Protein AF-0000000067840997 (afdb_homodimer)

Foldseek 3Di:
DQAEEEEEAAAAAPCRVLLVQQSVLLVVLCVVVVGHYDYDYDHHVVVVLVDDCPVHQAYEQSYDFDCSQQLNSQVSCVVVVHHYFWAHSVLSNQQLFQVSVVVLCVVLVAAAFDKDWDQQLPPDDPVVCCVGANPFKWKAAGRHDLQQLIDTRHDCVVVVVVSSVRRNVVSRIMMIGHDADAWKKKWKAAQLDIFFIWTWDFPDPDRHSCRRPVPPPGDIDGDDADPQLVVSVSVSVNSSCVVRVARIWIWMWGAHPSGTHTRGIGGNFRDHPPTVHQVRCVVVPQHSSNVSCVSRVNNVVVVD/DQAEEEEEAAAAAPCRVLLVQQSVLLVVLCVVVVGHYDYDYDHHDVVLLVDDCPVHQAYEQSYDFDCSQQLVSQVSCVVVVHHYFWAHSVLSNQQLFQVSVVVVCVVLVAAAFDKDWDQQLPPDDPVVCCVGANPFKWKAAGRHDLQQLIDTRHDCVVVVVVSSVRRNVVSRIMMIGHDADAWKKKWKAAQLDIFFIWTWDFPDPDRHSCRRPVPPPGDIDGDDAPPQLVVSVSVSVNSSCVVSVARIWIWMWGAHPSGTHTRGIGGNFRDHPPTVHQVRCVVVPQHSSNVSCVSSVNNVVVVD

Solvent-accessible surface area (backbone atoms only — not comparable to full-atom values): 31461 Å² total; per-residue (Å²): 131,84,66,25,34,35,34,39,22,26,41,72,33,99,36,21,68,58,8,45,45,21,38,52,48,52,48,53,36,32,56,74,67,69,48,51,66,46,81,46,78,32,61,40,62,52,53,58,74,66,55,84,62,82,82,42,65,30,37,41,70,25,29,30,49,54,55,53,37,34,15,40,51,42,26,54,34,54,68,70,69,43,52,60,43,68,52,53,30,38,40,19,20,34,41,41,26,43,64,52,38,46,22,35,32,44,42,72,73,41,49,53,67,54,72,49,77,26,70,74,52,81,77,68,49,70,66,56,43,52,73,73,43,37,73,46,22,34,28,24,30,25,56,58,63,71,37,51,38,48,33,81,28,71,44,66,90,76,35,38,63,62,29,46,53,47,9,42,74,69,71,53,19,32,35,37,26,32,62,78,66,56,61,31,34,44,39,32,35,50,77,93,36,73,42,61,36,27,35,50,45,50,86,48,97,58,78,31,36,53,31,66,73,62,37,85,61,46,47,73,38,82,53,86,68,56,70,70,39,43,50,49,53,46,52,49,51,51,51,50,26,62,74,53,61,42,59,45,37,34,36,33,28,33,37,40,95,64,41,62,26,55,69,50,52,34,56,64,61,56,52,35,96,82,22,63,54,51,51,25,35,41,76,68,70,39,48,67,59,57,45,55,28,49,55,65,71,63,36,67,68,78,78,101,131,84,67,25,35,36,35,39,22,25,41,73,33,98,36,21,68,57,8,45,46,21,39,51,47,51,49,54,37,32,56,75,68,69,47,50,66,45,81,46,79,32,62,40,68,68,50,58,74,65,55,85,62,80,82,40,65,29,38,41,69,25,29,30,49,55,56,52,39,39,16,38,50,41,29,54,35,54,49,72,69,43,52,60,45,68,54,53,29,42,42,21,18,33,43,42,26,44,63,54,39,46,31,40,33,40,34,71,73,40,50,54,68,56,70,48,76,28,71,74,54,82,78,66,48,70,65,56,42,52,73,74,45,37,73,47,22,34,27,25,32,26,57,58,61,70,39,52,38,48,34,81,27,71,43,64,89,78,33,40,64,63,27,45,53,48,10,44,72,66,70,56,19,33,34,35,28,31,64,78,67,57,60,33,34,43,38,32,35,49,77,93,35,74,42,60,36,27,35,50,46,50,86,47,96,60,80,32,35,53,31,67,73,61,39,87,59,44,48,73,40,83,52,85,67,57,69,68,40,45,50,49,53,46,50,49,51,52,51,50,26,62,75,53,62,43,59,46,37,36,36,35,30,33,36,41,96,66,41,62,26,54,70,50,55,34,56,61,61,56,52,34,95,80,23,62,51,50,50,25,35,40,75,67,70,38,49,66,60,56,47,55,29,50,55,64,70,64,37,68,70,79,77,100

Nearest PDB structures (foldseek):
  5bpf-assembly1_B  TM=8.831E-01  e=3.546E-29  Yersinia pestis
  5c1p-assembly1_B  TM=8.818E-01  e=5.088E-29  Yersinia pestis
  5c1o-assembly1_A  TM=8.805E-01  e=7.178E-28  Yersinia pestis
  7u56-assembly1_A  TM=8.149E-01  e=1.301E-23  Klebsiella pneumoniae subsp. pneumoniae HS11286
  3tqt-assembly1_A  TM=8.106E-01  e=6.896E-22  Coxiella burnetii RSA 493

Sequence (608 aa):
MIENIAIITGGNSSEREVSLQTSEAVSQSLKTLQISHEILTISDYRELLSLDLAKFTRVFLALHGGFGENGMAQAYLEGLGIPYNGPSPQASAICMDKLLTKHIARGLGINVANYLYSKNGDDVCFEEISERLGTPCIVKPNREGCSFGVSLVRDLKADLQPAINAAAKFHTGILIEEFISGPELSVCYLNKSTLPIYTVEFESDFFSYDAKFISTKTNATLTILDRSTHQLVTNYCSAIAEALELDYFRADFIVHNTEPYLIELNTLPGLTSHSLFPKACQQHGIEFDKLVLILNNLDPSQYCMIENIAIITGGNSSEREVSLQTSEAVSQSLKTLQISHEILTISDYRELLSLDLAKFTRVFLALHGGFGENGMAQAYLEGLGIPYNGPSPQASAICMDKLLTKHIARGLGINVANYLYSKNGDDVCFEEISERLGTPCIVKPNREGCSFGVSLVRDLKADLQPAINAAAKFHTGILIEEFISGPELSVCYLNKSTLPIYTVEFESDFFSYDAKFISTKTNATLTILDRSTHQLVTNYCSAIAEALELDYFRADFIVHNTEPYLIELNTLPGLTSHSLFPKACQQHGIEFDKLVLILNNLDPSQYC

Radius of gyration: 24.43 Å; Cα contacts (8 Å, |Δi|>4): 1311; chains: 2; bounding box: 54×66×64 Å

Structure (mmCIF, N/CA/C/O backbone):
data_AF-0000000067840997-model_v1
#
loop_
_entity.id
_entity.type
_entity.pdbx_description
1 polymer 'D-alanine--D-alanine ligase'
#
loop_
_atom_site.group_PDB
_atom_site.id
_atom_site.type_symbol
_atom_site.label_atom_id
_atom_site.label_alt_id
_atom_site.label_comp_id
_atom_site.label_asym_id
_atom_site.label_entity_id
_atom_site.label_seq_id
_atom_site.pdbx_PDB_ins_code
_atom_site.Cartn_x
_atom_site.Cartn_y
_atom_site.Cartn_z
_atom_site.occupancy
_atom_site.B_iso_or_equiv
_atom_site.auth_seq_id
_atom_site.auth_comp_id
_atom_site.auth_asym_id
_atom_site.auth_atom_id
_atom_site.pdbx_PDB_model_num
ATOM 1 N N . MET A 1 1 ? -14.617 -25.25 17.172 1 57.28 1 MET A N 1
ATOM 2 C CA . MET A 1 1 ? -15.727 -24.656 16.438 1 57.28 1 MET A CA 1
ATOM 3 C C . MET A 1 1 ? -15.789 -25.188 15.008 1 57.28 1 MET A C 1
ATOM 5 O O . MET A 1 1 ? -14.758 -25.531 14.422 1 57.28 1 MET A O 1
ATOM 9 N N . ILE A 1 2 ? -17.016 -25.547 14.594 1 81.06 2 ILE A N 1
ATOM 10 C CA . ILE A 1 2 ? -17.219 -26.125 13.266 1 81.06 2 ILE A CA 1
ATOM 11 C C . ILE A 1 2 ? -16.953 -25.062 12.195 1 81.06 2 ILE A C 1
ATOM 13 O O . ILE A 1 2 ? -17.5 -23.953 12.258 1 81.06 2 ILE A O 1
ATOM 17 N N . GLU A 1 3 ? -16 -25.391 11.336 1 91.38 3 GLU A N 1
ATOM 18 C CA . GLU A 1 3 ? -15.625 -24.453 10.281 1 91.38 3 GLU A CA 1
ATOM 19 C C . GLU A 1 3 ? -16.781 -24.203 9.328 1 91.38 3 GLU A C 1
ATOM 21 O O . GLU A 1 3 ? -17.5 -25.141 8.961 1 91.38 3 GLU A O 1
ATOM 26 N N . ASN A 1 4 ? -17.078 -23.016 9.039 1 97.69 4 ASN A N 1
ATOM 27 C CA . ASN A 1 4 ? -18.031 -22.562 8.023 1 97.69 4 ASN A CA 1
ATOM 28 C C . ASN A 1 4 ? -17.422 -21.453 7.164 1 97.69 4 ASN A C 1
ATOM 30 O O . ASN A 1 4 ? -17.25 -20.328 7.641 1 97.69 4 ASN A O 1
ATOM 34 N N . ILE A 1 5 ? -17.156 -21.812 5.875 1 98.44 5 ILE A N 1
ATOM 35 C CA . ILE A 1 5 ? -16.344 -20.922 5.047 1 98.44 5 ILE A CA 1
ATOM 36 C C . ILE A 1 5 ? -17.234 -20.25 3.998 1 98.44 5 ILE A C 1
ATOM 38 O O . ILE A 1 5 ? -18.031 -20.906 3.326 1 98.44 5 ILE A O 1
ATOM 42 N N . ALA A 1 6 ? -17.156 -18.922 3.877 1 98.81 6 ALA A N 1
ATOM 43 C CA . ALA A 1 6 ? -17.75 -18.203 2.756 1 98.81 6 ALA A CA 1
ATOM 44 C C . ALA A 1 6 ? -16.766 -18.031 1.613 1 98.81 6 ALA A C 1
ATOM 46 O O . ALA A 1 6 ? -15.695 -17.438 1.791 1 98.81 6 ALA A O 1
ATOM 47 N N . ILE A 1 7 ? -17.109 -18.625 0.479 1 98.81 7 ILE A N 1
ATOM 48 C CA . ILE A 1 7 ? -16.312 -18.359 -0.716 1 98.81 7 ILE A CA 1
ATOM 49 C C . ILE A 1 7 ? -16.875 -17.141 -1.444 1 98.81 7 ILE A C 1
ATOM 51 O O . ILE A 1 7 ? -17.969 -17.203 -2.01 1 98.81 7 ILE A O 1
ATOM 55 N N . ILE A 1 8 ? -16.172 -16.031 -1.451 1 98.81 8 ILE A N 1
ATOM 56 C CA . ILE A 1 8 ? -16.625 -14.82 -2.135 1 98.81 8 ILE A CA 1
ATOM 57 C C . ILE A 1 8 ? -16 -14.742 -3.521 1 98.81 8 ILE A C 1
ATOM 59 O O . ILE A 1 8 ? -14.773 -14.758 -3.654 1 98.81 8 ILE A O 1
ATOM 63 N N . THR A 1 9 ? -16.875 -14.641 -4.59 1 98.56 9 THR A N 1
ATOM 64 C CA . THR A 1 9 ? -16.391 -14.711 -5.969 1 98.56 9 THR A CA 1
ATOM 65 C C . THR A 1 9 ? -17.141 -13.719 -6.852 1 98.56 9 THR A C 1
ATOM 67 O O . THR A 1 9 ? -17.938 -12.922 -6.359 1 98.56 9 THR A O 1
ATOM 70 N N . GLY A 1 10 ? -16.734 -13.68 -8.164 1 98.06 10 GLY A N 1
ATOM 71 C CA . GLY A 1 10 ? -17.328 -12.75 -9.117 1 98.06 10 GLY A CA 1
ATOM 72 C C . GLY A 1 10 ? -16.547 -11.453 -9.25 1 98.06 10 GLY A C 1
ATOM 73 O O . GLY A 1 10 ? -15.391 -11.453 -9.664 1 98.06 10 GLY A O 1
ATOM 74 N N . GLY A 1 11 ? -17.266 -10.336 -8.766 1 95.5 11 GLY A N 1
ATOM 75 C CA . GLY A 1 11 ? -16.672 -9.016 -8.898 1 95.5 11 GLY A CA 1
ATOM 76 C C . GLY A 1 11 ? -16.875 -8.406 -10.273 1 95.5 11 GLY A C 1
ATOM 77 O O . GLY A 1 11 ? -17.641 -8.93 -11.086 1 95.5 11 GLY A O 1
ATOM 78 N N . ASN A 1 12 ? -16.234 -7.258 -10.531 1 92.62 12 ASN A N 1
ATOM 79 C CA . ASN A 1 12 ? -16.469 -6.52 -11.766 1 92.62 12 ASN A CA 1
ATOM 80 C C . ASN A 1 12 ? -15.164 -6.297 -12.539 1 92.62 12 ASN A C 1
ATOM 82 O O . ASN A 1 12 ? -15.094 -5.422 -13.398 1 92.62 12 ASN A O 1
ATOM 86 N N . SER A 1 13 ? -14.148 -7.035 -12.195 1 89.56 13 SER A N 1
ATOM 87 C CA . SER A 1 13 ? -12.898 -6.914 -12.938 1 89.56 13 SER A CA 1
ATOM 88 C C . SER A 1 13 ? -12.945 -7.707 -14.242 1 89.56 13 SER A C 1
ATOM 90 O O . SER A 1 13 ? -13.875 -8.484 -14.461 1 89.56 13 SER A O 1
ATOM 92 N N . SER A 1 14 ? -11.953 -7.477 -15.102 1 84.12 14 SER A N 1
ATOM 93 C CA . SER A 1 14 ? -11.836 -8.219 -16.344 1 84.12 14 SER A CA 1
ATOM 94 C C . SER A 1 14 ? -11.57 -9.695 -16.094 1 84.12 14 SER A C 1
ATOM 96 O O . SER A 1 14 ? -11.695 -10.523 -17 1 84.12 14 SER A O 1
ATOM 98 N N . GLU A 1 15 ? -11.344 -10.117 -14.859 1 89.19 15 GLU A N 1
ATOM 99 C CA . GLU A 1 15 ? -10.992 -11.492 -14.508 1 89.19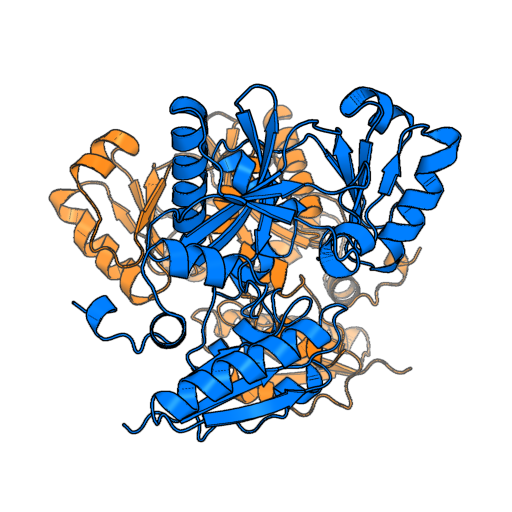 15 GLU A CA 1
ATOM 100 C C . GLU A 1 15 ? -12.141 -12.188 -13.789 1 89.19 15 GLU A C 1
ATOM 102 O O . GLU A 1 15 ? -11.922 -13.18 -13.086 1 89.19 15 GLU A O 1
ATOM 107 N N . ARG A 1 16 ? -13.312 -11.664 -13.922 1 93.94 16 ARG A N 1
ATOM 108 C CA . ARG A 1 16 ? -14.484 -12.211 -13.25 1 93.94 16 ARG A CA 1
ATOM 109 C C . ARG A 1 16 ? -14.641 -13.703 -13.547 1 93.94 16 ARG A C 1
ATOM 111 O O . ARG A 1 16 ? -14.938 -14.492 -12.648 1 93.94 16 ARG A O 1
ATOM 118 N N . GLU A 1 17 ? -14.414 -14.078 -14.812 1 92.69 17 GLU A N 1
ATOM 119 C CA . GLU A 1 17 ? -14.594 -15.477 -15.195 1 92.69 17 GLU A CA 1
ATOM 120 C C . GLU A 1 17 ? -13.602 -16.375 -14.469 1 92.69 17 GLU A C 1
ATOM 122 O O . GLU A 1 17 ? -13.953 -17.484 -14.047 1 92.69 17 GLU A O 1
ATOM 127 N N . VAL A 1 18 ? -12.406 -15.953 -14.305 1 92.06 18 VAL A N 1
ATOM 128 C CA . VAL A 1 18 ? -11.398 -16.719 -13.57 1 92.06 18 VAL A CA 1
ATOM 129 C C . VAL A 1 18 ? -11.812 -16.844 -12.109 1 92.06 18 VAL A C 1
ATOM 131 O O . VAL A 1 18 ? -11.625 -17.906 -11.5 1 92.06 18 VAL A O 1
ATOM 134 N N . SER A 1 19 ? -12.391 -15.82 -11.562 1 95.88 19 SER A N 1
ATOM 135 C CA . SER A 1 19 ? -12.891 -15.844 -10.188 1 95.88 19 SER A CA 1
ATOM 136 C C . SER A 1 19 ? -13.93 -16.938 -9.992 1 95.88 19 SER A C 1
ATOM 138 O O . SER A 1 19 ? -13.859 -17.703 -9.031 1 95.88 19 SER A O 1
ATOM 140 N N . LEU A 1 20 ? -14.82 -16.969 -10.945 1 97.44 20 LEU A N 1
ATOM 141 C CA . LEU A 1 20 ? -15.891 -17.969 -10.867 1 97.44 20 LEU A CA 1
ATOM 142 C C . LEU A 1 20 ? -15.32 -19.375 -10.945 1 97.44 20 LEU A C 1
ATOM 144 O O . LEU A 1 20 ? -15.742 -20.266 -10.203 1 97.44 20 LEU A O 1
ATOM 148 N N . GLN A 1 21 ? -14.375 -19.578 -11.797 1 96.25 21 GLN A N 1
ATOM 149 C CA . GLN A 1 21 ? -13.742 -20.891 -11.922 1 96.25 21 GLN A CA 1
ATOM 150 C C . GLN A 1 21 ? -12.984 -21.266 -10.656 1 96.25 21 GLN A C 1
ATOM 152 O O . GLN A 1 21 ? -13.023 -22.406 -10.219 1 96.25 21 GLN A O 1
ATOM 157 N N . THR A 1 22 ? -12.328 -20.312 -10.078 1 96.94 22 THR A N 1
ATOM 158 C CA . THR A 1 22 ? -11.609 -20.531 -8.82 1 96.94 22 THR A CA 1
ATOM 159 C C . THR A 1 22 ? -12.57 -20.969 -7.719 1 96.94 22 THR A C 1
ATOM 161 O O . THR A 1 22 ? -12.289 -21.922 -6.988 1 96.94 22 THR A O 1
ATOM 164 N N . SER A 1 23 ? -13.711 -20.281 -7.617 1 98.06 23 SER A N 1
ATOM 165 C CA . SER A 1 23 ? -14.688 -20.609 -6.582 1 98.06 23 SER A CA 1
ATOM 166 C C . SER A 1 23 ? -15.219 -22.031 -6.746 1 98.06 23 SER A C 1
ATOM 168 O O . SER A 1 23 ? -15.406 -22.734 -5.762 1 98.06 23 SER A O 1
ATOM 170 N N . GLU A 1 24 ? -15.406 -22.406 -7.984 1 97.62 24 GLU A N 1
ATOM 171 C CA . GLU A 1 24 ? -15.898 -23.766 -8.25 1 97.62 24 GLU A CA 1
ATOM 172 C C . GLU A 1 24 ? -14.867 -24.812 -7.836 1 97.62 24 GLU A C 1
ATOM 174 O O . GLU A 1 24 ? -15.219 -25.812 -7.203 1 97.62 24 GLU A O 1
ATOM 179 N N . ALA A 1 25 ? -13.648 -24.594 -8.195 1 97.38 25 ALA A N 1
ATOM 180 C CA . ALA A 1 25 ? -12.578 -25.516 -7.852 1 97.38 25 ALA A CA 1
ATOM 181 C C . ALA A 1 25 ? -12.43 -25.641 -6.336 1 97.38 25 ALA A C 1
ATOM 183 O O . ALA A 1 25 ? -12.328 -26.75 -5.809 1 97.38 25 ALA A O 1
ATOM 184 N N . VAL A 1 26 ? -12.453 -24.562 -5.625 1 98.06 26 VAL A N 1
ATOM 185 C CA . VAL A 1 26 ? -12.297 -24.547 -4.176 1 98.06 26 VAL A CA 1
ATOM 186 C C . VAL A 1 26 ? -13.5 -25.203 -3.514 1 98.06 26 VAL A C 1
ATOM 188 O O . VAL A 1 26 ? -13.352 -25.984 -2.57 1 98.06 26 VAL A O 1
ATOM 191 N N . SER A 1 27 ? -14.68 -24.891 -4.027 1 98.38 27 SER A N 1
ATOM 192 C CA . SER A 1 27 ? -15.898 -25.5 -3.502 1 98.38 27 SER A CA 1
ATOM 193 C C . SER A 1 27 ? -15.844 -27.016 -3.604 1 98.38 27 SER A C 1
ATOM 195 O O . SER A 1 27 ? -16.188 -27.719 -2.65 1 98.38 27 SER A O 1
ATOM 197 N N . GLN A 1 28 ? -15.461 -27.516 -4.738 1 97.88 28 GLN A N 1
ATOM 198 C CA . GLN A 1 28 ? -15.367 -28.953 -4.934 1 97.88 28 GLN A CA 1
ATOM 199 C C . GLN A 1 28 ? -14.398 -29.578 -3.932 1 97.88 28 GLN A C 1
ATOM 201 O O . GLN A 1 28 ? -14.664 -30.656 -3.387 1 97.88 28 GLN A O 1
ATOM 206 N N . SER A 1 29 ? -13.32 -28.922 -3.713 1 97.25 29 SER A N 1
ATOM 207 C CA . SER A 1 29 ? -12.336 -29.406 -2.748 1 97.25 29 SER A CA 1
ATOM 208 C C . SER A 1 29 ? -12.914 -29.438 -1.336 1 97.25 29 SER A C 1
ATOM 210 O O . SER A 1 29 ? -12.75 -30.422 -0.609 1 97.25 29 SER A O 1
ATOM 212 N N . LEU A 1 30 ? -13.609 -28.359 -0.953 1 97.69 30 LEU A N 1
ATOM 213 C CA . LEU A 1 30 ? -14.18 -28.281 0.387 1 97.69 30 LEU A CA 1
ATOM 214 C C . LEU A 1 30 ? -15.266 -29.344 0.584 1 97.69 30 LEU A C 1
ATOM 216 O O . LEU A 1 30 ? -15.43 -29.859 1.688 1 97.69 30 LEU A O 1
ATOM 220 N N . LYS A 1 31 ? -15.984 -29.641 -0.5 1 97.94 31 LYS A N 1
ATOM 221 C CA . LYS A 1 31 ? -16.938 -30.734 -0.442 1 97.94 31 LYS A CA 1
ATOM 222 C C . L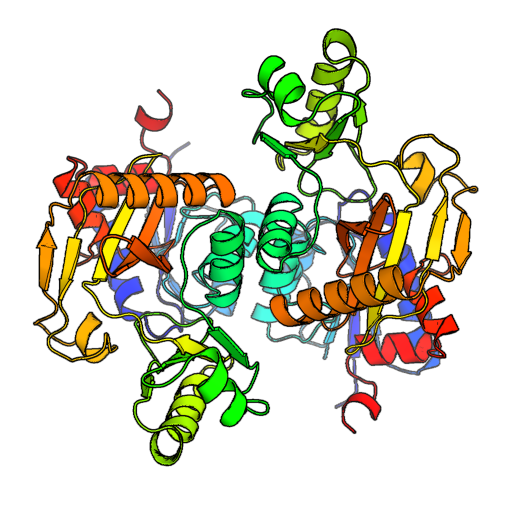YS A 1 31 ? -16.234 -32.062 -0.169 1 97.94 31 LYS A C 1
ATOM 224 O O . LYS A 1 31 ? -16.672 -32.844 0.69 1 97.94 31 LYS A O 1
ATOM 229 N N . THR A 1 32 ? -15.188 -32.281 -0.877 1 97.25 32 THR A N 1
ATOM 230 C CA . THR A 1 32 ? -14.406 -33.5 -0.694 1 97.25 32 THR A CA 1
ATOM 231 C C . THR A 1 32 ? -13.891 -33.594 0.741 1 97.25 32 THR A C 1
ATOM 233 O O . THR A 1 32 ? -13.875 -34.688 1.322 1 97.25 32 THR A O 1
ATOM 236 N N . LEU A 1 33 ? -13.547 -32.5 1.321 1 95.88 33 LEU A N 1
ATOM 237 C CA . LEU A 1 33 ? -12.961 -32.438 2.656 1 95.88 33 LEU A CA 1
ATOM 238 C C . LEU A 1 33 ? -14.055 -32.375 3.721 1 95.88 33 LEU A C 1
ATOM 240 O O . LEU A 1 33 ? -13.758 -32.344 4.918 1 95.88 33 LEU A O 1
ATOM 244 N N . GLN A 1 34 ? -15.289 -32.281 3.307 1 96.69 34 GLN A N 1
ATOM 245 C CA . GLN A 1 34 ? -16.453 -32.25 4.184 1 96.69 34 GLN A CA 1
ATOM 246 C C . GLN A 1 34 ? -16.406 -31.031 5.105 1 96.69 34 GLN A C 1
ATOM 248 O O . GLN A 1 34 ? -16.656 -31.141 6.305 1 96.69 34 GLN A O 1
ATOM 253 N N . ILE A 1 35 ? -16.016 -29.938 4.59 1 97.31 35 ILE A N 1
ATOM 254 C CA . ILE A 1 35 ? -16 -28.672 5.316 1 97.31 35 ILE A CA 1
ATOM 255 C C . ILE A 1 35 ? -17.188 -27.812 4.871 1 97.31 35 ILE A C 1
ATOM 257 O O . ILE A 1 35 ? -17.375 -27.578 3.674 1 97.31 35 ILE A O 1
ATOM 261 N N . SER A 1 36 ? -18 -27.406 5.789 1 98.06 36 SER A N 1
ATOM 262 C CA . SER A 1 36 ? -19.156 -26.562 5.492 1 98.06 36 SER A CA 1
ATOM 263 C C . SER A 1 36 ? -18.75 -25.25 4.836 1 98.06 36 SER A C 1
ATOM 265 O O . SER A 1 36 ? -17.781 -24.625 5.262 1 98.06 36 SER A O 1
ATOM 267 N N . HIS A 1 37 ? -19.469 -24.906 3.736 1 98.44 37 HIS A N 1
ATOM 268 C CA . HIS A 1 37 ? -19.125 -23.688 3.025 1 98.44 37 HIS A CA 1
ATOM 269 C C . HIS A 1 37 ? -20.297 -23.219 2.166 1 98.44 37 HIS A C 1
ATOM 271 O O . HIS A 1 37 ? -21.266 -23.953 1.971 1 98.44 37 HIS A O 1
ATOM 277 N N . GLU A 1 38 ? -20.25 -21.969 1.747 1 98.62 38 GLU A N 1
ATOM 278 C CA . GLU A 1 38 ? -21.203 -21.375 0.814 1 98.62 38 GLU A CA 1
ATOM 279 C C . GLU A 1 38 ? -20.5 -20.484 -0.198 1 98.62 38 GLU A C 1
ATOM 281 O O . GLU A 1 38 ? -19.547 -19.766 0.148 1 98.62 38 GLU A O 1
ATOM 286 N N . ILE A 1 39 ? -20.969 -20.578 -1.433 1 98.69 39 ILE A N 1
ATOM 287 C CA . ILE A 1 39 ? -20.469 -19.672 -2.461 1 98.69 39 ILE A CA 1
ATOM 288 C C . ILE A 1 39 ? -21.312 -18.406 -2.494 1 98.69 39 ILE A C 1
ATOM 290 O O . ILE A 1 39 ? -22.547 -18.484 -2.629 1 98.69 39 ILE A O 1
ATOM 294 N N . LEU A 1 40 ? -20.703 -17.266 -2.301 1 98.75 40 LEU A N 1
ATOM 295 C CA . LEU A 1 40 ? -21.359 -15.969 -2.398 1 98.75 40 LEU A CA 1
ATOM 296 C C . LEU A 1 40 ? -20.844 -15.188 -3.605 1 98.75 40 LEU A C 1
ATOM 298 O O . LEU A 1 40 ? -19.719 -14.672 -3.586 1 98.75 40 LEU A O 1
ATOM 302 N N . THR A 1 41 ? -21.672 -15.078 -4.676 1 98.62 41 THR A N 1
ATOM 303 C CA . THR A 1 41 ? -21.297 -14.383 -5.898 1 98.62 41 THR A CA 1
ATOM 304 C C . THR A 1 41 ? -21.719 -12.922 -5.852 1 98.62 41 THR A C 1
ATOM 306 O O . THR A 1 41 ? -22.906 -12.625 -5.688 1 98.62 41 THR A O 1
ATOM 309 N N . ILE A 1 42 ? -20.766 -12.055 -6.004 1 98.31 42 ILE A N 1
ATOM 310 C CA . ILE A 1 42 ? -21.062 -10.633 -5.945 1 98.31 42 ILE A CA 1
ATOM 311 C C . ILE A 1 42 ? -20.703 -9.969 -7.277 1 98.31 42 ILE A C 1
ATOM 313 O O . ILE A 1 42 ? -19.875 -10.484 -8.023 1 98.31 42 ILE A O 1
ATOM 317 N N . SER A 1 43 ? -21.328 -8.852 -7.551 1 96.56 43 SER A N 1
ATOM 318 C CA . SER A 1 43 ? -21.109 -8.164 -8.82 1 96.56 43 SER A CA 1
ATOM 319 C C . SER A 1 43 ? -20.109 -7.016 -8.656 1 96.56 43 SER A C 1
ATOM 321 O O . SER A 1 43 ? -19.453 -6.621 -9.617 1 96.56 43 SER A O 1
ATOM 323 N N . ASP A 1 44 ? -20.125 -6.453 -7.504 1 95.12 44 ASP A N 1
ATOM 324 C CA . ASP A 1 44 ? -19.266 -5.301 -7.254 1 95.12 44 ASP A CA 1
ATOM 325 C C . ASP A 1 44 ? -18.984 -5.137 -5.762 1 95.12 44 ASP A C 1
ATOM 327 O O . ASP A 1 44 ? -19.375 -5.98 -4.953 1 95.12 44 ASP A O 1
ATOM 331 N N . TYR A 1 45 ? -18.25 -4.141 -5.41 1 93.88 45 TYR A N 1
ATOM 332 C CA . TYR A 1 45 ? -17.797 -3.938 -4.039 1 93.88 45 TYR A CA 1
ATOM 333 C C . TYR A 1 45 ? -18.969 -3.635 -3.111 1 93.88 45 TYR A C 1
ATOM 335 O O . TYR A 1 45 ? -18.953 -4.039 -1.945 1 93.88 45 TYR A O 1
ATOM 343 N N . ARG A 1 46 ? -19.953 -2.908 -3.574 1 91.56 46 ARG A N 1
ATOM 344 C CA . ARG A 1 46 ? -21.125 -2.568 -2.756 1 91.56 46 ARG A CA 1
ATOM 345 C C . ARG A 1 46 ? -21.828 -3.824 -2.273 1 91.56 46 ARG A C 1
ATOM 347 O O . ARG A 1 46 ? -22.312 -3.873 -1.142 1 91.56 46 ARG A O 1
ATOM 354 N N . GLU A 1 47 ? -21.875 -4.75 -3.131 1 95.5 47 GLU A N 1
ATOM 355 C CA . GLU A 1 47 ? -22.516 -6.008 -2.742 1 95.5 47 GLU A CA 1
ATOM 356 C C . GLU A 1 47 ? -21.688 -6.73 -1.673 1 95.5 47 GLU A C 1
ATOM 358 O O . GLU A 1 47 ? -22.25 -7.414 -0.814 1 95.5 47 GLU A O 1
ATOM 363 N N . LEU A 1 48 ? -20.375 -6.598 -1.732 1 96.12 48 LEU A N 1
ATOM 364 C CA . LEU A 1 48 ? -19.547 -7.152 -0.67 1 96.12 48 LEU A CA 1
ATOM 365 C C . LEU A 1 48 ? -19.906 -6.543 0.679 1 96.12 48 LEU A C 1
ATOM 367 O O . LEU A 1 48 ? -20.047 -7.262 1.673 1 96.12 48 LEU A O 1
ATOM 371 N N . LEU A 1 49 ? -20.078 -5.273 0.692 1 91.12 49 LEU A N 1
ATOM 372 C CA . LEU A 1 49 ? -20.359 -4.539 1.918 1 91.12 49 LEU A CA 1
ATOM 373 C C . LEU A 1 49 ? -21.719 -4.949 2.494 1 91.12 49 LEU A C 1
ATOM 375 O O . LEU A 1 49 ? -21.953 -4.785 3.691 1 91.12 49 LEU A O 1
ATOM 379 N N . SER A 1 50 ? -22.562 -5.504 1.646 1 92.25 50 SER A N 1
ATOM 380 C CA . SER A 1 50 ? -23.938 -5.805 2.057 1 92.25 50 SER A CA 1
ATOM 381 C C . SER A 1 50 ? -24.078 -7.262 2.492 1 92.25 50 SER A C 1
ATOM 383 O O . SER A 1 50 ? -25.125 -7.672 2.969 1 92.25 50 SER A O 1
ATOM 385 N N . LEU A 1 51 ? -23.031 -8.023 2.354 1 95.88 51 LEU A N 1
ATOM 386 C CA . LEU A 1 51 ? -23.094 -9.43 2.713 1 95.88 51 LEU A CA 1
ATOM 387 C C . LEU A 1 51 ? -23.234 -9.602 4.223 1 95.88 51 LEU A C 1
ATOM 389 O O . LEU A 1 51 ? -22.625 -8.859 4.992 1 95.88 51 LEU A O 1
ATOM 393 N N . ASP A 1 52 ? -24.078 -10.531 4.617 1 95.31 52 ASP A N 1
ATOM 394 C CA . ASP A 1 52 ? -24.094 -10.984 6.004 1 95.31 52 ASP A CA 1
ATOM 395 C C . ASP A 1 52 ? -23.078 -12.102 6.227 1 95.31 52 ASP A C 1
ATOM 397 O O . ASP A 1 52 ? -23.328 -13.25 5.855 1 95.31 52 ASP A O 1
ATOM 401 N N . LEU A 1 53 ? -22 -11.742 6.922 1 96.56 53 LEU A N 1
ATOM 402 C CA . LEU A 1 53 ? -20.906 -12.688 7.074 1 96.56 53 LEU A CA 1
ATOM 403 C C . LEU A 1 53 ? -20.812 -13.18 8.516 1 96.56 53 LEU A C 1
ATOM 405 O O . LEU A 1 53 ? -19.844 -13.844 8.883 1 96.56 53 LEU A O 1
ATOM 409 N N . ALA A 1 54 ? -21.781 -13.023 9.297 1 93.81 54 ALA A N 1
ATOM 410 C CA . ALA A 1 54 ? -21.734 -13.266 10.734 1 93.81 54 ALA A CA 1
ATOM 411 C C . ALA A 1 54 ? -21.609 -14.758 11.031 1 93.81 54 ALA A C 1
ATOM 413 O O . ALA A 1 54 ? -21 -15.148 12.031 1 93.81 54 ALA A O 1
ATOM 414 N N . LYS A 1 55 ? -22.156 -15.555 10.219 1 95.62 55 LYS A N 1
ATOM 415 C CA . LYS A 1 55 ? -22.203 -16.984 10.523 1 95.62 55 LYS A CA 1
ATOM 416 C C . LYS A 1 55 ? -20.938 -17.688 10.047 1 95.62 55 LYS A C 1
ATOM 418 O O . LYS A 1 55 ? -20.734 -18.875 10.32 1 95.62 55 LYS A O 1
ATOM 423 N N . PHE A 1 56 ? -20.125 -17.016 9.359 1 97.75 56 PHE A N 1
ATOM 424 C CA . PHE A 1 56 ? -18.938 -17.656 8.797 1 97.75 56 PHE A CA 1
ATOM 425 C C . PHE A 1 56 ? -17.734 -17.484 9.719 1 97.75 56 PHE A C 1
ATOM 427 O O . PHE A 1 56 ? -17.578 -16.422 10.352 1 97.75 56 PHE A O 1
ATOM 434 N N . THR A 1 57 ? -16.953 -18.531 9.742 1 97 57 THR A N 1
ATOM 435 C CA . THR A 1 57 ? -15.75 -18.5 10.578 1 97 57 THR A CA 1
ATOM 436 C C . THR A 1 57 ? -14.57 -17.938 9.805 1 97 57 THR A C 1
ATOM 438 O O . THR A 1 57 ? -13.57 -17.516 10.398 1 97 57 THR A O 1
ATOM 441 N N . ARG A 1 58 ? -14.711 -17.984 8.438 1 97.31 58 ARG A N 1
ATOM 442 C CA . ARG A 1 58 ? -13.656 -17.484 7.566 1 97.31 58 ARG A CA 1
ATOM 443 C C . ARG A 1 58 ? -14.195 -17.188 6.168 1 97.31 58 ARG A C 1
ATOM 445 O O . ARG A 1 58 ? -15.266 -17.688 5.793 1 97.31 58 ARG A O 1
ATOM 452 N N . VAL A 1 59 ? -13.461 -16.359 5.512 1 98.38 59 VAL A N 1
ATOM 453 C CA . VAL A 1 59 ? -13.789 -16.062 4.121 1 98.38 59 VAL A CA 1
ATOM 454 C C . VAL A 1 59 ? -12.648 -16.516 3.215 1 98.38 59 VAL A C 1
ATOM 456 O O . VAL A 1 59 ? -11.469 -16.312 3.533 1 98.38 59 VAL A O 1
ATOM 459 N N . PHE A 1 60 ? -12.984 -17.219 2.16 1 98.62 60 PHE A N 1
ATOM 460 C CA . PHE A 1 60 ? -12.047 -17.484 1.076 1 98.62 60 PHE A CA 1
ATOM 461 C C . PHE A 1 60 ? -12.266 -16.516 -0.081 1 98.62 60 PHE A C 1
ATOM 463 O O . PHE A 1 60 ? -13.266 -16.609 -0.795 1 98.62 60 PHE A O 1
ATOM 470 N N . LEU A 1 61 ? -11.367 -15.656 -0.249 1 98.5 61 LEU A N 1
ATOM 471 C CA . LEU A 1 61 ? -11.445 -14.703 -1.351 1 98.5 61 LEU A CA 1
ATOM 472 C C . LEU A 1 61 ? -11.07 -15.367 -2.672 1 98.5 61 LEU A C 1
ATOM 474 O O . LEU A 1 61 ? -9.898 -15.633 -2.932 1 98.5 61 LEU A O 1
ATOM 478 N N . ALA A 1 62 ? -12.07 -15.625 -3.457 1 98.19 62 ALA A N 1
ATOM 479 C CA . ALA A 1 62 ? -11.898 -16.094 -4.832 1 98.19 62 ALA A CA 1
ATOM 480 C C . ALA A 1 62 ? -12.188 -14.969 -5.828 1 98.19 62 ALA A C 1
ATOM 482 O O . ALA A 1 62 ? -12.977 -15.141 -6.762 1 98.19 62 ALA A O 1
ATOM 483 N N . LEU A 1 63 ? -11.648 -13.844 -5.566 1 96.94 63 LEU A N 1
ATOM 484 C CA . LEU A 1 63 ? -11.734 -12.664 -6.426 1 96.94 63 LEU A CA 1
ATOM 485 C C . LEU A 1 63 ? -10.391 -12.398 -7.105 1 96.94 63 LEU A C 1
ATOM 487 O O . LEU A 1 63 ? -9.336 -12.57 -6.492 1 96.94 63 LEU A O 1
ATOM 491 N N . HIS A 1 64 ? -10.477 -11.984 -8.344 1 93.5 64 HIS A N 1
ATOM 492 C CA . HIS A 1 64 ? -9.266 -11.641 -9.094 1 93.5 64 HIS A CA 1
ATOM 493 C C . HIS A 1 64 ? -9.375 -10.25 -9.703 1 93.5 64 HIS A C 1
ATOM 495 O O . HIS A 1 64 ? -10.406 -9.891 -10.281 1 93.5 64 HIS A O 1
ATOM 501 N N . GLY A 1 65 ? -8.344 -9.477 -9.477 1 91.06 65 GLY A N 1
ATOM 502 C CA . GLY A 1 65 ? -8.312 -8.125 -10 1 91.06 65 GLY A CA 1
ATOM 503 C C . GLY A 1 65 ? -9.133 -7.148 -9.188 1 91.06 65 GLY A C 1
ATOM 504 O O . GLY A 1 65 ? -9.938 -7.559 -8.344 1 91.06 65 GLY A O 1
ATOM 505 N N . GLY A 1 66 ? -8.898 -5.891 -9.398 1 90.62 66 GLY A N 1
ATOM 506 C CA . GLY A 1 66 ? -9.711 -4.828 -8.82 1 90.62 66 GLY A CA 1
ATOM 507 C C . GLY A 1 66 ? -9.75 -4.867 -7.309 1 90.62 66 GLY A C 1
ATOM 508 O O . GLY A 1 66 ? -8.727 -5.074 -6.66 1 90.62 66 GLY A O 1
ATOM 509 N N . PHE A 1 67 ? -11 -4.691 -6.738 1 92.38 67 PHE A N 1
ATOM 510 C CA . PHE A 1 67 ? -11.148 -4.574 -5.293 1 92.38 67 PHE A CA 1
ATOM 511 C C . PHE A 1 67 ? -10.844 -5.902 -4.609 1 92.38 67 PHE A C 1
ATOM 513 O O . PHE A 1 67 ? -10.672 -5.957 -3.391 1 92.38 67 PHE A O 1
ATOM 520 N N . GLY A 1 68 ? -10.734 -6.949 -5.406 1 94.62 68 GLY A N 1
ATOM 521 C CA . GLY A 1 68 ? -10.414 -8.25 -4.84 1 94.62 68 GLY A CA 1
ATOM 522 C C . GLY A 1 68 ? -8.945 -8.406 -4.5 1 94.62 68 GLY A C 1
ATOM 523 O O . GLY A 1 68 ? -8.586 -9.211 -3.635 1 94.62 68 GLY A O 1
ATOM 524 N N . GLU A 1 69 ? -8.125 -7.617 -5.168 1 94.5 69 GLU A N 1
ATOM 525 C CA . GLU A 1 69 ? -6.691 -7.82 -5 1 94.5 69 GLU A CA 1
ATOM 526 C C . GLU A 1 69 ? -5.984 -6.512 -4.66 1 94.5 69 GLU A C 1
ATOM 528 O O . GLU A 1 69 ? -4.773 -6.496 -4.422 1 94.5 69 GLU A O 1
ATOM 533 N N . ASN A 1 70 ? -6.738 -5.453 -4.539 1 92.06 70 ASN A N 1
ATOM 534 C CA . ASN A 1 70 ? -6.074 -4.168 -4.348 1 92.06 70 ASN A CA 1
ATOM 535 C C . ASN A 1 70 ? -6.113 -3.73 -2.887 1 92.06 70 ASN A C 1
ATOM 537 O O . ASN A 1 70 ? -5.816 -2.578 -2.572 1 92.06 70 ASN A O 1
ATOM 541 N N . GLY A 1 71 ? -6.609 -4.594 -1.982 1 93.62 71 GLY A N 1
ATOM 542 C CA . GLY A 1 71 ? -6.59 -4.305 -0.557 1 93.62 71 GLY A CA 1
ATOM 543 C C . GLY A 1 71 ? -7.949 -3.91 -0.012 1 93.62 71 GLY A C 1
ATOM 544 O O . GLY A 1 71 ? -8.164 -3.93 1.201 1 93.62 71 GLY A O 1
ATOM 545 N N . MET A 1 72 ? -8.922 -3.514 -0.875 1 93.12 72 MET A N 1
ATOM 546 C CA . MET A 1 72 ? -10.219 -3.031 -0.405 1 93.12 72 MET A CA 1
ATOM 547 C C . MET A 1 72 ? -11.008 -4.156 0.252 1 93.12 72 MET A C 1
ATOM 549 O O . MET A 1 72 ? -11.5 -4.004 1.372 1 93.12 72 MET A O 1
ATOM 553 N N . ALA A 1 73 ? -11.141 -5.301 -0.394 1 96.12 73 ALA A N 1
ATOM 554 C CA . ALA A 1 73 ? -11.836 -6.43 0.213 1 96.12 73 ALA A CA 1
ATOM 555 C C . ALA A 1 73 ? -11.141 -6.879 1.495 1 96.12 73 ALA A C 1
ATOM 557 O O . ALA A 1 73 ? -11.805 -7.184 2.492 1 96.12 73 ALA A O 1
ATOM 558 N N . GLN A 1 74 ? -9.852 -6.879 1.48 1 95.25 74 GLN A N 1
ATOM 559 C CA . GLN A 1 74 ? -9.055 -7.281 2.635 1 95.25 74 GLN A CA 1
ATOM 560 C C . GLN A 1 74 ? -9.297 -6.359 3.822 1 95.25 74 GLN A C 1
ATOM 562 O O . GLN A 1 74 ? -9.492 -6.824 4.949 1 95.25 74 GLN A O 1
ATOM 567 N N . ALA A 1 75 ? -9.297 -5.094 3.496 1 91.12 75 ALA A N 1
ATOM 568 C CA . ALA A 1 75 ? -9.523 -4.105 4.551 1 91.12 75 ALA A CA 1
ATOM 569 C C . ALA A 1 75 ? -10.898 -4.285 5.188 1 91.12 75 ALA A C 1
ATOM 571 O O . ALA A 1 75 ? -11.031 -4.191 6.41 1 91.12 75 ALA A O 1
ATOM 572 N N . TYR A 1 76 ? -11.898 -4.523 4.352 1 92.69 76 TYR A N 1
ATOM 573 C CA . TYR A 1 76 ? -13.258 -4.73 4.84 1 92.69 76 TYR A CA 1
ATOM 574 C C . TYR A 1 76 ? -13.328 -5.934 5.773 1 92.69 76 TYR A C 1
ATOM 576 O O . TYR A 1 76 ? -13.875 -5.84 6.875 1 92.69 76 TYR A O 1
ATOM 584 N N . LEU A 1 77 ? -12.695 -6.988 5.395 1 94.75 77 LEU A N 1
ATOM 585 C CA . LEU A 1 77 ? -12.734 -8.211 6.188 1 94.75 77 LEU A CA 1
ATOM 586 C C . LEU A 1 77 ? -11.93 -8.055 7.477 1 94.75 77 LEU A C 1
ATOM 588 O O . LEU A 1 77 ? -12.344 -8.539 8.531 1 94.75 77 LEU A O 1
ATOM 592 N N . GLU A 1 78 ? -10.789 -7.414 7.387 1 88.94 78 GLU A N 1
ATOM 593 C CA . GLU A 1 78 ? -10.023 -7.109 8.594 1 88.94 78 GLU A CA 1
ATOM 594 C C . GLU A 1 78 ? -10.844 -6.281 9.578 1 88.94 78 GLU A C 1
ATOM 596 O O . GLU A 1 78 ? -10.82 -6.535 10.781 1 88.94 78 GLU A O 1
ATOM 601 N N . GLY A 1 79 ? -11.484 -5.355 9.047 1 86.75 79 GLY A N 1
ATOM 602 C CA . GLY A 1 79 ? -12.328 -4.508 9.883 1 86.75 79 GLY A CA 1
ATOM 603 C C . GLY A 1 79 ? -13.414 -5.281 10.609 1 86.75 79 GLY A C 1
ATOM 604 O O . GLY A 1 79 ? -13.797 -4.918 11.719 1 86.75 79 GLY A O 1
ATOM 605 N N . LEU A 1 80 ? -13.891 -6.352 9.977 1 90.75 80 LEU A N 1
ATOM 606 C CA . LEU A 1 80 ? -14.922 -7.188 10.57 1 90.75 80 LEU A CA 1
ATOM 607 C C . LEU A 1 80 ? -14.312 -8.227 11.508 1 90.75 80 LEU A C 1
ATOM 609 O O . LEU A 1 80 ? -15.031 -8.93 12.211 1 90.75 80 LEU A O 1
ATOM 613 N N . GLY A 1 81 ? -12.953 -8.305 11.461 1 89.94 81 GLY A N 1
ATOM 614 C CA . GLY A 1 81 ? -12.273 -9.305 12.266 1 89.94 81 GLY A CA 1
ATOM 615 C C . GLY A 1 81 ? -12.445 -10.711 11.727 1 89.94 81 GLY A C 1
ATOM 616 O O . GLY A 1 81 ? -12.391 -11.68 12.492 1 89.94 81 GLY A O 1
ATOM 617 N N . ILE A 1 82 ? -12.711 -10.867 10.469 1 94.81 82 ILE A N 1
ATOM 618 C CA . ILE A 1 82 ? -12.906 -12.18 9.859 1 94.81 82 ILE A CA 1
ATOM 619 C C . ILE A 1 82 ? -11.625 -12.617 9.156 1 94.81 82 ILE A C 1
ATOM 621 O O . ILE A 1 82 ? -11.109 -11.906 8.289 1 94.81 82 ILE A O 1
ATOM 625 N N . PRO A 1 83 ? -11.125 -13.789 9.477 1 95.69 83 PRO A N 1
ATOM 626 C CA . PRO A 1 83 ? -9.938 -14.297 8.773 1 95.69 83 PRO A CA 1
ATOM 627 C C . PRO A 1 83 ? -10.203 -14.562 7.293 1 95.69 83 PRO A C 1
ATOM 629 O O . PRO A 1 83 ? -11.305 -14.969 6.922 1 95.69 83 PRO A O 1
ATOM 632 N N . TYR A 1 84 ? -9.219 -14.367 6.52 1 97.31 84 TYR A N 1
ATOM 633 C CA . TYR A 1 84 ? -9.32 -14.617 5.086 1 97.31 84 TYR A CA 1
ATOM 634 C C . TYR A 1 84 ? -7.977 -15.062 4.512 1 97.31 84 TYR A C 1
ATOM 636 O O . TYR A 1 84 ? -6.941 -14.938 5.172 1 97.31 84 TYR A O 1
ATOM 644 N N . ASN A 1 85 ? -8 -15.617 3.328 1 96.88 85 ASN A N 1
ATOM 645 C CA . ASN A 1 85 ? -6.766 -16 2.654 1 96.88 85 ASN A CA 1
ATOM 646 C C . ASN A 1 85 ? -6.117 -14.805 1.959 1 96.88 85 ASN A C 1
ATOM 648 O O . ASN A 1 85 ? -6.797 -13.852 1.585 1 96.88 85 ASN A O 1
ATOM 652 N N . GLY A 1 86 ? -4.754 -14.922 1.774 1 94.25 86 GLY A N 1
ATOM 653 C CA . GLY A 1 86 ? -4.043 -13.906 1.015 1 94.25 86 GLY A CA 1
ATOM 654 C C . GLY A 1 86 ? -3.379 -12.867 1.891 1 94.25 86 GLY A C 1
ATOM 655 O O . GLY A 1 86 ? -3.277 -13.039 3.107 1 94.25 86 GLY A O 1
ATOM 656 N N . PRO A 1 87 ? -2.951 -11.852 1.24 1 93.75 87 PRO A N 1
ATOM 657 C CA . PRO A 1 87 ? -2.145 -10.859 1.956 1 93.75 87 PRO A CA 1
ATOM 658 C C . PRO A 1 87 ? -2.994 -9.844 2.715 1 93.75 87 PRO A C 1
ATOM 660 O O . PRO A 1 87 ? -4.219 -9.812 2.561 1 93.75 87 PRO A O 1
ATOM 663 N N . SER A 1 88 ? -2.295 -9.023 3.521 1 90.69 88 SER A N 1
ATOM 664 C CA . SER A 1 88 ? -2.906 -7.883 4.199 1 90.69 88 SER A CA 1
ATOM 665 C C . SER A 1 88 ? -3.385 -6.836 3.197 1 90.69 88 SER A C 1
ATOM 667 O O . SER A 1 88 ? -3.012 -6.875 2.023 1 90.69 88 SER A O 1
ATOM 669 N N . PRO A 1 89 ? -4.234 -5.922 3.66 1 90.88 89 PRO A N 1
ATOM 670 C CA . PRO A 1 89 ? -4.656 -4.828 2.785 1 90.88 89 PRO A CA 1
ATOM 671 C C . PRO A 1 89 ? -3.477 -4.047 2.209 1 90.88 89 PRO A C 1
ATOM 673 O O . PRO A 1 89 ? -3.48 -3.699 1.025 1 90.88 89 PRO A O 1
ATOM 676 N N . GLN A 1 90 ? -2.438 -3.848 3.016 1 87.69 90 GLN A N 1
ATOM 677 C CA . GLN A 1 90 ? -1.277 -3.066 2.598 1 87.69 90 GLN A CA 1
ATOM 678 C C . GLN A 1 90 ? -0.494 -3.789 1.505 1 87.69 90 GLN A C 1
ATOM 680 O O . GLN A 1 90 ? -0.188 -3.203 0.464 1 87.69 90 GLN A O 1
ATOM 685 N N . ALA A 1 91 ? -0.219 -4.996 1.806 1 91.56 91 ALA A N 1
ATOM 686 C CA . ALA A 1 91 ? 0.539 -5.781 0.833 1 91.56 91 ALA A CA 1
ATOM 687 C C . ALA A 1 91 ? -0.246 -5.953 -0.463 1 91.56 91 ALA A C 1
ATOM 689 O O . ALA A 1 91 ? 0.326 -5.906 -1.555 1 91.56 91 ALA A O 1
ATOM 690 N N . SER A 1 92 ? -1.585 -6.164 -0.323 1 93.5 92 SER A N 1
ATOM 691 C CA . SER A 1 92 ? -2.439 -6.25 -1.503 1 93.5 92 SER A CA 1
ATOM 692 C C . SER A 1 92 ? -2.367 -4.973 -2.334 1 93.5 92 SER A C 1
ATOM 694 O O . SER A 1 92 ? -2.215 -5.031 -3.557 1 93.5 92 SER A O 1
ATOM 696 N N . ALA A 1 93 ? -2.441 -3.895 -1.711 1 89.94 93 ALA A N 1
ATOM 697 C CA . ALA A 1 93 ? -2.4 -2.596 -2.377 1 89.94 93 ALA A CA 1
ATOM 698 C C . ALA A 1 93 ? -1.089 -2.41 -3.137 1 89.94 93 ALA A C 1
ATOM 700 O O . ALA A 1 93 ? -1.086 -1.94 -4.277 1 89.94 93 ALA A O 1
ATOM 701 N N . ILE A 1 94 ? -0.03 -2.791 -2.539 1 91.88 94 ILE A N 1
ATOM 702 C CA . ILE A 1 94 ? 1.288 -2.637 -3.145 1 91.88 94 ILE A CA 1
ATOM 703 C C . ILE A 1 94 ? 1.411 -3.559 -4.355 1 91.88 94 ILE A C 1
ATOM 705 O O . ILE A 1 94 ? 1.797 -3.119 -5.441 1 91.88 94 ILE A O 1
ATOM 709 N N . CYS A 1 95 ? 1.016 -4.77 -4.133 1 94.12 95 CYS A N 1
ATOM 710 C CA . CYS A 1 95 ? 1.286 -5.781 -5.148 1 94.12 95 CYS A CA 1
ATOM 711 C C . CYS A 1 95 ? 0.416 -5.566 -6.379 1 94.12 95 CYS A C 1
ATOM 713 O O . CYS A 1 95 ? 0.807 -5.922 -7.492 1 94.12 95 CYS A O 1
ATOM 715 N N . MET A 1 96 ? -0.738 -4.969 -6.223 1 92.81 96 MET A N 1
ATOM 716 C CA . MET A 1 96 ? -1.604 -4.676 -7.363 1 92.81 96 MET A CA 1
ATOM 717 C C . MET A 1 96 ? -1.086 -3.473 -8.141 1 92.81 96 MET A C 1
ATOM 719 O O . MET A 1 96 ? -1.448 -3.279 -9.305 1 92.81 96 MET A O 1
ATOM 723 N N . ASP A 1 97 ? -0.292 -2.658 -7.547 1 91.62 97 ASP A N 1
ATOM 724 C CA . ASP A 1 97 ? 0.256 -1.437 -8.125 1 91.62 97 ASP A CA 1
ATOM 725 C C . ASP A 1 97 ? 1.668 -1.668 -8.664 1 91.62 97 ASP A C 1
ATOM 727 O O . ASP A 1 97 ? 2.627 -1.729 -7.887 1 91.62 97 ASP A O 1
ATOM 731 N N . LYS A 1 98 ? 1.791 -1.694 -9.953 1 93.12 98 LYS A N 1
ATOM 732 C CA . LYS A 1 98 ? 3.062 -2.037 -10.586 1 93.12 98 LYS A CA 1
ATOM 733 C C . LYS A 1 98 ? 4.145 -1.025 -10.227 1 93.12 98 LYS A C 1
ATOM 735 O O . LYS A 1 98 ? 5.309 -1.392 -10.047 1 93.12 98 LYS A O 1
ATOM 740 N N . LEU A 1 99 ? 3.809 0.218 -10.141 1 91.31 99 LEU A N 1
ATOM 741 C CA . LEU A 1 99 ? 4.777 1.244 -9.766 1 91.31 99 LEU A CA 1
ATOM 742 C C . LEU A 1 99 ? 5.289 1.019 -8.352 1 91.31 99 LEU A C 1
ATOM 744 O O . LEU A 1 99 ? 6.5 1.033 -8.109 1 91.31 99 LEU A O 1
ATOM 748 N N . LEU A 1 100 ? 4.383 0.818 -7.418 1 91.62 100 LEU A N 1
ATOM 749 C CA . LEU A 1 100 ? 4.777 0.601 -6.027 1 91.62 100 LEU A CA 1
ATOM 750 C C . LEU A 1 100 ? 5.574 -0.691 -5.887 1 91.62 100 LEU A C 1
ATOM 752 O O . LEU A 1 100 ? 6.535 -0.751 -5.113 1 91.62 100 LEU A O 1
ATOM 756 N N . THR A 1 101 ? 5.145 -1.693 -6.586 1 94.31 101 THR A N 1
ATOM 757 C CA . THR A 1 101 ? 5.906 -2.938 -6.594 1 94.31 101 THR A CA 1
ATOM 758 C C . THR A 1 101 ? 7.336 -2.691 -7.062 1 94.31 101 THR A C 1
ATOM 760 O O . THR A 1 101 ? 8.281 -3.232 -6.492 1 94.31 101 THR A O 1
ATOM 763 N N . LYS A 1 102 ? 7.52 -1.882 -8.062 1 94.12 102 LYS A N 1
ATOM 764 C CA . LYS A 1 102 ? 8.844 -1.55 -8.57 1 94.12 102 LYS A CA 1
ATOM 765 C C . LYS A 1 102 ? 9.68 -0.83 -7.516 1 94.12 102 LYS A C 1
ATOM 767 O O . LYS A 1 102 ? 10.875 -1.102 -7.363 1 94.12 102 LYS A O 1
ATOM 772 N N . HIS A 1 103 ? 9.055 0.064 -6.867 1 90.44 103 HIS A N 1
ATOM 773 C CA . HIS A 1 103 ? 9.781 0.786 -5.828 1 90.44 103 HIS A CA 1
ATOM 774 C C . HIS A 1 103 ? 10.242 -0.155 -4.719 1 90.44 103 HIS A C 1
ATOM 776 O O . HIS A 1 103 ? 11.375 -0.057 -4.246 1 90.44 103 HIS A O 1
ATOM 782 N N . ILE A 1 104 ? 9.352 -1.055 -4.305 1 91.94 104 ILE A N 1
ATOM 783 C CA . ILE A 1 104 ? 9.711 -2.033 -3.285 1 91.94 104 ILE A CA 1
ATOM 784 C C . ILE A 1 104 ? 10.852 -2.914 -3.795 1 91.94 104 ILE A C 1
ATOM 786 O O . ILE A 1 104 ? 11.844 -3.131 -3.09 1 91.94 104 ILE A O 1
ATOM 790 N N . ALA A 1 105 ? 10.688 -3.359 -4.988 1 95.19 105 ALA A N 1
ATOM 791 C CA . ALA A 1 105 ? 11.703 -4.23 -5.586 1 95.19 105 ALA A CA 1
ATOM 792 C C . ALA A 1 105 ? 13.062 -3.537 -5.637 1 95.19 105 ALA A C 1
ATOM 794 O O . ALA A 1 105 ? 14.07 -4.105 -5.215 1 95.19 105 ALA A O 1
ATOM 795 N N . ARG A 1 106 ? 13.078 -2.336 -6.105 1 92.38 106 ARG A N 1
ATOM 796 C CA . ARG A 1 106 ? 14.32 -1.573 -6.168 1 92.38 106 ARG A CA 1
ATOM 797 C C . ARG A 1 106 ? 14.938 -1.414 -4.785 1 92.38 106 ARG A C 1
ATOM 799 O O . ARG A 1 106 ? 16.156 -1.548 -4.621 1 92.38 106 ARG A O 1
ATOM 806 N N . GLY A 1 107 ? 14.125 -1.157 -3.871 1 86.81 107 GLY A N 1
ATOM 807 C CA . GLY A 1 107 ? 14.609 -1.029 -2.502 1 86.81 107 GLY A CA 1
ATOM 808 C C . GLY A 1 107 ? 15.227 -2.307 -1.965 1 86.81 107 GLY A C 1
ATOM 809 O O . GLY A 1 107 ? 16.078 -2.264 -1.075 1 86.81 107 GLY A O 1
ATOM 810 N N . LEU A 1 108 ? 14.805 -3.416 -2.482 1 89.44 108 LEU A N 1
ATOM 811 C CA . LEU A 1 108 ? 15.297 -4.723 -2.062 1 89.44 108 LEU A CA 1
ATOM 812 C C . LEU A 1 108 ? 16.469 -5.168 -2.934 1 89.44 108 LEU A C 1
ATOM 814 O O . LEU A 1 108 ? 16.984 -6.273 -2.766 1 89.44 108 LEU A O 1
ATOM 818 N N . GLY A 1 109 ? 16.844 -4.332 -3.904 1 92.56 109 GLY A N 1
ATOM 819 C CA . GLY A 1 109 ? 17.922 -4.68 -4.809 1 92.56 109 GLY A CA 1
ATOM 820 C C . GLY A 1 109 ? 17.5 -5.633 -5.91 1 92.56 109 GLY A C 1
ATOM 821 O O . GLY A 1 109 ? 18.328 -6.336 -6.484 1 92.56 109 GLY A O 1
ATOM 822 N N . ILE A 1 110 ? 16.25 -5.73 -6.172 1 96.88 110 ILE A N 1
ATOM 823 C CA . ILE A 1 110 ? 15.695 -6.586 -7.219 1 96.88 110 ILE A CA 1
ATOM 824 C C . ILE A 1 110 ? 15.609 -5.809 -8.531 1 96.88 110 ILE A C 1
ATOM 826 O O . ILE A 1 110 ? 15.148 -4.664 -8.547 1 96.88 110 ILE A O 1
ATOM 830 N N . ASN A 1 111 ? 16.031 -6.418 -9.609 1 97.12 111 ASN A N 1
ATOM 831 C CA . ASN A 1 111 ? 16.016 -5.762 -10.914 1 97.12 111 ASN A CA 1
ATOM 832 C C . ASN A 1 111 ? 14.586 -5.559 -11.43 1 97.12 111 ASN A C 1
ATOM 834 O O . ASN A 1 111 ? 13.766 -6.473 -11.367 1 97.12 111 ASN A O 1
ATOM 838 N N . VAL A 1 112 ? 14.344 -4.375 -11.891 1 97.19 112 VAL A N 1
ATOM 839 C CA . VAL A 1 112 ? 13.117 -4.035 -12.602 1 97.19 112 VAL A CA 1
ATOM 840 C C . VAL A 1 112 ? 13.453 -3.195 -13.836 1 97.19 112 VAL A C 1
ATOM 842 O O . VAL A 1 112 ? 14.523 -2.584 -13.906 1 97.19 112 VAL A O 1
ATOM 845 N N . ALA A 1 113 ? 12.609 -3.186 -14.797 1 97 113 ALA A N 1
ATOM 846 C CA . ALA A 1 113 ? 12.82 -2.344 -15.977 1 97 113 ALA A CA 1
ATOM 847 C C . ALA A 1 113 ? 12.828 -0.866 -15.594 1 97 113 ALA A C 1
ATOM 849 O O . ALA A 1 113 ? 12.047 -0.434 -14.742 1 97 113 ALA A O 1
ATOM 850 N N . ASN A 1 114 ? 13.68 -0.131 -16.266 1 96.19 114 ASN A N 1
ATOM 851 C CA . ASN A 1 114 ? 13.539 1.317 -16.156 1 96.19 114 ASN A CA 1
ATOM 852 C C . ASN A 1 114 ? 12.164 1.779 -16.625 1 96.19 114 ASN A C 1
ATOM 854 O O . ASN A 1 114 ? 11.555 1.16 -17.5 1 96.19 114 ASN A O 1
ATOM 858 N N . TYR A 1 115 ? 11.727 2.877 -16.016 1 95.5 115 TYR A N 1
ATOM 859 C CA . TYR A 1 115 ? 10.352 3.225 -16.328 1 95.5 115 TYR A CA 1
ATOM 860 C C . TYR A 1 115 ? 10.117 4.727 -16.203 1 95.5 115 TYR A C 1
ATOM 862 O O . TYR A 1 115 ? 10.961 5.441 -15.641 1 95.5 115 TYR A O 1
ATOM 870 N N . LEU A 1 116 ? 9.07 5.141 -16.828 1 93.75 116 LEU A N 1
ATOM 871 C CA . LEU A 1 116 ? 8.398 6.418 -16.609 1 93.75 116 LEU A CA 1
ATOM 872 C C . LEU A 1 116 ? 6.941 6.215 -16.234 1 93.75 116 LEU A C 1
ATOM 874 O O . LEU A 1 116 ? 6.32 5.227 -16.625 1 93.75 116 LEU A O 1
ATOM 878 N N . TYR A 1 117 ? 6.449 7.117 -15.398 1 92.56 117 TYR A N 1
ATOM 879 C CA . TYR A 1 117 ? 5.07 7.027 -14.938 1 92.56 117 TYR A CA 1
ATOM 880 C C . TYR A 1 117 ? 4.305 8.305 -15.258 1 92.56 117 TYR A C 1
ATOM 882 O O . TYR A 1 117 ? 4.855 9.406 -15.164 1 92.56 117 TYR A O 1
ATOM 890 N N . SER A 1 118 ? 3.117 8.094 -15.734 1 92.38 118 SER A N 1
ATOM 891 C CA . SER A 1 118 ? 2.193 9.203 -15.938 1 92.38 118 SER A CA 1
ATOM 892 C C . SER A 1 118 ? 0.816 8.891 -15.367 1 92.38 118 SER A C 1
ATOM 894 O O . SER A 1 118 ? 0.263 7.816 -15.617 1 92.38 118 SER A O 1
ATOM 896 N N . LYS A 1 119 ? 0.309 9.82 -14.633 1 85.81 119 LYS A N 1
ATOM 897 C CA . LYS A 1 119 ? -0.993 9.602 -14.016 1 85.81 119 LYS A CA 1
ATOM 898 C C . LYS A 1 119 ? -2.09 9.461 -15.062 1 85.81 119 LYS A C 1
ATOM 900 O O . LYS A 1 119 ? -2.959 8.594 -14.945 1 85.81 119 LYS A O 1
ATOM 905 N N . ASN A 1 120 ? -2.049 10.328 -16.078 1 87.19 120 ASN A N 1
ATOM 906 C CA . ASN A 1 120 ? -3.135 10.344 -17.047 1 87.19 120 ASN A CA 1
ATOM 907 C C . ASN A 1 120 ? -2.604 10.352 -18.469 1 87.19 120 ASN A C 1
ATOM 909 O O . ASN A 1 120 ? -3.379 10.422 -19.438 1 87.19 120 ASN A O 1
ATOM 913 N N . GLY A 1 121 ? -1.34 10.359 -18.641 1 88.44 121 GLY A N 1
ATOM 914 C CA . GLY A 1 121 ? -0.75 10.344 -19.969 1 88.44 121 GLY A CA 1
ATOM 915 C C . GLY A 1 121 ? -0.5 11.727 -20.531 1 88.44 121 GLY A C 1
ATOM 916 O O . GLY A 1 121 ? 0.097 11.867 -21.594 1 88.44 121 GLY A O 1
ATOM 917 N N . ASP A 1 122 ? -0.854 12.781 -19.75 1 85.12 122 ASP A N 1
ATOM 918 C CA . ASP A 1 122 ? -0.796 14.141 -20.281 1 85.12 122 ASP A CA 1
ATOM 919 C C . ASP A 1 122 ? 0.63 14.688 -20.234 1 85.12 122 ASP A C 1
ATOM 921 O O . ASP A 1 122 ? 0.963 15.625 -20.953 1 85.12 122 ASP A O 1
ATOM 925 N N . ASP A 1 123 ? 1.445 14.102 -19.469 1 85.31 123 ASP A N 1
ATOM 926 C CA . ASP A 1 123 ? 2.779 14.664 -19.281 1 85.31 123 ASP A CA 1
ATOM 927 C C . ASP A 1 123 ? 3.852 13.758 -19.875 1 85.31 123 ASP A C 1
ATOM 929 O O . ASP A 1 123 ? 5.027 13.867 -19.516 1 85.31 123 ASP A O 1
ATOM 933 N N . VAL A 1 124 ? 3.402 12.914 -20.734 1 86.56 124 VAL A N 1
ATOM 934 C CA . VAL A 1 124 ? 4.352 12.016 -21.375 1 86.56 124 VAL A CA 1
ATOM 935 C C . VAL A 1 124 ? 5.129 12.758 -22.453 1 86.56 124 VAL A C 1
ATOM 937 O O . VAL A 1 124 ? 4.535 13.438 -23.297 1 86.56 124 VAL A O 1
ATOM 940 N N . CYS A 1 125 ? 6.418 12.648 -22.359 1 87.75 125 CYS A N 1
ATOM 941 C CA . CYS A 1 125 ? 7.297 13.367 -23.281 1 87.75 125 CYS A CA 1
ATOM 942 C C . CYS A 1 125 ? 8.094 12.398 -24.141 1 87.75 125 CYS A C 1
ATOM 944 O O . CYS A 1 125 ? 8.812 11.539 -23.625 1 87.75 125 CYS A O 1
ATOM 946 N N . PHE A 1 126 ? 8.047 12.688 -25.453 1 90.06 126 PHE A N 1
ATOM 947 C CA . PHE A 1 126 ? 8.742 11.852 -26.422 1 90.06 126 PHE A CA 1
ATOM 948 C C . PHE A 1 126 ? 10.242 11.836 -26.156 1 90.06 126 PHE A C 1
ATOM 950 O O . PHE A 1 126 ? 10.867 10.773 -26.172 1 90.06 126 PHE A O 1
ATOM 957 N N . GLU A 1 127 ? 10.719 12.898 -25.953 1 92.19 127 GLU A N 1
ATOM 958 C CA . GLU A 1 127 ? 12.156 13.047 -25.781 1 92.19 127 GLU A CA 1
ATOM 959 C C . GLU A 1 127 ? 12.633 12.328 -24.516 1 92.19 127 GLU A C 1
ATOM 961 O O . GLU A 1 127 ? 13.68 11.68 -24.531 1 92.19 127 GLU A O 1
ATOM 966 N N . GLU A 1 128 ? 11.828 12.43 -23.578 1 93.69 128 GLU A N 1
ATOM 967 C CA . GLU A 1 128 ? 12.203 11.789 -22.328 1 93.69 128 GLU A CA 1
ATOM 968 C C . GLU A 1 128 ? 12.195 10.266 -22.469 1 93.69 128 GLU A C 1
ATOM 970 O O . GLU A 1 128 ? 13.094 9.586 -21.969 1 93.69 128 GLU A O 1
ATOM 975 N N . ILE A 1 129 ? 11.234 9.773 -23.125 1 95.06 129 ILE A N 1
ATOM 976 C CA . ILE A 1 129 ? 11.125 8.336 -23.328 1 95.06 129 ILE A CA 1
ATOM 977 C C . ILE A 1 129 ? 12.305 7.844 -24.172 1 95.06 129 ILE A C 1
ATOM 979 O O . ILE A 1 129 ? 12.945 6.844 -23.828 1 95.06 129 ILE A O 1
ATOM 983 N N . SER A 1 130 ? 12.594 8.555 -25.203 1 94.31 130 SER A N 1
ATOM 984 C CA . SER A 1 130 ? 13.688 8.188 -26.094 1 94.31 130 SER A CA 1
ATOM 985 C C . SER A 1 130 ? 15.023 8.188 -25.344 1 94.31 130 SER A C 1
ATOM 987 O O . SER A 1 130 ? 15.844 7.285 -25.531 1 94.31 130 SER A O 1
ATOM 989 N N . GLU A 1 131 ? 15.234 9.125 -24.531 1 94.62 131 GLU A N 1
ATOM 990 C CA . GLU A 1 131 ? 16.516 9.297 -23.828 1 94.62 131 GLU A CA 1
ATOM 991 C C . GLU A 1 131 ? 16.656 8.297 -22.688 1 94.62 131 GLU A C 1
ATOM 993 O O . GLU A 1 131 ? 17.719 7.73 -22.484 1 94.62 131 GLU A O 1
ATOM 998 N N . ARG A 1 132 ? 15.57 8.008 -22.047 1 94.56 132 ARG A N 1
ATOM 999 C CA . ARG A 1 132 ? 15.68 7.258 -20.797 1 94.56 132 ARG A CA 1
ATOM 1000 C C . ARG A 1 132 ? 15.367 5.781 -21.016 1 94.56 132 ARG A C 1
ATOM 1002 O O . ARG A 1 132 ? 15.891 4.918 -20.312 1 94.56 132 ARG A O 1
ATOM 1009 N N . LEU A 1 133 ? 14.508 5.469 -21.906 1 96.19 133 LEU A N 1
ATOM 1010 C CA . LEU A 1 133 ? 14.031 4.094 -22.047 1 96.19 133 LEU A CA 1
ATOM 1011 C C . LEU A 1 133 ? 14.422 3.518 -23.406 1 96.19 133 LEU A C 1
ATOM 1013 O O . LEU A 1 133 ? 14.68 2.318 -23.531 1 96.19 133 LEU A O 1
ATOM 1017 N N . GLY A 1 134 ? 14.383 4.418 -24.422 1 94.5 134 GLY A N 1
ATOM 1018 C CA . GLY A 1 134 ? 14.602 3.945 -25.781 1 94.5 134 GLY A CA 1
ATOM 1019 C C . GLY A 1 134 ? 13.422 3.191 -26.359 1 94.5 134 GLY A C 1
ATOM 1020 O O . GLY A 1 134 ? 12.359 3.133 -25.734 1 94.5 134 GLY A O 1
ATOM 1021 N N . THR A 1 135 ? 13.531 2.764 -27.672 1 92.88 135 THR A N 1
ATOM 1022 C CA . THR A 1 135 ? 12.57 1.895 -28.328 1 92.88 135 THR A CA 1
ATOM 1023 C C . THR A 1 135 ? 13.211 0.569 -28.719 1 92.88 135 THR A C 1
ATOM 1025 O O . THR A 1 135 ? 14.406 0.52 -29.031 1 92.88 135 THR A O 1
ATOM 1028 N N . PRO A 1 136 ? 12.508 -0.568 -28.656 1 94.62 136 PRO A N 1
ATOM 1029 C CA . PRO A 1 136 ? 11.086 -0.609 -28.281 1 94.62 136 PRO A CA 1
ATOM 1030 C C . PRO A 1 136 ? 10.867 -0.39 -26.797 1 94.62 136 PRO A C 1
ATOM 1032 O O . PRO A 1 136 ? 11.789 -0.573 -25.984 1 94.62 136 PRO A O 1
ATOM 1035 N N . CYS A 1 137 ? 9.656 0.061 -26.422 1 95.81 137 CYS A N 1
ATOM 1036 C CA . CYS A 1 137 ? 9.25 0.178 -25.031 1 95.81 137 CYS A CA 1
ATOM 1037 C C . CYS A 1 137 ? 7.836 -0.348 -24.828 1 95.81 137 CYS A C 1
ATOM 1039 O O . CYS A 1 137 ? 7.137 -0.643 -25.797 1 95.81 137 CYS A O 1
ATOM 1041 N N . ILE A 1 138 ? 7.469 -0.608 -23.578 1 94.94 138 ILE A N 1
ATOM 1042 C CA . ILE A 1 138 ? 6.172 -1.167 -23.219 1 94.94 138 ILE A CA 1
ATOM 1043 C C . ILE A 1 138 ? 5.328 -0.105 -22.516 1 94.94 138 ILE A C 1
ATOM 1045 O O . ILE A 1 138 ? 5.824 0.62 -21.656 1 94.94 138 ILE A O 1
ATOM 1049 N N . VAL A 1 139 ? 4.09 0.031 -22.953 1 95 139 VAL A N 1
ATOM 1050 C CA . VAL A 1 139 ? 3.123 0.886 -22.266 1 95 139 VAL A CA 1
ATOM 1051 C C . VAL A 1 139 ? 2.031 0.027 -21.625 1 95 139 VAL A C 1
ATOM 1053 O O . VAL A 1 139 ? 1.449 -0.836 -22.297 1 95 139 VAL A O 1
ATOM 1056 N N . LYS A 1 140 ? 1.798 0.234 -20.359 1 93.56 140 LYS A N 1
ATOM 1057 C CA . LYS A 1 140 ? 0.805 -0.598 -19.672 1 93.56 140 LYS A CA 1
ATOM 1058 C C . LYS A 1 140 ? 0.123 0.167 -18.547 1 93.56 140 LYS A C 1
ATOM 1060 O O . LYS A 1 140 ? 0.694 1.109 -18 1 93.56 140 LYS A O 1
ATOM 1065 N N . PRO A 1 141 ? -1.179 -0.25 -18.266 1 92.38 141 PRO A N 1
ATOM 1066 C CA . PRO A 1 141 ? -1.817 0.319 -17.062 1 92.38 141 PRO A CA 1
ATOM 1067 C C . PRO A 1 141 ? -1.127 -0.098 -15.773 1 92.38 141 PRO A C 1
ATOM 1069 O O . PRO A 1 141 ? -0.605 -1.212 -15.68 1 92.38 141 PRO A O 1
ATOM 1072 N N . ASN A 1 142 ? -1.202 0.714 -14.797 1 91.75 142 ASN A N 1
ATOM 1073 C CA . ASN A 1 142 ? -0.461 0.517 -13.555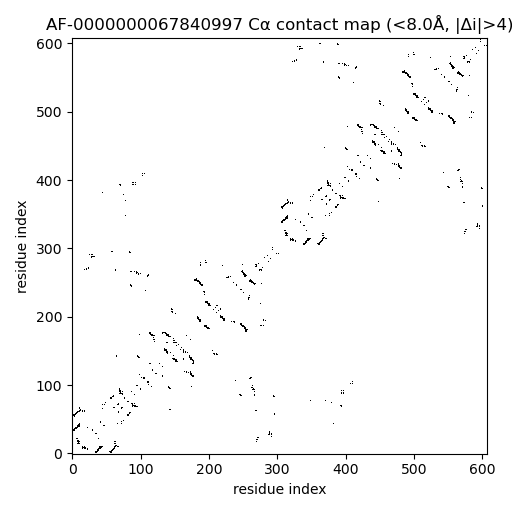 1 91.75 142 ASN A CA 1
ATOM 1074 C C . ASN A 1 142 ? -1.102 -0.561 -12.688 1 91.75 142 ASN A C 1
ATOM 1076 O O . ASN A 1 142 ? -0.413 -1.239 -11.922 1 91.75 142 ASN A O 1
ATOM 1080 N N . ARG A 1 143 ? -2.514 -0.726 -12.75 1 87.25 143 ARG A N 1
ATOM 1081 C CA . ARG A 1 143 ? -3.172 -1.627 -11.805 1 87.25 143 ARG A CA 1
ATOM 1082 C C . ARG A 1 143 ? -4.066 -2.621 -12.539 1 87.25 143 ARG A C 1
ATOM 1084 O O . ARG A 1 143 ? -5.125 -3.006 -12.031 1 87.25 143 ARG A O 1
ATOM 1091 N N . GLU A 1 144 ? -3.725 -3.029 -13.617 1 77.56 144 GLU A N 1
ATOM 1092 C CA . GLU A 1 144 ? -4.488 -4.039 -14.344 1 77.56 144 GLU A CA 1
ATOM 1093 C C . GLU A 1 144 ? -3.682 -5.324 -14.516 1 77.56 144 GLU A C 1
ATOM 1095 O O . GLU A 1 144 ? -2.449 -5.289 -14.523 1 77.56 144 GLU A O 1
ATOM 1100 N N . GLY A 1 145 ? -4.461 -6.344 -14.5 1 71.75 145 GLY A N 1
ATOM 1101 C CA . GLY A 1 145 ? -3.848 -7.641 -14.742 1 71.75 145 GLY A CA 1
ATOM 1102 C C . GLY A 1 145 ? -4.102 -8.172 -16.141 1 71.75 145 GLY A C 1
ATOM 1103 O O . GLY A 1 145 ? -4.609 -7.449 -17 1 71.75 145 GLY A O 1
ATOM 1104 N N . CYS A 1 146 ? -3.527 -9.281 -16.422 1 65.25 146 CYS A N 1
ATOM 1105 C CA . CYS A 1 146 ? -3.789 -10.078 -17.625 1 65.25 146 CYS A CA 1
ATOM 1106 C C . CYS A 1 146 ? -3.432 -9.305 -18.891 1 65.25 146 CYS A C 1
ATOM 1108 O O . CYS A 1 146 ? -4.117 -9.414 -19.906 1 65.25 146 CYS A O 1
ATOM 1110 N N . SER A 1 147 ? -2.586 -8.461 -18.844 1 70.19 147 SER A N 1
ATOM 1111 C CA . SER A 1 147 ? -2.014 -7.723 -19.969 1 70.19 147 SER A CA 1
ATOM 1112 C C . SER A 1 147 ? -3.059 -6.832 -20.641 1 70.19 147 SER A C 1
ATOM 1114 O O . SER A 1 147 ? -2.918 -6.469 -21.797 1 70.19 147 SER A O 1
ATOM 1116 N N . PHE A 1 148 ? -4.059 -6.609 -19.969 1 71.19 148 PHE A N 1
ATOM 1117 C CA . PHE A 1 148 ? -5.023 -5.664 -20.516 1 71.19 148 PHE A CA 1
ATOM 1118 C C . PHE A 1 148 ? -4.41 -4.273 -20.625 1 71.19 148 PHE A C 1
ATOM 1120 O O . PHE A 1 148 ? -3.779 -3.787 -19.688 1 71.19 148 PHE A O 1
ATOM 1127 N N . GLY A 1 149 ? -4.461 -3.754 -21.797 1 76.38 149 GLY A N 1
ATOM 1128 C CA . GLY A 1 149 ? -4.008 -2.391 -22.016 1 76.38 149 GLY A CA 1
ATOM 1129 C C . GLY A 1 149 ? -2.512 -2.289 -22.25 1 76.38 149 GLY A C 1
ATOM 1130 O O . GLY A 1 149 ? -1.955 -1.19 -22.266 1 76.38 149 GLY A O 1
ATOM 1131 N N . VAL A 1 150 ? -1.892 -3.406 -22.328 1 87.56 150 VAL A N 1
ATOM 1132 C CA . VAL A 1 150 ? -0.448 -3.438 -22.547 1 87.56 150 VAL A CA 1
ATOM 1133 C C . VAL A 1 150 ? -0.141 -3.311 -24.031 1 87.56 150 VAL A C 1
ATOM 1135 O O . VAL A 1 150 ? -0.787 -3.953 -24.859 1 87.56 150 VAL A O 1
ATOM 1138 N N . SER A 1 151 ? 0.788 -2.463 -24.375 1 91.31 151 SER A N 1
ATOM 1139 C CA . SER A 1 151 ? 1.179 -2.236 -25.75 1 91.31 151 SER A CA 1
ATOM 1140 C C . SER A 1 151 ? 2.695 -2.213 -25.906 1 91.31 151 SER A C 1
ATOM 1142 O O . SER A 1 151 ? 3.402 -1.688 -25.047 1 91.31 151 SER A O 1
ATOM 1144 N N . LEU A 1 152 ? 3.096 -2.785 -27.016 1 91.38 152 LEU A N 1
ATOM 1145 C CA . LEU A 1 152 ? 4.488 -2.652 -27.438 1 91.38 152 LEU A CA 1
ATOM 1146 C C . LEU A 1 152 ? 4.656 -1.483 -28.391 1 91.38 152 LEU A C 1
ATOM 1148 O O . LEU A 1 152 ? 3.975 -1.414 -29.422 1 91.38 152 LEU A O 1
ATOM 1152 N N . VAL A 1 153 ? 5.555 -0.605 -28.078 1 93.62 153 VAL A N 1
ATOM 1153 C CA . VAL A 1 153 ? 5.805 0.574 -28.906 1 93.62 153 VAL A CA 1
ATOM 1154 C C . VAL A 1 153 ? 7.152 0.437 -29.609 1 93.62 153 VAL A C 1
ATOM 1156 O O . VAL A 1 153 ? 8.203 0.431 -28.953 1 93.62 153 VAL A O 1
ATOM 1159 N N . ARG A 1 154 ? 7.133 0.387 -30.875 1 93.31 154 ARG A N 1
ATOM 1160 C CA . ARG A 1 154 ? 8.359 0.264 -31.641 1 93.31 154 ARG A CA 1
ATOM 1161 C C . ARG A 1 154 ? 8.734 1.595 -32.281 1 93.31 154 ARG A C 1
ATOM 1163 O O . ARG A 1 154 ? 9.922 1.889 -32.469 1 93.31 154 ARG A O 1
ATOM 1170 N N . ASP A 1 155 ? 7.707 2.35 -32.656 1 93.69 155 ASP A N 1
ATOM 1171 C CA . ASP A 1 155 ? 7.863 3.695 -33.219 1 93.69 155 ASP A CA 1
ATOM 1172 C C . ASP A 1 155 ? 7.109 4.719 -32.375 1 93.69 155 ASP A C 1
ATOM 1174 O O . ASP A 1 155 ? 5.879 4.762 -32.375 1 93.69 155 ASP A O 1
ATOM 1178 N N . LEU A 1 156 ? 7.816 5.594 -31.797 1 93.69 156 LEU A N 1
ATOM 1179 C CA . LEU A 1 156 ? 7.219 6.539 -30.859 1 93.69 156 LEU A CA 1
ATOM 1180 C C . LEU A 1 156 ? 6.195 7.426 -31.547 1 93.69 156 LEU A C 1
ATOM 1182 O O . LEU A 1 156 ? 5.113 7.68 -31.016 1 93.69 156 LEU A O 1
ATOM 1186 N N . LYS A 1 157 ? 6.516 7.914 -32.656 1 92.5 157 LYS A N 1
ATOM 1187 C CA . LYS A 1 157 ? 5.641 8.844 -33.375 1 92.5 157 LYS A CA 1
ATOM 1188 C C . LYS A 1 157 ? 4.32 8.172 -33.75 1 92.5 157 LYS A C 1
ATOM 1190 O O . LYS A 1 157 ? 3.252 8.773 -33.625 1 92.5 157 LYS A O 1
ATOM 1195 N N . ALA A 1 158 ? 4.426 6.949 -34.062 1 93.75 158 ALA A N 1
ATOM 1196 C CA . ALA A 1 158 ? 3.25 6.262 -34.594 1 93.75 158 ALA A CA 1
ATOM 1197 C C . ALA A 1 158 ? 2.484 5.547 -33.5 1 93.75 158 ALA A C 1
ATOM 1199 O O . ALA A 1 158 ? 1.253 5.512 -33.5 1 93.75 158 ALA A O 1
ATOM 1200 N N . ASP A 1 159 ? 3.26 5 -32.531 1 93.56 159 ASP A N 1
ATOM 1201 C CA . ASP A 1 159 ? 2.66 3.988 -31.656 1 93.56 159 ASP A CA 1
ATOM 1202 C C . ASP A 1 159 ? 2.375 4.551 -30.266 1 93.56 159 ASP A C 1
ATOM 1204 O O . ASP A 1 159 ? 1.572 3.994 -29.516 1 93.56 159 ASP A O 1
ATOM 1208 N N . LEU A 1 160 ? 2.969 5.57 -29.875 1 94.12 160 LEU A N 1
ATOM 1209 C CA . LEU A 1 160 ? 2.959 5.977 -28.469 1 94.12 160 LEU A CA 1
ATOM 1210 C C . LEU A 1 160 ? 1.572 6.461 -28.047 1 94.12 160 LEU A C 1
ATOM 1212 O O . LEU A 1 160 ? 1.035 6.016 -27.031 1 94.12 160 LEU A O 1
ATOM 1216 N N . GLN A 1 161 ? 1.032 7.355 -28.781 1 94.19 161 GLN A N 1
ATOM 1217 C CA . GLN A 1 161 ? -0.241 7.953 -28.391 1 94.19 161 GLN A CA 1
ATOM 1218 C C . GLN A 1 161 ? -1.343 6.898 -28.312 1 94.19 161 GLN A C 1
ATOM 1220 O O . GLN A 1 161 ? -2.092 6.844 -27.344 1 94.19 161 GLN A O 1
ATOM 1225 N N . PRO A 1 162 ? -1.454 6.035 -29.359 1 94.44 162 PRO A N 1
ATOM 1226 C CA . PRO A 1 162 ? -2.434 4.953 -29.234 1 94.44 162 PRO A CA 1
ATOM 1227 C C . PRO A 1 162 ? -2.199 4.082 -28 1 94.44 162 PRO A C 1
ATOM 1229 O O . PRO A 1 162 ? -3.158 3.641 -27.359 1 94.44 162 PRO A O 1
ATOM 1232 N N . ALA A 1 163 ? -0.985 3.785 -27.734 1 94 163 ALA A N 1
ATOM 1233 C CA . ALA A 1 163 ? -0.636 2.971 -26.562 1 94 163 ALA A CA 1
ATOM 1234 C C . ALA A 1 163 ? -1.05 3.66 -25.266 1 94 163 ALA A C 1
ATOM 1236 O O . ALA A 1 163 ? -1.602 3.021 -24.375 1 94 163 ALA A O 1
ATOM 1237 N N . ILE A 1 164 ? -0.828 4.91 -25.188 1 94.81 164 ILE A N 1
ATOM 1238 C CA . ILE A 1 164 ? -1.203 5.703 -24.031 1 94.81 164 ILE A CA 1
ATOM 1239 C C . ILE A 1 164 ? -2.723 5.699 -23.859 1 94.81 164 ILE A C 1
ATOM 1241 O O . ILE A 1 164 ? -3.234 5.496 -22.766 1 94.81 164 ILE A O 1
ATOM 1245 N N . ASN A 1 165 ? -3.404 5.895 -24.922 1 94.06 165 ASN A N 1
ATOM 1246 C CA . ASN A 1 165 ? -4.863 5.902 -24.875 1 94.06 165 ASN A CA 1
ATOM 1247 C C . ASN A 1 165 ? -5.418 4.57 -24.375 1 94.06 165 ASN A C 1
ATOM 1249 O O . ASN A 1 165 ? -6.371 4.547 -23.594 1 94.06 165 ASN A O 1
ATOM 1253 N N . ALA A 1 166 ? -4.801 3.547 -24.859 1 91.94 166 ALA A N 1
ATOM 1254 C CA . ALA A 1 166 ? -5.246 2.217 -24.453 1 91.94 166 ALA A CA 1
ATOM 1255 C C . ALA A 1 166 ? -5.055 2.01 -22.953 1 91.94 166 ALA A C 1
ATOM 1257 O O . ALA A 1 166 ? -5.941 1.483 -22.281 1 91.94 166 ALA A O 1
ATOM 1258 N N . ALA A 1 167 ? -3.953 2.389 -22.453 1 92.31 167 ALA A N 1
ATOM 1259 C CA . ALA A 1 167 ? -3.656 2.221 -21.031 1 92.31 167 ALA A CA 1
ATOM 1260 C C . ALA A 1 167 ? -4.5 3.164 -20.172 1 92.31 167 ALA A C 1
ATOM 1262 O O . ALA A 1 167 ? -4.922 2.803 -19.078 1 92.31 167 ALA A O 1
ATOM 1263 N N . ALA A 1 168 ? -4.785 4.309 -20.672 1 91.69 168 ALA A N 1
ATOM 1264 C CA . ALA A 1 168 ? -5.48 5.352 -19.922 1 91.69 168 ALA A CA 1
ATOM 1265 C C . ALA A 1 168 ? -6.941 4.98 -19.688 1 91.69 168 ALA A C 1
ATOM 1267 O O . ALA A 1 168 ? -7.598 5.531 -18.797 1 91.69 168 ALA A O 1
ATOM 1268 N N . LYS A 1 169 ? -7.461 4.086 -20.469 1 88.5 169 LYS A N 1
ATOM 1269 C CA . LYS A 1 169 ? -8.859 3.672 -20.375 1 88.5 169 LYS A CA 1
ATOM 1270 C C . LYS A 1 169 ? -9.156 3.074 -19 1 88.5 169 LYS A C 1
ATOM 1272 O O . LYS A 1 169 ? -10.312 3.047 -18.562 1 88.5 169 LYS A O 1
ATOM 1277 N N . PHE A 1 170 ? -8.156 2.697 -18.328 1 85.06 170 PHE A N 1
ATOM 1278 C CA . PHE A 1 170 ? -8.352 2 -17.062 1 85.06 170 PHE A CA 1
ATOM 1279 C C . PHE A 1 170 ? -8.25 2.969 -15.891 1 85.06 170 PHE A C 1
ATOM 1281 O O . PHE A 1 170 ? -8.578 2.617 -14.758 1 85.06 170 PHE A O 1
ATOM 1288 N N . HIS A 1 171 ? -7.742 4.129 -16.062 1 81.56 171 HIS A N 1
ATOM 1289 C CA . HIS A 1 171 ? -7.711 5.219 -15.102 1 81.56 171 HIS A CA 1
ATOM 1290 C C . HIS A 1 171 ? -6.965 4.812 -13.836 1 81.56 171 HIS A C 1
ATOM 1292 O O . HIS A 1 171 ? -7.434 5.07 -12.727 1 81.56 171 HIS A O 1
ATOM 1298 N N . THR A 1 172 ? -5.879 4.098 -14.016 1 84.62 172 THR A N 1
ATOM 1299 C CA . THR A 1 172 ? -5.094 3.66 -12.867 1 84.62 172 THR A CA 1
ATOM 1300 C C . THR A 1 172 ? -3.654 4.152 -12.984 1 84.62 172 THR A C 1
ATOM 1302 O O . THR A 1 172 ? -2.779 3.701 -12.234 1 84.62 172 THR A O 1
ATOM 1305 N N . GLY A 1 173 ? -3.416 5.055 -13.93 1 90.19 173 GLY A N 1
ATOM 1306 C CA . GLY A 1 173 ? -2.051 5.461 -14.227 1 90.19 173 GLY A CA 1
ATOM 1307 C C . GLY A 1 173 ? -1.417 4.648 -15.336 1 90.19 173 GLY A C 1
ATOM 1308 O O . GLY A 1 173 ? -1.929 3.592 -15.711 1 90.19 173 GLY A O 1
ATOM 1309 N N . ILE A 1 174 ? -0.351 5.238 -15.898 1 93.69 174 ILE A N 1
ATOM 1310 C CA . ILE A 1 174 ? 0.301 4.641 -17.062 1 93.69 174 ILE A CA 1
ATOM 1311 C C . ILE A 1 174 ? 1.788 4.441 -16.766 1 93.69 174 ILE A C 1
ATOM 1313 O O . ILE A 1 174 ? 2.473 5.375 -16.344 1 93.69 174 ILE A O 1
ATOM 1317 N N . LEU A 1 175 ? 2.229 3.248 -16.984 1 94.81 175 LEU A N 1
ATOM 1318 C CA . LEU A 1 175 ? 3.645 2.906 -16.891 1 94.81 175 LEU A CA 1
ATOM 1319 C C . LEU A 1 175 ? 4.254 2.684 -18.266 1 94.81 175 LEU A C 1
ATOM 1321 O O . LEU A 1 175 ? 3.709 1.93 -19.078 1 94.81 175 LEU A O 1
ATOM 1325 N N . ILE A 1 176 ? 5.348 3.398 -18.531 1 95.75 176 ILE A N 1
ATOM 1326 C CA . ILE A 1 176 ? 6.152 3.186 -19.719 1 95.75 176 ILE A CA 1
ATOM 1327 C C . ILE A 1 176 ? 7.508 2.602 -19.344 1 95.75 176 ILE A C 1
ATOM 1329 O O . ILE A 1 176 ? 8.242 3.193 -18.547 1 95.75 176 ILE A O 1
ATOM 1333 N N . GLU A 1 177 ? 7.805 1.437 -19.906 1 96.88 177 GLU A N 1
ATOM 1334 C CA . GLU A 1 177 ? 9 0.725 -19.469 1 96.88 177 GLU A CA 1
ATOM 1335 C C . GLU A 1 177 ? 9.898 0.372 -20.656 1 96.88 177 GLU A C 1
ATOM 1337 O O . GLU A 1 177 ? 9.406 0.148 -21.766 1 96.88 177 GLU A O 1
ATOM 1342 N N . GLU A 1 178 ? 11.203 0.35 -20.375 1 96.81 178 GLU A N 1
ATOM 1343 C CA . GLU A 1 178 ? 12.102 -0.216 -21.375 1 96.81 178 GLU A CA 1
ATOM 1344 C C . GLU A 1 178 ? 11.742 -1.67 -21.672 1 96.81 178 GLU A C 1
ATOM 1346 O O . GLU A 1 178 ? 11.266 -2.393 -20.797 1 96.81 178 GLU A O 1
ATOM 1351 N N . PHE A 1 179 ? 11.969 -2.047 -22.891 1 94.44 179 PHE A N 1
ATOM 1352 C CA . PHE A 1 179 ? 11.734 -3.432 -23.297 1 94.44 179 PHE A CA 1
ATOM 1353 C C . PHE A 1 179 ? 12.906 -4.312 -22.875 1 94.44 179 PHE A C 1
ATOM 1355 O O . PHE A 1 179 ? 14.062 -4.027 -23.219 1 94.44 179 PHE A O 1
ATOM 1362 N N . ILE A 1 180 ? 12.633 -5.324 -22.141 1 94.5 180 ILE A N 1
ATOM 1363 C CA . ILE A 1 180 ? 13.625 -6.328 -21.781 1 94.5 180 ILE A CA 1
ATOM 1364 C C . ILE A 1 180 ? 13.328 -7.637 -22.5 1 94.5 180 ILE A C 1
ATOM 1366 O O . ILE A 1 180 ? 12.25 -8.211 -22.344 1 94.5 180 ILE A O 1
ATOM 1370 N N . SER A 1 181 ? 14.258 -8.102 -23.219 1 91.25 181 SER A N 1
ATOM 1371 C CA . SER A 1 181 ? 14.062 -9.336 -23.969 1 91.25 181 SER A CA 1
ATOM 1372 C C . SER A 1 181 ? 14.492 -10.555 -23.156 1 91.25 181 SER A C 1
ATOM 1374 O O . SER A 1 181 ? 15.438 -10.484 -22.375 1 91.25 181 SER A O 1
ATOM 1376 N N . GLY A 1 182 ? 13.781 -11.688 -23.359 1 90.44 182 GLY A N 1
ATOM 1377 C CA . GLY A 1 182 ? 14.117 -12.945 -22.719 1 90.44 182 GLY A CA 1
ATOM 1378 C C . GLY A 1 182 ? 12.898 -13.773 -22.359 1 90.44 182 GLY A C 1
ATOM 1379 O O . GLY A 1 182 ? 11.766 -13.328 -22.531 1 90.44 182 GLY A O 1
ATOM 1380 N N . PRO A 1 183 ? 13.172 -14.938 -22 1 90.5 183 PRO A N 1
ATOM 1381 C CA . PRO A 1 183 ? 12.047 -15.789 -21.594 1 90.5 183 PRO A CA 1
ATOM 1382 C C . PRO A 1 183 ? 11.352 -15.273 -20.344 1 90.5 183 PRO A C 1
ATOM 1384 O O . PRO A 1 183 ? 12.008 -14.75 -19.438 1 90.5 183 PRO A O 1
ATOM 1387 N N . GLU A 1 184 ? 10.055 -15.438 -20.312 1 93 184 GLU A N 1
ATOM 1388 C CA . GLU A 1 184 ? 9.266 -15.086 -19.141 1 93 184 GLU A CA 1
ATOM 1389 C C . GLU A 1 184 ? 9.109 -16.281 -18.203 1 93 184 GLU A C 1
ATOM 1391 O O . GLU A 1 184 ? 8.828 -17.391 -18.641 1 93 184 GLU A O 1
ATOM 1396 N N . LEU A 1 185 ? 9.344 -16.031 -16.984 1 95.38 185 LEU A N 1
ATOM 1397 C CA . LEU A 1 185 ? 9.188 -17.047 -15.945 1 95.38 185 LEU A CA 1
ATOM 1398 C C . LEU A 1 185 ? 7.977 -16.766 -15.07 1 95.38 185 LEU A C 1
ATOM 1400 O O . LEU A 1 185 ? 7.695 -15.602 -14.758 1 95.38 185 LEU A O 1
ATOM 1404 N N . SER A 1 186 ? 7.297 -17.797 -14.727 1 95.62 18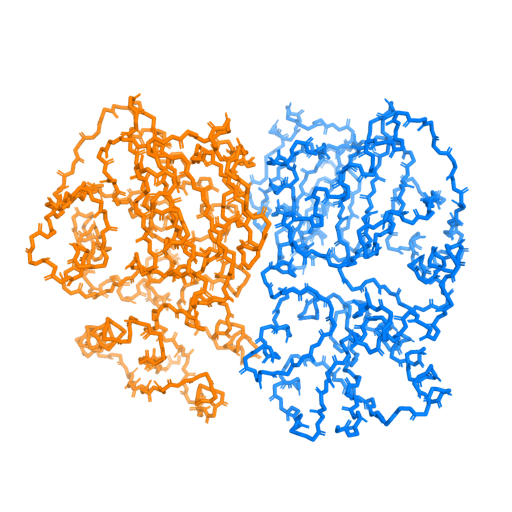6 SER A N 1
ATOM 1405 C CA . SER A 1 186 ? 6.324 -17.766 -13.641 1 95.62 186 SER A CA 1
ATOM 1406 C C . SER A 1 186 ? 6.836 -18.516 -12.414 1 95.62 186 SER A C 1
ATOM 1408 O O . SER A 1 186 ? 7.086 -19.734 -12.484 1 95.62 186 SER A O 1
ATOM 1410 N N . VAL A 1 187 ? 7.035 -17.828 -11.406 1 97.69 187 VAL A N 1
ATOM 1411 C CA . VAL A 1 187 ? 7.652 -18.391 -10.203 1 97.69 187 VAL A CA 1
ATOM 1412 C C . VAL A 1 187 ? 6.656 -18.344 -9.047 1 97.69 187 VAL A C 1
ATOM 1414 O O . VAL A 1 187 ? 6.246 -17.266 -8.609 1 97.69 187 VAL A O 1
ATOM 1417 N N . CYS A 1 188 ? 6.316 -19.484 -8.555 1 97.94 188 CYS A N 1
ATOM 1418 C CA . CYS A 1 188 ? 5.387 -19.609 -7.434 1 97.94 188 CYS A CA 1
ATOM 1419 C C . CYS A 1 188 ? 6.133 -19.766 -6.117 1 97.94 188 CYS A C 1
ATOM 1421 O O . CYS A 1 188 ? 7.172 -20.438 -6.066 1 97.94 188 CYS A O 1
ATOM 1423 N N . TYR A 1 189 ? 5.66 -19.125 -5.125 1 98.06 189 TYR A N 1
ATOM 1424 C CA . TYR A 1 189 ? 6.199 -19.141 -3.77 1 98.06 189 TYR A CA 1
ATOM 1425 C C . TYR A 1 189 ? 5.129 -19.547 -2.764 1 98.06 189 TYR A C 1
ATOM 1427 O O . TYR A 1 189 ? 3.982 -19.109 -2.854 1 98.06 189 TYR A O 1
ATOM 1435 N N . LEU A 1 190 ? 5.441 -20.484 -1.859 1 97.31 190 LEU A N 1
ATOM 1436 C CA . LEU A 1 190 ? 4.504 -20.953 -0.843 1 97.31 190 LEU A CA 1
ATOM 1437 C C . LEU A 1 190 ? 5.246 -21.391 0.42 1 97.31 190 LEU A C 1
ATOM 1439 O O . LEU A 1 190 ? 6.16 -22.219 0.359 1 97.31 190 LEU A O 1
ATOM 1443 N N . ASN A 1 191 ? 4.84 -20.797 1.551 1 92.38 191 ASN A N 1
ATOM 1444 C CA . ASN A 1 191 ? 5.352 -21.172 2.861 1 92.38 191 ASN A CA 1
ATOM 1445 C C . ASN A 1 191 ? 6.879 -21.172 2.891 1 92.38 191 ASN A C 1
ATOM 1447 O O . ASN A 1 191 ? 7.5 -22.172 3.254 1 92.38 191 ASN A O 1
ATOM 1451 N N . LYS A 1 192 ? 7.496 -20.141 2.43 1 92.44 192 LYS A N 1
ATOM 1452 C CA . LYS A 1 192 ? 8.922 -19.828 2.521 1 92.44 192 LYS A CA 1
ATOM 1453 C C . LYS A 1 192 ? 9.727 -20.672 1.54 1 92.44 192 LYS A C 1
ATOM 1455 O O . LYS A 1 192 ? 10.922 -20.906 1.74 1 92.44 192 LYS A O 1
ATOM 1460 N N . SER A 1 193 ? 9.039 -21.094 0.484 1 95.56 193 SER A N 1
ATOM 1461 C CA . SER A 1 193 ? 9.734 -21.891 -0.521 1 95.56 193 SER A CA 1
ATOM 1462 C C . SER A 1 193 ? 9.312 -21.5 -1.932 1 95.56 193 SER A C 1
ATOM 1464 O O . SER A 1 193 ? 8.133 -21.266 -2.189 1 95.56 193 SER A O 1
ATOM 1466 N N . THR A 1 194 ? 10.383 -21.469 -2.746 1 97.31 194 THR A N 1
ATOM 1467 C CA . THR A 1 194 ? 10.102 -21.344 -4.172 1 97.31 194 THR A CA 1
ATOM 1468 C C . THR A 1 194 ? 9.703 -22.688 -4.77 1 97.31 194 THR A C 1
ATOM 1470 O O . THR A 1 194 ? 10.359 -23.703 -4.527 1 97.31 194 THR A O 1
ATOM 1473 N N . LEU A 1 195 ? 8.672 -22.719 -5.531 1 97.69 195 LEU A N 1
ATOM 1474 C CA . LEU A 1 195 ? 8.172 -23.938 -6.16 1 97.69 195 LEU A CA 1
ATOM 1475 C C . LEU A 1 195 ? 8.773 -24.125 -7.547 1 97.69 195 LEU A C 1
ATOM 1477 O O . LEU A 1 195 ? 9.555 -23.281 -8.008 1 97.69 195 LEU A O 1
ATOM 1481 N N . PRO A 1 196 ? 8.531 -25.266 -8.164 1 95.94 196 PRO A N 1
ATOM 1482 C CA . PRO A 1 196 ? 9.039 -25.469 -9.516 1 95.94 196 PRO A CA 1
ATOM 1483 C C . PRO A 1 196 ? 8.664 -24.344 -10.469 1 95.94 196 PRO A C 1
ATOM 1485 O O . PRO A 1 196 ? 7.539 -23.844 -10.422 1 95.94 196 PRO A O 1
ATOM 1488 N N . ILE A 1 197 ? 9.617 -23.984 -11.305 1 97.12 197 ILE A N 1
ATOM 1489 C CA . ILE A 1 197 ? 9.523 -22.766 -12.094 1 97.12 197 ILE A CA 1
ATOM 1490 C C . ILE A 1 197 ? 9.062 -23.109 -13.516 1 97.12 197 ILE A C 1
ATOM 1492 O O . ILE A 1 197 ? 9.516 -24.094 -14.094 1 97.12 197 ILE A O 1
ATOM 1496 N N . TYR A 1 198 ? 8.172 -22.234 -14.039 1 95.38 198 TYR A N 1
ATOM 1497 C CA . TYR A 1 198 ? 7.672 -22.438 -15.398 1 95.38 198 TYR A CA 1
ATOM 1498 C C . TYR A 1 198 ? 8.117 -21.312 -16.312 1 95.38 198 TYR A C 1
ATOM 1500 O O . TYR A 1 198 ? 8.141 -20.141 -15.914 1 95.38 198 TYR A O 1
ATOM 1508 N N . THR A 1 199 ? 8.461 -21.672 -17.531 1 93.5 199 THR A N 1
ATOM 1509 C CA . THR A 1 199 ? 8.633 -20.703 -18.609 1 93.5 199 THR A CA 1
ATOM 1510 C C . THR A 1 199 ? 7.336 -20.547 -19.391 1 93.5 199 THR A C 1
ATOM 1512 O O . THR A 1 199 ? 6.672 -21.531 -19.734 1 93.5 199 THR A O 1
ATOM 1515 N N . VAL A 1 200 ? 7.023 -19.266 -19.609 1 86.62 200 VAL A N 1
ATOM 1516 C CA . VAL A 1 200 ? 5.797 -18.984 -20.328 1 86.62 200 VAL A CA 1
ATOM 1517 C C . VAL A 1 200 ? 6.133 -18.516 -21.75 1 86.62 200 VAL A C 1
ATOM 1519 O O . VAL A 1 200 ? 6.938 -17.594 -21.922 1 86.62 200 VAL A O 1
ATOM 1522 N N . GLU A 1 201 ? 5.77 -19.25 -22.703 1 76.31 201 GLU A N 1
ATOM 1523 C CA . GLU A 1 201 ? 6.012 -18.906 -24.109 1 76.31 201 GLU A CA 1
ATOM 1524 C C . GLU A 1 201 ? 4.734 -18.422 -24.797 1 76.31 201 GLU A C 1
ATOM 1526 O O . GLU A 1 201 ? 3.66 -19 -24.594 1 76.31 201 GLU A O 1
ATOM 1531 N N . PHE A 1 202 ? 4.926 -17.203 -25.234 1 63.81 202 PHE A N 1
ATOM 1532 C CA . PHE A 1 202 ? 3.77 -16.641 -25.922 1 63.81 202 PHE A CA 1
ATOM 1533 C C . PHE A 1 202 ? 3.98 -16.672 -27.422 1 63.81 202 PHE A C 1
ATOM 1535 O O . PHE A 1 202 ? 5.117 -16.625 -27.906 1 63.81 202 PHE A O 1
ATOM 1542 N N . GLU A 1 203 ? 3.166 -17.297 -28.266 1 54.19 203 GLU A N 1
ATOM 1543 C CA . GLU A 1 203 ? 3.312 -17.234 -29.719 1 54.19 203 GLU A CA 1
ATOM 1544 C C . GLU A 1 203 ? 3.482 -15.797 -30.188 1 54.19 203 GLU A C 1
ATOM 1546 O O . GLU A 1 203 ? 4.055 -15.555 -31.25 1 54.19 203 GLU A O 1
ATOM 1551 N N . SER A 1 204 ? 2.795 -14.953 -29.547 1 53 204 SER A N 1
ATOM 1552 C CA . SER A 1 204 ? 2.902 -13.594 -30.078 1 53 204 SER A CA 1
ATOM 1553 C C . SER A 1 204 ? 4.035 -12.828 -29.406 1 53 204 SER A C 1
ATOM 1555 O O . SER A 1 204 ? 4.504 -13.211 -28.328 1 53 204 SER A O 1
ATOM 1557 N N . ASP A 1 205 ? 4.707 -12.023 -30.141 1 50.66 205 ASP A N 1
ATOM 1558 C CA . ASP A 1 205 ? 5.883 -11.234 -29.766 1 50.66 205 ASP A CA 1
ATOM 1559 C C . ASP A 1 205 ? 5.762 -10.695 -28.344 1 50.66 205 ASP A C 1
ATOM 1561 O O . ASP A 1 205 ? 6.77 -10.375 -27.703 1 50.66 205 ASP A O 1
ATOM 1565 N N . PHE A 1 206 ? 4.523 -10.164 -28.062 1 52.5 206 PHE A N 1
ATOM 1566 C CA . PHE A 1 206 ? 4.426 -9.625 -26.719 1 52.5 206 PHE A CA 1
ATOM 1567 C C . PHE A 1 206 ? 3.248 -10.25 -25.969 1 52.5 206 PHE A C 1
ATOM 1569 O O . PHE A 1 206 ? 2.289 -10.711 -26.594 1 52.5 206 PHE A O 1
ATOM 1576 N N . PHE A 1 207 ? 3.367 -10.555 -24.641 1 51.47 207 PHE A N 1
ATOM 1577 C CA . PHE A 1 207 ? 2.402 -11.117 -23.703 1 51.47 207 PHE A CA 1
ATOM 1578 C C . PHE A 1 207 ? 1.105 -10.312 -23.719 1 51.47 207 PHE A C 1
ATOM 1580 O O . PHE A 1 207 ? 1.045 -9.211 -23.172 1 51.47 207 PHE A O 1
ATOM 1587 N N . SER A 1 208 ? 0.289 -10.484 -24.766 1 54.88 208 SER A N 1
ATOM 1588 C CA . SER A 1 208 ? -1.029 -9.859 -24.812 1 54.88 208 SER A CA 1
ATOM 1589 C C . SER A 1 208 ? -2.074 -10.719 -24.109 1 54.88 208 SER A C 1
ATOM 1591 O O . SER A 1 208 ? -1.825 -11.891 -23.812 1 54.88 208 SER A O 1
ATOM 1593 N N . TYR A 1 209 ? -3.154 -10.07 -23.625 1 51.91 209 TYR A N 1
ATOM 1594 C CA . TYR A 1 209 ? -4.293 -10.789 -23.062 1 51.91 209 TYR A CA 1
ATOM 1595 C C . TYR A 1 209 ? -4.672 -11.984 -23.922 1 51.91 209 TYR A C 1
ATOM 1597 O O . TYR A 1 209 ? -4.898 -13.078 -23.406 1 51.91 209 TYR A O 1
ATOM 1605 N N . ASP A 1 210 ? -4.695 -11.789 -25.172 1 49.25 210 ASP A N 1
ATOM 1606 C CA . ASP A 1 210 ? -5.051 -12.859 -26.094 1 49.25 210 ASP A CA 1
ATOM 1607 C C . ASP A 1 210 ? -4.055 -14.016 -26.016 1 49.25 210 ASP A C 1
ATOM 1609 O O . ASP A 1 210 ? -4.449 -15.188 -26.031 1 49.25 210 ASP A O 1
ATOM 1613 N N . ALA A 1 211 ? -2.832 -13.641 -25.875 1 53.34 211 ALA A N 1
ATOM 1614 C CA . ALA A 1 211 ? -1.799 -14.672 -25.812 1 53.34 211 ALA A CA 1
ATOM 1615 C C . ALA A 1 211 ? -1.855 -15.414 -24.484 1 53.34 211 ALA A C 1
ATOM 1617 O O . ALA A 1 211 ? -1.585 -16.625 -24.422 1 53.34 211 ALA A O 1
ATOM 1618 N N . LYS A 1 212 ? -2.211 -14.68 -23.422 1 50.88 212 LYS A N 1
ATOM 1619 C CA . LYS A 1 212 ? -2.197 -15.234 -22.078 1 50.88 212 LYS A CA 1
ATOM 1620 C C . LYS A 1 212 ? -3.434 -16.094 -21.828 1 50.88 212 LYS A C 1
ATOM 1622 O O . LYS A 1 212 ? -3.338 -17.172 -21.234 1 50.88 212 LYS A O 1
ATOM 1627 N N . PHE A 1 213 ? -4.582 -15.586 -22.266 1 48.75 213 PHE A N 1
ATOM 1628 C CA . PHE A 1 213 ? -5.801 -16.203 -21.766 1 48.75 213 PHE A CA 1
ATOM 1629 C C . PHE A 1 213 ? -6.617 -16.812 -22.891 1 48.75 213 PHE A C 1
ATOM 1631 O O . PHE A 1 213 ? -7.516 -17.609 -22.656 1 48.75 213 PHE A O 1
ATOM 1638 N N . ILE A 1 214 ? -6.473 -16.359 -24.062 1 46.75 214 ILE A N 1
ATOM 1639 C CA . ILE A 1 214 ? -7.309 -16.844 -25.156 1 46.75 214 ILE A CA 1
ATOM 1640 C C . ILE A 1 214 ? -6.527 -17.859 -25.984 1 46.75 214 ILE A C 1
ATOM 1642 O O . ILE A 1 214 ? -7.078 -18.891 -26.406 1 46.75 214 ILE A O 1
ATOM 1646 N N . SER A 1 215 ? -5.277 -17.422 -26.109 1 46.84 215 SER A N 1
ATOM 1647 C CA . SER A 1 215 ? -4.598 -18.312 -27.031 1 46.84 215 SER A CA 1
ATOM 1648 C C . SER A 1 215 ? -4.375 -19.688 -26.406 1 46.84 215 SER A C 1
ATOM 1650 O O . SER A 1 215 ? -3.949 -19.781 -25.25 1 46.84 215 SER A O 1
ATOM 1652 N N . THR A 1 216 ? -5.012 -20.656 -26.844 1 46.81 216 THR A N 1
ATOM 1653 C CA . THR A 1 216 ? -4.816 -22.078 -26.531 1 46.81 216 THR A CA 1
ATOM 1654 C C . THR A 1 216 ? -3.33 -22.422 -26.531 1 46.81 216 THR A C 1
ATOM 1656 O O . THR A 1 216 ? -2.949 -23.531 -26.141 1 46.81 216 THR A O 1
ATOM 1659 N N . LYS A 1 217 ? -2.531 -21.484 -27 1 53.66 217 LYS A N 1
ATOM 1660 C CA . LYS A 1 217 ? -1.146 -21.859 -27.25 1 53.66 217 LYS A CA 1
ATOM 1661 C C . LYS A 1 217 ? -0.211 -21.297 -26.188 1 53.66 217 LYS A C 1
ATOM 1663 O O . LYS A 1 217 ? 0.995 -21.172 -26.422 1 53.66 217 LYS A O 1
ATOM 1668 N N . THR A 1 218 ? -0.8 -20.625 -25.172 1 56.97 218 THR A N 1
ATOM 1669 C CA . THR A 1 218 ? 0.14 -20.344 -24.094 1 56.97 218 THR A CA 1
ATOM 1670 C C . THR A 1 218 ? 0.559 -21.625 -23.391 1 56.97 218 THR A C 1
ATOM 1672 O O . THR A 1 218 ? -0.287 -22.359 -22.875 1 56.97 218 THR A O 1
ATOM 1675 N N . ASN A 1 219 ? 1.84 -22 -23.75 1 72.75 219 ASN A N 1
ATOM 1676 C CA . ASN A 1 219 ? 2.398 -23.219 -23.172 1 72.75 219 ASN A CA 1
ATOM 1677 C C . ASN A 1 219 ? 3.383 -22.922 -22.047 1 72.75 219 ASN A C 1
ATOM 1679 O O . ASN A 1 219 ? 4.312 -22.125 -22.234 1 72.75 219 ASN A O 1
ATOM 1683 N N . ALA A 1 220 ? 2.904 -23.188 -20.828 1 83.12 220 ALA A N 1
ATOM 1684 C CA . ALA A 1 220 ? 3.846 -23.141 -19.719 1 83.12 220 ALA A CA 1
ATOM 1685 C C . ALA A 1 220 ? 4.562 -24.484 -19.547 1 83.12 220 ALA A C 1
ATOM 1687 O O . ALA A 1 220 ? 3.922 -25.531 -19.516 1 83.12 220 ALA A O 1
ATOM 1688 N N . THR A 1 221 ? 5.879 -24.391 -19.609 1 90.06 221 THR A N 1
ATOM 1689 C CA . THR A 1 221 ? 6.688 -25.594 -19.469 1 90.06 221 THR A CA 1
ATOM 1690 C C . THR A 1 221 ? 7.609 -25.5 -18.266 1 90.06 221 THR A C 1
ATOM 1692 O O . THR A 1 221 ? 8.172 -24.438 -17.984 1 90.06 221 THR A O 1
ATOM 1695 N N . LEU A 1 222 ? 7.684 -26.625 -17.609 1 92.81 222 LEU A N 1
ATOM 1696 C CA . LEU A 1 222 ? 8.641 -26.688 -16.516 1 92.81 222 LEU A CA 1
ATOM 1697 C C . LEU A 1 222 ? 10.055 -26.375 -17 1 92.81 222 LEU A C 1
ATOM 1699 O O . LEU A 1 222 ? 10.477 -26.859 -18.047 1 92.81 222 LEU A O 1
ATOM 1703 N N . THR A 1 223 ? 10.75 -25.547 -16.203 1 91.75 223 THR A N 1
ATOM 1704 C CA . THR A 1 223 ? 12.047 -25.078 -16.656 1 91.75 223 THR A CA 1
ATOM 1705 C C . THR A 1 223 ? 13.117 -25.312 -15.594 1 91.75 223 THR A C 1
ATOM 1707 O O . THR A 1 223 ? 12.844 -25.172 -14.398 1 91.75 223 THR A O 1
ATOM 1710 N N . ILE A 1 224 ? 14.297 -25.688 -16.109 1 91.44 224 ILE A N 1
ATOM 1711 C CA . ILE A 1 224 ? 15.477 -25.766 -15.25 1 91.44 224 ILE A CA 1
ATOM 1712 C C . ILE A 1 224 ? 16.422 -24.609 -15.555 1 91.44 224 ILE A C 1
ATOM 1714 O O . ILE A 1 224 ? 16.922 -24.484 -16.672 1 91.44 224 ILE A O 1
ATOM 1718 N N . LEU A 1 225 ? 16.641 -23.797 -14.57 1 94.56 225 LEU A N 1
ATOM 1719 C CA . LEU A 1 225 ? 17.516 -22.625 -14.703 1 94.56 225 LEU A CA 1
ATOM 1720 C C . LEU A 1 225 ? 18.938 -22.984 -14.305 1 94.56 225 LEU A C 1
ATOM 1722 O O . LEU A 1 225 ? 19.172 -23.953 -13.578 1 94.56 225 LEU A O 1
ATOM 1726 N N . ASP A 1 226 ? 19.828 -22.203 -14.875 1 94.56 226 ASP A N 1
ATOM 1727 C CA . ASP A 1 226 ? 21.188 -22.328 -14.352 1 94.56 226 ASP A CA 1
ATOM 1728 C C . ASP A 1 226 ? 21.25 -21.953 -12.875 1 94.56 226 ASP A C 1
ATOM 1730 O O . ASP A 1 226 ? 20.359 -21.25 -12.375 1 94.56 226 ASP A O 1
ATOM 1734 N N . ARG A 1 227 ? 22.281 -22.391 -12.242 1 95.25 227 ARG A N 1
ATOM 1735 C CA . ARG A 1 227 ? 22.391 -22.281 -10.789 1 95.25 227 ARG A CA 1
ATOM 1736 C C . ARG A 1 227 ? 22.344 -20.828 -10.344 1 95.25 227 ARG A C 1
ATOM 1738 O O . ARG A 1 227 ? 21.641 -20.5 -9.391 1 95.25 227 ARG A O 1
ATOM 1745 N N . SER A 1 228 ? 23.031 -20.016 -11.039 1 96.25 228 SER A N 1
ATOM 1746 C CA . SER A 1 228 ? 23.109 -18.625 -10.648 1 96.25 228 SER A CA 1
ATOM 1747 C C . SER A 1 228 ? 21.75 -17.922 -10.789 1 96.25 228 SER A C 1
ATOM 1749 O O . SER A 1 228 ? 21.312 -17.219 -9.875 1 96.25 228 SER A O 1
ATOM 1751 N N . THR A 1 229 ? 21.078 -18.156 -11.938 1 96.81 229 THR A N 1
ATOM 1752 C CA . THR A 1 229 ? 19.766 -17.562 -12.172 1 96.81 229 THR A CA 1
ATOM 1753 C C . THR A 1 229 ? 18.75 -18.078 -11.164 1 96.81 229 THR A C 1
ATOM 1755 O O . THR A 1 229 ? 17.953 -17.312 -10.625 1 96.81 229 THR A O 1
ATOM 1758 N N . HIS A 1 230 ? 18.828 -19.344 -10.906 1 96.94 230 HIS A N 1
ATOM 1759 C CA . HIS A 1 230 ? 17.906 -19.969 -9.961 1 96.94 230 HIS A CA 1
ATOM 1760 C C . HIS A 1 230 ? 18.078 -19.375 -8.562 1 96.94 230 HIS A C 1
ATOM 1762 O O . HIS A 1 230 ? 17.094 -19.078 -7.883 1 96.94 230 HIS A O 1
ATOM 1768 N N . GLN A 1 231 ? 19.281 -19.234 -8.195 1 97.19 231 GLN A N 1
ATOM 1769 C CA . GLN A 1 231 ? 19.578 -18.688 -6.875 1 97.19 231 GLN A CA 1
ATOM 1770 C C . GLN A 1 231 ? 19.078 -17.25 -6.758 1 97.19 231 GLN A C 1
ATOM 1772 O O . GLN A 1 231 ? 18.516 -16.859 -5.73 1 97.19 231 GLN A O 1
ATOM 1777 N N . LEU A 1 232 ? 19.25 -16.5 -7.809 1 97.44 232 LEU A N 1
ATOM 1778 C CA . LEU A 1 232 ? 18.797 -15.109 -7.793 1 97.44 232 LEU A CA 1
ATOM 1779 C C . LEU A 1 232 ? 17.281 -15.039 -7.676 1 97.44 232 LEU A C 1
ATOM 1781 O O . LEU A 1 232 ? 16.75 -14.289 -6.844 1 97.44 232 LEU A O 1
ATOM 1785 N N . VAL A 1 233 ? 16.594 -15.836 -8.422 1 97.75 233 VAL A N 1
ATOM 1786 C CA . VAL A 1 233 ? 15.133 -15.836 -8.414 1 97.75 233 VAL A CA 1
ATOM 1787 C C . VAL A 1 233 ? 14.617 -16.25 -7.043 1 97.75 233 VAL A C 1
ATOM 1789 O O . VAL A 1 233 ? 13.688 -15.656 -6.512 1 97.75 233 VAL A O 1
ATOM 1792 N N . THR A 1 234 ? 15.242 -17.234 -6.477 1 97.81 234 THR A N 1
ATOM 1793 C CA . THR A 1 234 ? 14.859 -17.719 -5.156 1 97.81 234 THR A CA 1
ATOM 1794 C C . THR A 1 234 ? 15.086 -16.656 -4.094 1 97.81 234 THR A C 1
ATOM 1796 O O . THR A 1 234 ? 14.219 -16.406 -3.252 1 97.81 234 THR A O 1
ATOM 1799 N N . ASN A 1 235 ? 16.234 -16.031 -4.191 1 97.62 235 ASN A N 1
ATOM 1800 C CA . ASN A 1 235 ? 16.547 -14.961 -3.25 1 97.62 235 ASN A CA 1
ATOM 1801 C C . ASN A 1 235 ? 15.57 -13.797 -3.381 1 97.62 235 ASN A C 1
ATOM 1803 O O . ASN A 1 235 ? 15.133 -13.227 -2.377 1 97.62 235 ASN A O 1
ATOM 1807 N N . TYR A 1 236 ? 15.266 -13.438 -4.637 1 98 236 TYR A N 1
ATOM 1808 C CA . TYR A 1 236 ? 14.32 -12.359 -4.883 1 98 236 TYR A CA 1
ATOM 1809 C C . TYR A 1 236 ? 12.961 -12.672 -4.273 1 98 236 TYR A C 1
ATOM 1811 O O . TYR A 1 236 ? 12.383 -11.836 -3.572 1 98 236 TYR A O 1
ATOM 1819 N N . CYS A 1 237 ? 12.469 -13.883 -4.473 1 98.06 237 CYS A N 1
ATOM 1820 C CA . CYS A 1 237 ? 11.148 -14.258 -3.973 1 98.06 237 CYS A CA 1
ATOM 1821 C C . CYS A 1 237 ? 11.133 -14.289 -2.449 1 98.06 237 CYS A C 1
ATOM 1823 O O . CYS A 1 237 ? 10.164 -13.852 -1.828 1 98.06 237 CYS A O 1
ATOM 1825 N N . SER A 1 238 ? 12.195 -14.734 -1.866 1 96.88 238 SER A N 1
ATOM 1826 C CA . SER A 1 238 ? 12.297 -14.742 -0.41 1 96.88 238 SER A CA 1
ATOM 1827 C C . SER A 1 238 ? 12.289 -13.328 0.155 1 96.88 238 SER A C 1
ATOM 1829 O O . SER A 1 238 ? 11.609 -13.055 1.147 1 96.88 238 SER A O 1
ATOM 1831 N N . ALA A 1 239 ? 13.023 -12.484 -0.504 1 94.06 239 ALA A N 1
ATOM 1832 C CA . ALA A 1 239 ? 13.094 -11.102 -0.057 1 94.06 239 ALA A CA 1
ATOM 1833 C C . ALA A 1 239 ? 11.727 -10.422 -0.161 1 94.06 239 ALA A C 1
ATOM 1835 O O . ALA A 1 239 ? 11.312 -9.703 0.751 1 94.06 239 ALA A O 1
ATOM 1836 N N . ILE A 1 240 ? 11.062 -10.703 -1.226 1 95.81 240 ILE A N 1
ATOM 1837 C CA . ILE A 1 240 ? 9.734 -10.141 -1.447 1 95.81 240 ILE A CA 1
ATOM 1838 C C . ILE A 1 240 ? 8.766 -10.648 -0.382 1 95.81 240 ILE A C 1
ATOM 1840 O O . ILE A 1 240 ? 8.039 -9.867 0.234 1 95.81 240 ILE A O 1
ATOM 1844 N N . ALA A 1 241 ? 8.789 -11.922 -0.145 1 95.44 241 ALA A N 1
ATOM 1845 C CA . ALA A 1 241 ? 7.902 -12.555 0.828 1 95.44 241 ALA A CA 1
ATOM 1846 C C . ALA A 1 241 ? 8.109 -11.961 2.221 1 95.44 241 ALA A C 1
ATOM 1848 O O . ALA A 1 241 ? 7.137 -11.664 2.924 1 95.44 241 ALA A O 1
ATOM 1849 N N . GLU A 1 242 ? 9.289 -11.742 2.525 1 89.38 242 GLU A N 1
ATOM 1850 C CA . GLU A 1 242 ? 9.617 -11.203 3.846 1 89.38 242 GLU A CA 1
ATOM 1851 C C . GLU A 1 242 ? 9.203 -9.742 3.961 1 89.38 242 GLU A C 1
ATOM 1853 O O . GLU A 1 242 ? 8.57 -9.344 4.938 1 89.38 242 GLU A O 1
ATOM 1858 N N . ALA A 1 243 ? 9.516 -8.992 2.947 1 87.12 243 ALA A N 1
ATOM 1859 C CA . ALA A 1 243 ? 9.273 -7.555 2.988 1 87.12 243 ALA A CA 1
ATOM 1860 C C . ALA A 1 243 ? 7.777 -7.25 3.021 1 87.12 243 ALA A C 1
ATOM 1862 O O . ALA A 1 243 ? 7.348 -6.293 3.67 1 87.12 243 ALA A O 1
ATOM 1863 N N . LEU A 1 244 ? 7.004 -8.086 2.367 1 91.5 244 LEU A N 1
ATOM 1864 C CA . LEU A 1 244 ? 5.578 -7.82 2.225 1 91.5 244 LEU A CA 1
ATOM 1865 C C . LEU A 1 244 ? 4.758 -8.805 3.053 1 91.5 244 LEU A C 1
ATOM 1867 O O . LEU A 1 244 ? 3.523 -8.781 3.012 1 91.5 244 LEU A O 1
ATOM 1871 N N . GLU A 1 245 ? 5.477 -9.695 3.764 1 88.62 245 GLU A N 1
ATOM 1872 C CA . GLU A 1 245 ? 4.84 -10.703 4.609 1 88.62 245 GLU A CA 1
ATOM 1873 C C . GLU A 1 245 ? 3.844 -11.539 3.812 1 88.62 245 GLU A C 1
ATOM 1875 O O . GLU A 1 245 ? 2.688 -11.68 4.215 1 88.62 245 GLU A O 1
ATOM 1880 N N . LEU A 1 246 ? 4.32 -12.031 2.762 1 94.38 246 LEU A N 1
ATOM 1881 C CA . LEU A 1 246 ? 3.492 -12.875 1.903 1 94.38 246 LEU A CA 1
ATOM 1882 C C . LEU A 1 246 ? 3.75 -14.352 2.176 1 94.38 246 LEU A C 1
ATOM 1884 O O . LEU A 1 246 ? 4.891 -14.812 2.113 1 94.38 246 LEU A O 1
ATOM 1888 N N . ASP A 1 247 ? 2.672 -15.023 2.424 1 94.56 247 ASP A N 1
ATOM 1889 C CA . ASP A 1 247 ? 2.791 -16.469 2.629 1 94.56 247 ASP A CA 1
ATOM 1890 C C . ASP A 1 247 ? 2.814 -17.203 1.296 1 94.56 247 ASP A C 1
ATOM 1892 O O . ASP A 1 247 ? 3.316 -18.328 1.215 1 94.56 247 ASP A O 1
ATOM 1896 N N . TYR A 1 248 ? 2.189 -16.641 0.308 1 97.25 248 TYR A N 1
ATOM 1897 C CA . TYR A 1 248 ? 2.203 -17.219 -1.031 1 97.25 248 TYR A CA 1
ATOM 1898 C C . TYR A 1 248 ? 1.965 -16.141 -2.09 1 97.25 248 TYR A C 1
ATOM 1900 O O . TYR A 1 248 ? 1.363 -15.109 -1.806 1 97.25 248 TYR A O 1
ATOM 1908 N N . PHE A 1 249 ? 2.477 -16.375 -3.24 1 97.69 249 PHE A N 1
ATOM 1909 C CA . PHE A 1 249 ? 2.254 -15.516 -4.395 1 97.69 249 PHE A CA 1
ATOM 1910 C C . PHE A 1 249 ? 2.832 -16.141 -5.656 1 97.69 249 PHE A C 1
ATOM 1912 O O . PHE A 1 249 ? 3.461 -17.203 -5.602 1 97.69 249 PHE A O 1
ATOM 1919 N N . ARG A 1 250 ? 2.508 -15.609 -6.789 1 97.06 250 ARG A N 1
ATOM 1920 C CA . ARG A 1 250 ? 3.166 -15.875 -8.062 1 97.06 250 ARG A CA 1
ATOM 1921 C C . ARG A 1 250 ? 3.852 -14.617 -8.602 1 97.06 250 ARG A C 1
ATOM 1923 O O . ARG A 1 250 ? 3.246 -13.547 -8.648 1 97.06 250 ARG A O 1
ATOM 1930 N N . ALA A 1 251 ? 5.078 -14.781 -8.922 1 97.25 251 ALA A N 1
ATOM 1931 C CA . ALA A 1 251 ? 5.848 -13.68 -9.492 1 97.25 251 ALA A CA 1
ATOM 1932 C C . ALA A 1 251 ? 6.215 -13.961 -10.945 1 97.25 251 ALA A C 1
ATOM 1934 O O . ALA A 1 251 ? 6.621 -15.078 -11.289 1 97.25 251 ALA A O 1
ATOM 1935 N N . ASP A 1 252 ? 6.07 -12.969 -11.75 1 95.19 252 ASP A N 1
ATOM 1936 C CA . ASP A 1 252 ? 6.512 -13.062 -13.133 1 95.19 252 ASP A CA 1
ATOM 1937 C C . ASP A 1 252 ? 7.816 -12.297 -13.352 1 95.19 252 ASP A C 1
ATOM 1939 O O . ASP A 1 252 ? 7.941 -11.141 -12.945 1 95.19 252 ASP A O 1
ATOM 1943 N N . PHE A 1 253 ? 8.773 -13.023 -13.977 1 96.81 253 PHE A N 1
ATOM 1944 C CA . PHE A 1 253 ? 10.078 -12.445 -14.281 1 96.81 253 PHE A CA 1
ATOM 1945 C C . PHE A 1 253 ? 10.391 -12.57 -15.766 1 96.81 253 PHE A C 1
ATOM 1947 O O . PHE A 1 253 ? 9.867 -13.461 -16.453 1 96.81 253 PHE A O 1
ATOM 1954 N N . ILE A 1 254 ? 11.219 -11.688 -16.234 1 95.69 254 ILE A N 1
ATOM 1955 C CA . ILE A 1 254 ? 11.922 -11.883 -17.5 1 95.69 254 ILE A CA 1
ATOM 1956 C C . ILE A 1 254 ? 13.406 -12.102 -17.234 1 95.69 254 ILE A C 1
ATOM 1958 O O . ILE A 1 254 ? 14.008 -11.398 -16.422 1 95.69 254 ILE A O 1
ATOM 1962 N N . VAL A 1 255 ? 13.93 -13.094 -17.844 1 95.81 255 VAL A N 1
ATOM 1963 C CA . VAL A 1 255 ? 15.352 -13.359 -17.672 1 95.81 255 VAL A CA 1
ATOM 1964 C C . VAL A 1 255 ? 16.125 -12.828 -18.875 1 95.81 255 VAL A C 1
ATOM 1966 O O . VAL A 1 255 ? 15.961 -13.312 -20 1 95.81 255 VAL A O 1
ATOM 1969 N N . HIS A 1 256 ? 16.922 -11.773 -18.578 1 95.38 256 HIS A N 1
ATOM 1970 C CA . HIS A 1 256 ? 17.797 -11.195 -19.594 1 95.38 256 HIS A CA 1
ATOM 1971 C C . HIS A 1 256 ? 19.266 -11.453 -19.266 1 95.38 256 HIS A C 1
ATOM 1973 O O . HIS A 1 256 ? 19.781 -10.984 -18.25 1 95.38 256 HIS A O 1
ATOM 1979 N N . ASN A 1 257 ? 20 -12.18 -20.094 1 92.38 257 ASN A N 1
ATOM 1980 C CA . ASN A 1 257 ? 21.406 -12.539 -19.859 1 92.38 257 ASN A CA 1
ATOM 1981 C C . ASN A 1 257 ? 21.609 -13.117 -18.453 1 92.38 257 ASN A C 1
ATOM 1983 O O . ASN A 1 257 ? 22.469 -12.656 -17.703 1 92.38 257 ASN A O 1
ATOM 1987 N N . THR A 1 258 ? 20.797 -13.945 -18 1 92.25 258 THR A N 1
ATOM 1988 C CA . THR A 1 258 ? 20.844 -14.711 -16.766 1 92.25 258 THR A CA 1
ATOM 1989 C C . THR A 1 258 ? 20.359 -13.875 -15.594 1 92.25 258 THR A C 1
ATOM 1991 O O . THR A 1 258 ? 20.375 -14.336 -14.445 1 92.25 258 THR A O 1
ATOM 1994 N N . GLU A 1 259 ? 19.969 -12.641 -15.836 1 96.38 259 GLU A N 1
ATOM 1995 C CA . GLU A 1 259 ? 19.469 -11.75 -14.781 1 96.38 259 GLU A CA 1
ATOM 1996 C C . GLU A 1 259 ? 17.953 -11.68 -14.789 1 96.38 259 GLU A C 1
ATOM 1998 O O . GLU A 1 259 ? 17.344 -11.281 -15.789 1 96.38 259 GLU A O 1
ATOM 2003 N N . PRO A 1 260 ? 17.375 -12.039 -13.75 1 98 260 PRO A N 1
ATOM 2004 C CA . PRO A 1 260 ? 15.914 -11.93 -13.688 1 98 260 PRO A CA 1
ATOM 2005 C C . PRO A 1 260 ? 15.438 -10.508 -13.398 1 98 260 PRO A C 1
ATOM 2007 O O . PRO A 1 260 ? 15.992 -9.828 -12.531 1 98 260 PRO A O 1
ATOM 2010 N N . TYR A 1 261 ? 14.414 -10.047 -14.133 1 98.06 261 TYR A N 1
ATOM 2011 C CA . TYR A 1 261 ? 13.734 -8.773 -13.945 1 98.06 261 TYR A CA 1
ATOM 2012 C C . TYR A 1 261 ? 12.281 -8.992 -13.539 1 98.06 261 TYR A C 1
ATOM 2014 O O . TYR A 1 261 ? 11.516 -9.641 -14.258 1 98.06 261 TYR A O 1
ATOM 2022 N N . LEU A 1 262 ? 11.891 -8.469 -12.383 1 97.88 262 LEU A N 1
ATOM 2023 C CA . LEU A 1 262 ? 10.531 -8.633 -11.883 1 97.88 262 LEU A CA 1
ATOM 2024 C C . LEU A 1 262 ? 9.547 -7.832 -12.727 1 97.88 262 LEU A C 1
ATOM 2026 O O . LEU A 1 262 ? 9.789 -6.664 -13.039 1 97.88 262 LEU A O 1
ATOM 2030 N N . ILE A 1 263 ? 8.438 -8.438 -13.086 1 94 263 ILE A N 1
ATOM 2031 C CA . ILE A 1 263 ? 7.406 -7.793 -13.883 1 94 263 ILE A CA 1
ATOM 2032 C C . ILE A 1 263 ? 6.211 -7.445 -12.992 1 94 263 ILE A C 1
ATOM 2034 O O . ILE A 1 263 ? 5.793 -6.289 -12.93 1 94 263 ILE A O 1
ATOM 2038 N N . GLU A 1 264 ? 5.723 -8.43 -12.281 1 93.06 264 GLU A N 1
ATOM 2039 C CA . GLU A 1 264 ? 4.543 -8.219 -11.445 1 93.06 264 GLU A CA 1
ATOM 2040 C C . GLU A 1 264 ? 4.418 -9.312 -10.383 1 93.06 264 GLU A C 1
ATOM 2042 O O . GLU A 1 264 ? 5.082 -10.344 -10.469 1 93.06 264 GLU A O 1
ATOM 2047 N N . LEU A 1 265 ? 3.639 -9.039 -9.391 1 95.62 265 LEU A N 1
ATOM 2048 C CA . LEU A 1 265 ? 3.291 -9.969 -8.32 1 95.62 265 LEU A CA 1
ATOM 2049 C C . LEU A 1 265 ? 1.792 -10.25 -8.32 1 95.62 265 LEU A C 1
ATOM 2051 O O . LEU A 1 265 ? 0.98 -9.336 -8.461 1 95.62 265 LEU A O 1
ATOM 2055 N N . ASN A 1 266 ? 1.455 -11.492 -8.203 1 94 266 ASN A N 1
ATOM 2056 C CA . ASN A 1 266 ? 0.07 -11.93 -8.07 1 94 266 ASN A CA 1
ATOM 2057 C C . ASN A 1 266 ? -0.176 -12.602 -6.719 1 94 266 ASN A C 1
ATOM 2059 O O . ASN A 1 266 ? 0.336 -13.688 -6.461 1 94 266 ASN A O 1
ATOM 2063 N N . THR A 1 267 ? -1.019 -11.992 -5.934 1 94.88 267 THR A N 1
ATOM 2064 C CA . THR A 1 267 ? -1.101 -12.414 -4.539 1 94.88 267 THR A CA 1
ATOM 2065 C C . THR A 1 267 ? -2.338 -13.281 -4.309 1 94.88 267 THR A C 1
ATOM 2067 O O . THR A 1 267 ? -2.498 -13.867 -3.236 1 94.88 267 THR A O 1
ATOM 2070 N N . LEU A 1 268 ? -3.244 -13.344 -5.23 1 95.31 268 LEU A N 1
ATOM 2071 C CA . LEU A 1 268 ? -4.332 -14.312 -5.289 1 95.31 268 LEU A CA 1
ATOM 2072 C C . LEU A 1 268 ? -4.336 -15.047 -6.625 1 95.31 268 LEU A C 1
ATOM 2074 O O . LEU A 1 268 ? -5.285 -14.922 -7.402 1 95.31 268 LEU A O 1
ATOM 2078 N N . PRO A 1 269 ? -3.291 -15.766 -6.816 1 94.31 269 PRO A N 1
ATOM 2079 C CA . PRO A 1 269 ? -3.211 -16.438 -8.117 1 94.31 269 PRO A CA 1
ATOM 2080 C C . PRO A 1 269 ? -4.402 -17.344 -8.383 1 94.31 269 PRO A C 1
ATOM 2082 O O . PRO A 1 269 ? -4.98 -17.906 -7.445 1 94.31 269 PRO A O 1
ATOM 2085 N N . GLY A 1 270 ? -4.68 -17.469 -9.625 1 91.75 270 GLY A N 1
ATOM 2086 C CA . GLY A 1 270 ? -5.773 -18.344 -10.016 1 91.75 270 GLY A CA 1
ATOM 2087 C C . GLY A 1 270 ? -5.59 -19.766 -9.539 1 91.75 270 GLY A C 1
ATOM 2088 O O . GLY A 1 270 ? -4.465 -20.266 -9.484 1 91.75 270 GLY A O 1
ATOM 2089 N N . LEU A 1 271 ? -6.723 -20.391 -9.258 1 93.94 271 LEU A N 1
ATOM 2090 C CA . LEU A 1 271 ? -6.699 -21.75 -8.75 1 93.94 271 LEU A CA 1
ATOM 2091 C C . LEU A 1 271 ? -7.52 -22.672 -9.641 1 93.94 271 LEU A C 1
ATOM 2093 O O . LEU A 1 271 ? -8.125 -23.641 -9.164 1 93.94 271 LEU A O 1
ATOM 2097 N N . THR A 1 272 ? -7.48 -22.344 -10.852 1 86.81 272 THR A N 1
ATOM 2098 C CA . THR A 1 272 ? -8.164 -23.203 -11.82 1 86.81 272 THR A CA 1
ATOM 2099 C C . THR A 1 272 ? -7.281 -24.375 -12.227 1 86.81 272 THR A C 1
ATOM 2101 O O . THR A 1 272 ? -6.109 -24.438 -11.859 1 86.81 272 THR A O 1
ATOM 2104 N N . SER A 1 273 ? -7.863 -25.266 -13.023 1 77.12 273 SER A N 1
ATOM 2105 C CA . SER A 1 273 ? -7.133 -26.438 -13.492 1 77.12 273 SER A CA 1
ATOM 2106 C C . SER A 1 273 ? -5.977 -26.031 -14.398 1 77.12 273 SER A C 1
ATOM 2108 O O . SER A 1 273 ? -4.996 -26.766 -14.531 1 77.12 273 SER A O 1
ATOM 2110 N N . HIS A 1 274 ? -6 -24.875 -14.914 1 81.75 274 HIS A N 1
ATOM 2111 C CA . HIS A 1 274 ? -4.973 -24.453 -15.859 1 81.75 274 HIS A CA 1
ATOM 2112 C C . HIS A 1 274 ? -4.051 -23.406 -15.227 1 81.75 274 HIS A C 1
ATOM 2114 O O . HIS A 1 274 ? -3.082 -22.969 -15.852 1 81.75 274 HIS A O 1
ATOM 2120 N N . SER A 1 275 ? -4.352 -23.172 -14 1 90.19 275 SER A N 1
ATOM 2121 C CA . SER A 1 275 ? -3.547 -22.156 -13.344 1 90.19 275 SER A CA 1
ATOM 2122 C C . SER A 1 275 ? -2.17 -22.688 -12.969 1 90.19 275 SER A C 1
ATOM 2124 O O . SER A 1 275 ? -2.039 -23.859 -12.586 1 90.19 275 SER A O 1
ATOM 2126 N N . LEU A 1 276 ? -1.243 -21.859 -13.062 1 92.19 276 LEU A N 1
ATOM 2127 C CA . LEU A 1 276 ? 0.145 -22.25 -12.859 1 92.19 276 LEU A CA 1
ATOM 2128 C C . LEU A 1 276 ? 0.425 -22.5 -11.375 1 92.19 276 LEU A C 1
ATOM 2130 O O . LEU A 1 276 ? 1.253 -23.344 -11.023 1 92.19 276 LEU A O 1
ATOM 2134 N N . PHE A 1 277 ? -0.29 -21.844 -10.5 1 95.94 277 PHE A N 1
ATOM 2135 C CA . PHE A 1 277 ? -0.009 -21.984 -9.078 1 95.94 277 PHE A CA 1
ATOM 2136 C C . PHE A 1 277 ? -0.363 -23.375 -8.586 1 95.94 277 PHE A C 1
ATOM 2138 O O . PHE A 1 277 ? 0.482 -24.078 -8.023 1 95.94 277 PHE A O 1
ATOM 2145 N N . PRO A 1 278 ? -1.58 -23.859 -8.875 1 96.12 278 PRO A N 1
ATOM 2146 C CA . PRO A 1 278 ? -1.874 -25.25 -8.492 1 96.12 278 PRO A CA 1
ATOM 2147 C C . PRO A 1 278 ? -0.949 -26.25 -9.18 1 96.12 278 PRO A C 1
ATOM 2149 O O . PRO A 1 278 ? -0.571 -27.266 -8.57 1 96.12 278 PRO A O 1
ATOM 2152 N N . LYS A 1 279 ? -0.549 -25.984 -10.406 1 94.06 279 LYS A N 1
ATOM 2153 C CA . LYS A 1 279 ? 0.348 -26.891 -11.133 1 94.06 279 LYS A CA 1
ATOM 2154 C C . LYS A 1 279 ? 1.712 -26.969 -10.453 1 94.06 279 LYS A C 1
ATOM 2156 O O . LYS A 1 279 ? 2.266 -28.047 -10.281 1 94.06 279 LYS A O 1
ATOM 2161 N N . ALA A 1 280 ? 2.219 -25.875 -10.086 1 96.25 280 ALA A N 1
ATOM 2162 C CA . ALA A 1 280 ? 3.508 -25.812 -9.398 1 96.25 280 ALA A CA 1
ATOM 2163 C C . ALA A 1 280 ? 3.438 -26.516 -8.047 1 96.25 280 ALA A C 1
ATOM 2165 O O . ALA A 1 280 ? 4.367 -27.234 -7.664 1 96.25 280 ALA A O 1
ATOM 2166 N N . CYS A 1 281 ? 2.352 -26.312 -7.348 1 96.38 281 CYS A N 1
ATOM 2167 C CA . CYS A 1 281 ? 2.156 -26.969 -6.066 1 96.38 281 CYS A CA 1
ATOM 2168 C C . CYS A 1 281 ? 2.113 -28.484 -6.238 1 96.38 281 CYS A C 1
ATOM 2170 O O . CYS A 1 281 ? 2.764 -29.219 -5.488 1 96.38 281 CYS A O 1
ATOM 2172 N N . GLN A 1 282 ? 1.387 -28.891 -7.242 1 95.12 282 GLN A N 1
ATOM 2173 C CA . GLN A 1 282 ? 1.288 -30.328 -7.512 1 95.12 282 GLN A CA 1
ATOM 2174 C C . GLN A 1 282 ? 2.658 -30.922 -7.82 1 95.12 282 GLN A C 1
ATOM 2176 O O . GLN A 1 282 ? 3.004 -31.984 -7.316 1 95.12 282 GLN A O 1
ATOM 2181 N N . GLN A 1 283 ? 3.41 -30.219 -8.609 1 94.38 283 GLN A N 1
ATOM 2182 C CA . GLN A 1 283 ? 4.754 -30.672 -8.961 1 94.38 283 GLN A CA 1
ATOM 2183 C C . GLN A 1 283 ? 5.648 -30.734 -7.723 1 94.38 283 GLN A C 1
ATOM 2185 O O . GLN A 1 283 ? 6.59 -31.531 -7.676 1 94.38 283 GLN A O 1
ATOM 2190 N N . HIS A 1 284 ? 5.328 -29.969 -6.734 1 95.38 284 HIS A N 1
ATOM 2191 C CA . HIS A 1 284 ? 6.078 -29.922 -5.48 1 95.38 284 HIS A CA 1
ATOM 2192 C C . HIS A 1 284 ? 5.527 -30.922 -4.473 1 95.38 284 HIS A C 1
ATOM 2194 O O . HIS A 1 284 ? 6.016 -31 -3.344 1 95.38 284 HIS A O 1
ATOM 2200 N N . GLY A 1 285 ? 4.422 -31.609 -4.82 1 95 285 GLY A N 1
ATOM 2201 C CA . GLY A 1 285 ? 3.879 -32.656 -3.967 1 95 285 GLY A CA 1
ATOM 2202 C C . GLY A 1 285 ? 2.701 -32.188 -3.133 1 95 285 GLY A C 1
ATOM 2203 O O . GLY A 1 285 ? 2.299 -32.875 -2.186 1 95 285 GLY A O 1
ATOM 2204 N N . ILE A 1 286 ? 2.186 -31.078 -3.438 1 95.69 286 ILE A N 1
ATOM 2205 C CA . ILE A 1 286 ? 1.022 -30.578 -2.723 1 95.69 286 ILE A CA 1
ATOM 2206 C C . ILE A 1 286 ? -0.222 -30.703 -3.598 1 95.69 286 ILE A C 1
ATOM 2208 O O . ILE A 1 286 ? -0.415 -29.938 -4.535 1 95.69 286 ILE A O 1
ATOM 2212 N N . GLU A 1 287 ? -1.037 -31.609 -3.229 1 95.94 287 GLU A N 1
ATOM 2213 C CA . GLU A 1 287 ? -2.279 -31.828 -3.969 1 95.94 287 GLU A CA 1
ATOM 2214 C C . GLU A 1 287 ? -3.264 -30.688 -3.723 1 95.94 287 GLU A C 1
ATOM 2216 O O . GLU A 1 287 ? -3.168 -29.984 -2.713 1 95.94 287 GLU A O 1
ATOM 2221 N N . PHE A 1 288 ? -4.246 -30.562 -4.551 1 96.56 288 PHE A N 1
ATOM 2222 C CA . PHE A 1 288 ? -5.133 -29.391 -4.566 1 96.56 288 PHE A CA 1
ATOM 2223 C C . PHE A 1 288 ? -5.902 -29.281 -3.256 1 96.56 288 PHE A C 1
ATOM 2225 O O . PHE A 1 288 ? -6.023 -28.203 -2.691 1 96.56 288 PHE A O 1
ATOM 2232 N N . ASP A 1 289 ? -6.438 -30.406 -2.773 1 96.69 289 ASP A N 1
ATOM 2233 C CA . ASP A 1 289 ? -7.195 -30.375 -1.525 1 96.69 289 ASP A CA 1
ATOM 2234 C C . ASP A 1 289 ? -6.32 -29.891 -0.369 1 96.69 289 ASP A C 1
ATOM 2236 O O . ASP A 1 289 ? -6.773 -29.109 0.475 1 96.69 289 ASP A O 1
ATOM 2240 N N . LYS A 1 290 ? -5.145 -30.344 -0.361 1 96.12 290 LYS A N 1
ATOM 2241 C CA . LYS A 1 290 ? -4.207 -29.891 0.657 1 96.12 290 LYS A CA 1
ATOM 2242 C C . LYS A 1 290 ? -3.906 -28.406 0.492 1 96.12 290 LYS A C 1
ATOM 2244 O O . LYS A 1 290 ? -3.805 -27.672 1.479 1 96.12 290 LYS A O 1
ATOM 2249 N N . LEU A 1 291 ? -3.725 -27.984 -0.736 1 96.69 291 LEU A N 1
ATOM 2250 C CA . LEU A 1 291 ? -3.502 -26.562 -1.019 1 96.69 291 LEU A CA 1
ATOM 2251 C C . LEU A 1 291 ? -4.645 -25.719 -0.469 1 96.69 291 LEU A C 1
ATOM 2253 O O . LEU A 1 291 ? -4.406 -24.688 0.177 1 96.69 291 LEU A O 1
ATOM 2257 N N . VAL A 1 292 ? -5.855 -26.141 -0.664 1 96.94 292 VAL A N 1
ATOM 2258 C CA . VAL A 1 292 ? -7.031 -25.406 -0.201 1 96.94 292 VAL A CA 1
ATOM 2259 C C . VAL A 1 292 ? -7.02 -25.312 1.324 1 96.94 292 VAL A C 1
ATOM 2261 O O . VAL A 1 292 ? -7.336 -24.281 1.896 1 96.94 292 VAL A O 1
ATOM 2264 N N . LEU A 1 293 ? -6.633 -26.359 1.968 1 96.31 293 LEU A N 1
ATOM 2265 C CA . LEU A 1 293 ? -6.5 -26.344 3.42 1 96.31 293 LEU A CA 1
ATOM 2266 C C . LEU A 1 293 ? -5.438 -25.344 3.857 1 96.31 293 LEU A C 1
ATOM 2268 O O . LEU A 1 293 ? -5.66 -24.562 4.785 1 96.31 293 LEU A O 1
ATOM 2272 N N . ILE A 1 294 ? -4.316 -25.344 3.176 1 95.88 294 ILE A N 1
ATOM 2273 C CA . ILE A 1 294 ? -3.207 -24.453 3.504 1 95.88 294 ILE A CA 1
ATOM 2274 C C . ILE A 1 294 ? -3.654 -23 3.357 1 95.88 294 ILE A C 1
ATOM 2276 O O . ILE A 1 294 ? -3.434 -22.188 4.254 1 95.88 294 ILE A O 1
ATOM 2280 N N . LEU A 1 295 ? -4.309 -22.703 2.254 1 96 295 LEU A N 1
ATOM 2281 C CA . LEU A 1 295 ? -4.727 -21.328 1.969 1 96 295 LEU A CA 1
ATOM 2282 C C . LEU A 1 295 ? -5.785 -20.859 2.963 1 96 295 LEU A C 1
ATOM 2284 O O . LEU A 1 295 ? -6 -19.656 3.129 1 96 295 LEU A O 1
ATOM 2288 N N . ASN A 1 296 ? -6.449 -21.781 3.658 1 93.06 296 ASN A N 1
ATOM 2289 C CA . ASN A 1 296 ? -7.445 -21.469 4.672 1 93.06 296 ASN A CA 1
ATOM 2290 C C . ASN A 1 296 ? -6.855 -21.531 6.078 1 93.06 296 ASN A C 1
ATOM 2292 O O . ASN A 1 296 ? -7.578 -21.375 7.066 1 93.06 296 ASN A O 1
ATOM 2296 N N . ASN A 1 297 ? -5.598 -21.797 6.141 1 91.31 297 ASN A N 1
ATOM 2297 C CA . ASN A 1 297 ? -4.922 -21.984 7.418 1 91.31 297 ASN A CA 1
ATOM 2298 C C . ASN A 1 297 ? -5.574 -23.094 8.234 1 91.31 297 ASN A C 1
ATOM 2300 O O . ASN A 1 297 ? -5.789 -22.938 9.438 1 91.31 297 ASN A O 1
ATOM 2304 N N . LEU A 1 298 ? -6.012 -24.094 7.598 1 88.25 298 LEU A N 1
ATOM 2305 C CA . LEU A 1 298 ? -6.664 -25.219 8.258 1 88.25 298 LEU A CA 1
ATOM 2306 C C . LEU A 1 298 ? -5.789 -26.469 8.188 1 88.25 298 LEU A C 1
ATOM 2308 O O . LEU A 1 298 ? -6.176 -27.531 8.695 1 88.25 298 LEU A O 1
ATOM 2312 N N . ASP A 1 299 ? -4.648 -26.219 7.496 1 84.94 299 ASP A N 1
ATOM 2313 C CA . ASP A 1 299 ? -3.729 -27.344 7.434 1 84.94 299 ASP A CA 1
ATOM 2314 C C . ASP A 1 299 ? -3.008 -27.547 8.766 1 84.94 299 ASP A C 1
ATOM 2316 O O . ASP A 1 299 ? -2.248 -26.672 9.203 1 84.94 299 ASP A O 1
ATOM 2320 N N . PRO A 1 300 ? -3.256 -28.531 9.422 1 71.88 300 PRO A N 1
ATOM 2321 C CA . PRO A 1 300 ? -2.664 -28.781 10.742 1 71.88 300 PRO A CA 1
ATOM 2322 C C . PRO A 1 300 ? -1.137 -28.75 10.719 1 71.88 300 PRO A C 1
ATOM 2324 O O . PRO A 1 300 ? -0.504 -28.484 11.742 1 71.88 300 PRO A O 1
ATOM 2327 N N . SER A 1 301 ? -0.532 -29.078 9.586 1 62 301 SER A N 1
ATOM 2328 C CA . SER A 1 301 ? 0.924 -29.141 9.523 1 62 301 SER A CA 1
ATOM 2329 C C . SER A 1 301 ? 1.553 -27.766 9.641 1 62 301 SER A C 1
ATOM 2331 O O . SER A 1 301 ? 2.746 -27.641 9.922 1 62 301 SER A O 1
ATOM 2333 N N . GLN A 1 302 ? 0.79 -26.797 9.336 1 54.91 302 GLN A N 1
ATOM 2334 C CA . GLN A 1 302 ? 1.312 -25.438 9.422 1 54.91 302 GLN A CA 1
ATOM 2335 C C . GLN A 1 302 ? 1.517 -25.016 10.875 1 54.91 302 GLN A C 1
ATOM 2337 O O . GLN A 1 302 ? 2.25 -24.062 11.156 1 54.91 302 GLN A O 1
ATOM 2342 N N . TYR A 1 303 ? 0.819 -25.688 11.766 1 41.31 303 TYR A N 1
ATOM 2343 C CA . TYR A 1 303 ? 0.949 -25.453 13.195 1 41.31 303 TYR A CA 1
ATOM 2344 C C . TYR A 1 303 ? 1.922 -26.438 13.828 1 41.31 303 TYR A C 1
ATOM 2346 O O . TYR A 1 303 ? 2.072 -26.469 15.055 1 41.31 303 TYR A O 1
ATOM 2354 N N . CYS A 1 304 ? 2.52 -27.25 13.07 1 34.06 304 CYS A N 1
ATOM 2355 C CA . CYS A 1 304 ? 3.514 -28.125 13.672 1 34.06 304 CYS A CA 1
ATOM 2356 C C . CYS A 1 304 ? 4.914 -27.547 13.531 1 34.06 304 CYS A C 1
ATOM 2358 O O . CYS A 1 304 ? 5.211 -26.859 12.555 1 34.06 304 CYS A O 1
ATOM 2360 N N . MET B 1 1 ? -25.625 21.156 -7.102 1 56.97 1 MET B N 1
ATOM 2361 C CA . MET B 1 1 ? -26.156 20.438 -5.941 1 56.97 1 MET B CA 1
ATOM 2362 C C . MET B 1 1 ? -25.625 21.047 -4.645 1 56.97 1 MET B C 1
ATOM 2364 O O . MET B 1 1 ? -24.5 21.562 -4.609 1 56.97 1 MET B O 1
ATOM 2368 N N . ILE B 1 2 ? -26.531 21.25 -3.686 1 81.06 2 ILE B N 1
ATOM 2369 C CA . ILE B 1 2 ? -26.172 21.859 -2.41 1 81.06 2 ILE B CA 1
ATOM 2370 C C . ILE B 1 2 ? -25.281 20.906 -1.613 1 81.06 2 ILE B C 1
ATOM 2372 O O . ILE B 1 2 ? -25.625 19.734 -1.431 1 81.06 2 ILE B O 1
ATOM 2376 N N . GLU B 1 3 ? -24.109 21.391 -1.309 1 91.31 3 GLU B N 1
ATOM 2377 C CA . GLU B 1 3 ? -23.141 20.578 -0.58 1 91.31 3 GLU B CA 1
ATOM 2378 C C . GLU B 1 3 ? -23.656 20.219 0.809 1 91.31 3 GLU B C 1
ATOM 2380 O O . GLU B 1 3 ? -24.25 21.047 1.492 1 91.31 3 GLU B O 1
ATOM 2385 N N . ASN B 1 4 ? -23.609 19.016 1.187 1 97.62 4 ASN B N 1
ATOM 2386 C CA . ASN B 1 4 ? -23.875 18.484 2.521 1 97.62 4 ASN B CA 1
ATOM 2387 C C . ASN B 1 4 ? -22.766 17.516 2.971 1 97.62 4 ASN B C 1
ATOM 2389 O O . ASN B 1 4 ? -22.656 16.406 2.438 1 97.62 4 ASN B O 1
ATOM 2393 N N . ILE B 1 5 ? -22 18 3.99 1 98.44 5 ILE B N 1
ATOM 2394 C CA . ILE B 1 5 ? -20.766 17.297 4.32 1 98.44 5 ILE B CA 1
ATOM 2395 C C . ILE B 1 5 ? -20.938 16.547 5.645 1 98.44 5 ILE B C 1
ATOM 2397 O O . ILE B 1 5 ? -21.438 17.125 6.625 1 98.44 5 ILE B O 1
ATOM 2401 N N . ALA B 1 6 ? -20.609 15.266 5.691 1 98.81 6 ALA B N 1
ATOM 2402 C CA . ALA B 1 6 ? -20.5 14.523 6.949 1 98.81 6 ALA B CA 1
ATOM 2403 C C . ALA B 1 6 ? -19.062 14.57 7.48 1 98.81 6 ALA B C 1
ATOM 2405 O O . ALA B 1 6 ? -18.141 14.125 6.809 1 98.81 6 ALA B O 1
ATOM 2406 N N . ILE B 1 7 ? -18.922 15.164 8.656 1 98.81 7 ILE B N 1
ATOM 2407 C CA . ILE B 1 7 ? -17.641 15.07 9.328 1 98.81 7 ILE B CA 1
ATOM 2408 C C . ILE B 1 7 ? -17.594 13.82 10.211 1 98.81 7 ILE B C 1
ATOM 2410 O O . ILE B 1 7 ? -18.297 13.75 11.219 1 98.81 7 ILE B O 1
ATOM 2414 N N . ILE B 1 8 ? -16.797 12.836 9.859 1 98.81 8 ILE B N 1
ATOM 2415 C CA . ILE B 1 8 ? -16.688 11.617 10.656 1 98.81 8 ILE B CA 1
ATOM 2416 C C . ILE B 1 8 ? -15.484 11.703 11.578 1 98.81 8 ILE B C 1
ATOM 2418 O O . ILE B 1 8 ? -14.359 11.906 11.117 1 98.81 8 ILE B O 1
ATOM 2422 N N . THR B 1 9 ? -15.719 11.523 12.93 1 98.56 9 THR B N 1
ATOM 2423 C CA . THR B 1 9 ? -14.672 11.734 13.922 1 98.56 9 THR B CA 1
ATOM 2424 C C . THR B 1 9 ? -14.766 10.695 15.039 1 98.56 9 THR B C 1
ATOM 2426 O O . THR B 1 9 ? -15.57 9.766 14.961 1 98.56 9 THR B O 1
ATOM 2429 N N . GLY B 1 10 ? -13.789 10.797 16 1 98 10 GLY B N 1
ATOM 2430 C CA . GLY B 1 10 ? -13.727 9.844 17.109 1 98 10 GLY B CA 1
ATOM 2431 C C . GLY B 1 10 ? -12.789 8.688 16.844 1 98 10 GLY B C 1
ATOM 2432 O O . GLY B 1 10 ? -11.586 8.883 16.656 1 98 10 GLY B O 1
ATOM 2433 N N . GLY B 1 11 ? -13.438 7.449 16.719 1 95.31 11 GLY B N 1
ATOM 2434 C CA . GLY B 1 11 ? -12.648 6.246 16.531 1 95.31 11 GLY B CA 1
ATOM 2435 C C . GLY B 1 11 ? -12.094 5.684 17.828 1 95.31 11 GLY B C 1
ATOM 2436 O O . GLY B 1 11 ? -12.461 6.133 18.906 1 95.31 11 GLY B O 1
ATOM 2437 N N . ASN B 1 12 ? -11.234 4.664 17.719 1 92.12 12 ASN B N 1
ATOM 2438 C CA . ASN B 1 12 ? -10.75 3.959 18.906 1 92.12 12 ASN B CA 1
ATOM 2439 C C . ASN B 1 12 ? -9.227 3.979 18.984 1 92.12 12 ASN B C 1
ATOM 2441 O O . ASN B 1 12 ? -8.625 3.178 19.703 1 92.12 12 ASN B O 1
ATOM 2445 N N . SER B 1 13 ? -8.609 4.832 18.203 1 88.88 13 SER B N 1
ATOM 2446 C CA . SER B 1 13 ? -7.156 4.945 18.281 1 88.88 13 SER B CA 1
ATOM 2447 C C . SER B 1 13 ? -6.727 5.793 19.469 1 88.88 13 SER B C 1
ATOM 2449 O O . SER B 1 13 ? -7.559 6.438 20.109 1 88.88 13 SER B O 1
ATOM 2451 N N . SER B 1 14 ? -5.418 5.758 19.75 1 83.81 14 SER B N 1
ATOM 2452 C CA . SER B 1 14 ? -4.852 6.582 20.812 1 83.81 14 SER B CA 1
ATOM 2453 C C . SER B 1 14 ? -4.977 8.07 20.484 1 83.81 14 SER B C 1
ATOM 2455 O O . SER B 1 14 ? -4.797 8.914 21.375 1 83.81 14 SER B O 1
ATOM 2457 N N . GLU B 1 15 ? -5.418 8.445 19.312 1 89.06 15 GLU B N 1
ATOM 2458 C CA . GLU B 1 15 ? -5.488 9.828 18.859 1 89.06 15 GLU B CA 1
ATOM 2459 C C . GLU B 1 15 ? -6.934 10.312 18.766 1 89.06 15 GLU B C 1
ATOM 2461 O O . GLU B 1 15 ? -7.23 11.273 18.062 1 89.06 15 GLU B O 1
ATOM 2466 N N . ARG B 1 16 ? -7.816 9.633 19.438 1 93.81 16 ARG B N 1
ATOM 2467 C CA . ARG B 1 16 ? -9.234 9.961 19.406 1 93.81 16 ARG B CA 1
ATOM 2468 C C . ARG B 1 16 ? -9.469 11.43 19.766 1 93.81 16 ARG B C 1
ATOM 2470 O O . ARG B 1 16 ? -10.273 12.109 19.125 1 93.81 16 ARG B O 1
ATOM 2477 N N . GLU B 1 17 ? -8.75 11.898 20.781 1 92.62 17 GLU B N 1
ATOM 2478 C CA . GLU B 1 17 ? -8.945 13.273 21.234 1 92.62 17 GLU B CA 1
ATOM 2479 C C . GLU B 1 17 ? -8.555 14.273 20.141 1 92.62 17 GLU B C 1
ATOM 2481 O O . GLU B 1 17 ? -9.227 15.289 19.953 1 92.62 17 GLU B O 1
ATOM 2486 N N . VAL B 1 18 ? -7.523 14.031 19.422 1 92.06 18 VAL B N 1
ATOM 2487 C CA . VAL B 1 18 ? -7.102 14.883 18.312 1 92.06 18 VAL B CA 1
ATOM 2488 C C . VAL B 1 18 ? -8.164 14.875 17.219 1 92.06 18 VAL B C 1
ATOM 2490 O O . VAL B 1 18 ? -8.453 15.906 16.625 1 92.06 18 VAL B O 1
ATOM 2493 N N . SER B 1 19 ? -8.758 13.734 16.984 1 95.88 19 SER B N 1
ATOM 2494 C CA . SER B 1 19 ? -9.828 13.602 16 1 95.88 19 SER B CA 1
ATOM 2495 C C . SER B 1 19 ? -11 14.523 16.344 1 95.88 19 SER B C 1
ATOM 2497 O O . SER B 1 19 ? -11.508 15.234 15.477 1 95.88 19 SER B O 1
ATOM 2499 N N . LEU B 1 20 ? -11.344 14.484 17.609 1 97.38 20 LEU B N 1
ATOM 2500 C CA . LEU B 1 20 ? -12.461 15.305 18.062 1 97.38 20 LEU B CA 1
ATOM 2501 C C . LEU B 1 20 ? -12.156 16.781 17.891 1 97.38 20 LEU B C 1
ATOM 2503 O O . LEU B 1 20 ? -13.008 17.562 17.438 1 97.38 20 LEU B O 1
ATOM 2507 N N . GLN B 1 21 ? -10.961 17.172 18.188 1 96.31 21 GLN B N 1
ATOM 2508 C CA . GLN B 1 21 ? -10.555 18.562 18.031 1 96.31 21 GLN B CA 1
ATOM 2509 C C . GLN B 1 21 ? -10.547 18.969 16.562 1 96.31 21 GLN B C 1
ATOM 2511 O O . GLN B 1 21 ? -10.961 20.078 16.219 1 96.31 21 GLN B O 1
ATOM 2516 N N . THR B 1 22 ? -10.094 18.094 15.734 1 97 22 THR B N 1
ATOM 2517 C CA . THR B 1 22 ? -10.086 18.344 14.297 1 97 22 THR B CA 1
ATOM 2518 C C . THR B 1 22 ? -11.508 18.578 13.781 1 97 22 THR B C 1
ATOM 2520 O O . THR B 1 22 ? -11.75 19.516 13.023 1 97 22 THR B O 1
ATOM 2523 N N . SER B 1 23 ? -12.445 17.719 14.211 1 98.12 23 SER B N 1
ATOM 2524 C CA . SER B 1 23 ? -13.828 17.844 13.758 1 98.12 23 SER B CA 1
ATOM 2525 C C . SER B 1 23 ? -14.43 19.172 14.18 1 98.12 23 SER B C 1
ATOM 2527 O O . SER B 1 23 ? -15.164 19.797 13.414 1 98.12 23 SER B O 1
ATOM 2529 N N . GLU B 1 24 ? -14.078 19.594 15.367 1 97.69 24 GLU B N 1
ATOM 2530 C CA . GLU B 1 24 ? -14.586 20.875 15.859 1 97.69 24 GLU B CA 1
ATOM 2531 C C . GLU B 1 24 ? -14.055 22.031 15.031 1 97.69 24 GLU B C 1
ATOM 2533 O O . GLU B 1 24 ? -14.805 22.938 14.656 1 97.69 24 GLU B O 1
ATOM 2538 N N . ALA B 1 25 ? -12.781 22.016 14.773 1 97.38 25 ALA B N 1
ATOM 2539 C CA . ALA B 1 25 ? -12.156 23.078 13.984 1 97.38 25 ALA B CA 1
ATOM 2540 C C . ALA B 1 25 ? -12.758 23.141 12.578 1 97.38 25 ALA B C 1
ATOM 2542 O O . ALA B 1 25 ? -13.086 24.219 12.086 1 97.38 25 ALA B O 1
ATOM 2543 N N . VAL B 1 26 ? -12.945 22.016 11.938 1 98.06 26 VAL B N 1
ATOM 2544 C CA . VAL B 1 26 ? -13.484 21.953 10.586 1 98.06 26 VAL B CA 1
ATOM 2545 C C . VAL B 1 26 ? -14.945 22.391 10.586 1 98.06 26 VAL B C 1
ATOM 2547 O O . VAL B 1 26 ? -15.383 23.125 9.695 1 98.06 26 VAL B O 1
ATOM 2550 N N . SER B 1 27 ? -15.68 21.938 11.586 1 98.38 27 SER B N 1
ATOM 2551 C CA . SER B 1 27 ? -17.078 22.328 11.711 1 98.38 27 SER B CA 1
ATOM 2552 C C . SER B 1 27 ? -17.219 23.844 11.805 1 98.38 27 SER B C 1
ATOM 2554 O O . SER B 1 27 ? -18.078 24.438 11.141 1 98.38 27 SER B O 1
ATOM 2556 N N . GLN B 1 28 ? -16.438 24.438 12.633 1 97.88 28 GLN B N 1
ATOM 2557 C CA . GLN B 1 28 ? -16.484 25.891 12.789 1 97.88 28 GLN B CA 1
ATOM 2558 C C . GLN B 1 28 ? -16.203 26.594 11.461 1 97.88 28 GLN B C 1
ATOM 2560 O O . GLN B 1 28 ? -16.859 27.578 11.125 1 97.88 28 GLN B O 1
ATOM 2565 N N . SER B 1 29 ? -15.266 26.109 10.734 1 97.31 29 SER B N 1
ATOM 2566 C CA . SER B 1 29 ? -14.938 26.672 9.43 1 97.31 29 SER B CA 1
ATOM 2567 C C . SER B 1 29 ? -16.109 26.531 8.461 1 97.31 29 SER B C 1
ATOM 2569 O O . SER B 1 29 ? -16.453 27.484 7.758 1 97.31 29 SER B O 1
ATOM 2571 N N . LEU B 1 30 ? -16.719 25.344 8.43 1 97.69 30 LEU B N 1
ATOM 2572 C CA . LEU B 1 30 ? -17.828 25.109 7.512 1 97.69 30 LEU B CA 1
ATOM 2573 C C . LEU B 1 30 ? -19.031 25.984 7.871 1 97.69 30 LEU B C 1
ATOM 2575 O O . LEU B 1 30 ? -19.781 26.422 6.984 1 97.69 30 LEU B O 1
ATOM 2579 N N . LYS B 1 31 ? -19.188 26.219 9.172 1 97.94 31 LYS B N 1
ATOM 2580 C CA . LYS B 1 31 ? -20.219 27.172 9.594 1 97.94 31 LYS B CA 1
ATOM 2581 C C . LYS B 1 31 ? -19.953 28.562 9.047 1 97.94 31 LYS B C 1
ATOM 2583 O O . LYS B 1 31 ? -20.844 29.219 8.508 1 97.94 31 LYS B O 1
ATOM 2588 N N . THR B 1 32 ? -18.734 28.984 9.18 1 97.25 32 THR B N 1
ATOM 2589 C CA . THR B 1 32 ? -18.328 30.281 8.672 1 97.25 32 THR B CA 1
ATOM 2590 C C . THR B 1 32 ? -18.562 30.375 7.172 1 97.25 32 THR B C 1
ATOM 2592 O O . THR B 1 32 ? -18.984 31.422 6.672 1 97.25 32 THR B O 1
ATOM 2595 N N . LEU B 1 33 ? -18.375 29.312 6.465 1 95.94 33 LEU B N 1
ATOM 2596 C CA . LEU B 1 33 ? -18.484 29.25 5.012 1 95.94 33 LEU B CA 1
ATOM 2597 C C . LEU B 1 33 ? -19.922 28.984 4.586 1 95.94 33 LEU B C 1
ATOM 2599 O O . LEU B 1 33 ? -20.219 28.938 3.391 1 95.94 33 LEU B O 1
ATOM 2603 N N . GLN B 1 34 ? -20.781 28.75 5.539 1 96.62 34 GLN B N 1
ATOM 2604 C CA . GLN B 1 34 ? -22.203 28.484 5.312 1 96.62 34 GLN B CA 1
ATOM 2605 C C . GLN B 1 34 ? -22.391 27.234 4.461 1 96.62 34 GLN B C 1
ATOM 2607 O O . GLN B 1 34 ? -23.203 27.234 3.525 1 96.62 34 GLN B O 1
ATOM 2612 N N . ILE B 1 35 ? -21.641 26.234 4.715 1 97.25 35 ILE B N 1
ATOM 2613 C CA . ILE B 1 35 ? -21.781 24.938 4.055 1 97.25 35 ILE B CA 1
ATOM 2614 C C . ILE B 1 35 ? -22.469 23.953 4.992 1 97.25 35 ILE B C 1
ATOM 2616 O O . ILE B 1 35 ? -22.047 23.766 6.129 1 97.25 35 ILE B O 1
ATOM 2620 N N . SER B 1 36 ? -23.547 23.375 4.562 1 98.06 36 SER B N 1
ATOM 2621 C CA . SER B 1 36 ? -24.297 22.406 5.355 1 98.06 36 SER B CA 1
ATOM 2622 C C . SER B 1 36 ? -23.422 21.203 5.715 1 98.06 36 SER B C 1
ATOM 2624 O O . SER B 1 36 ? -22.672 20.703 4.871 1 98.06 36 SER B O 1
ATOM 2626 N N . HIS B 1 37 ? -23.484 20.828 7.023 1 98.44 37 HIS B N 1
ATOM 2627 C CA . HIS B 1 37 ? -22.672 19.703 7.469 1 98.44 37 HIS B CA 1
ATOM 2628 C C . HIS B 1 37 ? -23.203 19.109 8.766 1 98.44 37 HIS B C 1
ATOM 2630 O O . HIS B 1 37 ? -24.078 19.703 9.414 1 98.44 37 HIS B O 1
ATOM 2636 N N . GLU B 1 38 ? -22.781 17.922 9.094 1 98.62 38 GLU B N 1
ATOM 2637 C CA . GLU B 1 38 ? -23.078 17.234 10.352 1 98.62 38 GLU B CA 1
ATOM 2638 C C . GLU B 1 38 ? -21.859 16.516 10.891 1 98.62 38 GLU B C 1
ATOM 2640 O O . GLU B 1 38 ? -21.078 15.938 10.125 1 98.62 38 GLU B O 1
ATOM 2645 N N . ILE B 1 39 ? -21.688 16.594 12.211 1 98.69 39 ILE B N 1
ATOM 2646 C CA . ILE B 1 39 ? -20.641 15.836 12.859 1 98.69 39 ILE B CA 1
ATOM 2647 C C . ILE B 1 39 ? -21.172 14.461 13.266 1 98.69 39 ILE B C 1
ATOM 2649 O O . ILE B 1 39 ? -22.172 14.359 13.961 1 98.69 39 ILE B O 1
ATOM 2653 N N . LEU B 1 40 ? -20.547 13.43 12.781 1 98.75 40 LEU B N 1
ATOM 2654 C CA . LEU B 1 40 ? -20.875 12.047 13.148 1 98.75 40 LEU B CA 1
ATOM 2655 C C . LEU B 1 40 ? -19.734 11.43 13.953 1 98.75 40 LEU B C 1
ATOM 2657 O O . LEU B 1 40 ? -18.688 11.078 13.398 1 98.75 40 LEU B O 1
ATOM 2661 N N . THR B 1 41 ? -19.938 11.25 15.289 1 98.62 41 THR B N 1
ATOM 2662 C CA . THR B 1 41 ? -18.922 10.688 16.172 1 98.62 41 THR B CA 1
ATOM 2663 C C . THR B 1 41 ? -19.094 9.18 16.297 1 98.62 41 THR B C 1
ATOM 2665 O O . THR B 1 41 ? -20.156 8.703 16.719 1 98.62 41 THR B O 1
ATOM 2668 N N . ILE B 1 42 ? -18.062 8.477 15.945 1 98.19 42 ILE B N 1
ATOM 2669 C CA . ILE B 1 42 ? -18.125 7.02 16 1 98.19 42 ILE B CA 1
ATOM 2670 C C . ILE B 1 42 ? -17.094 6.488 17 1 98.19 42 ILE B C 1
ATOM 2672 O O . ILE B 1 42 ? -16.094 7.164 17.281 1 98.19 42 ILE B O 1
ATOM 2676 N N . SER B 1 43 ? -17.328 5.301 17.484 1 96.44 43 SER B N 1
ATOM 2677 C CA . SER B 1 43 ? -16.422 4.719 18.484 1 96.44 43 SER B CA 1
ATOM 2678 C C . SER B 1 43 ? -15.461 3.73 17.859 1 96.44 43 SER B C 1
ATOM 2680 O O . SER B 1 43 ? -14.367 3.498 18.375 1 96.44 43 SER B O 1
ATOM 2682 N N . ASP B 1 44 ? -15.938 3.109 16.828 1 94.44 44 ASP B N 1
ATOM 2683 C CA . ASP B 1 44 ? -15.117 2.086 16.188 1 94.44 44 ASP B CA 1
ATOM 2684 C C . ASP B 1 44 ? -15.531 1.88 14.734 1 94.44 44 ASP B C 1
ATOM 2686 O O . ASP B 1 44 ? -16.391 2.605 14.211 1 94.44 44 ASP B O 1
ATOM 2690 N N . TYR B 1 45 ? -14.898 0.975 14.062 1 93.5 45 TYR B N 1
ATOM 2691 C CA . TYR B 1 45 ? -15.094 0.757 12.633 1 93.5 45 TYR B CA 1
ATOM 2692 C C . TYR B 1 45 ? -16.5 0.248 12.344 1 93.5 45 TYR B C 1
ATOM 2694 O O . TYR B 1 45 ? -17.094 0.597 11.32 1 93.5 45 TYR B O 1
ATOM 2702 N N . ARG B 1 46 ? -17.031 -0.592 13.195 1 90.31 46 ARG B N 1
ATOM 2703 C CA . ARG B 1 46 ? -18.375 -1.145 12.992 1 90.31 46 ARG B CA 1
ATOM 2704 C C . ARG B 1 46 ? -19.422 -0.039 12.961 1 90.31 46 ARG B C 1
ATOM 2706 O O . ARG B 1 46 ? -20.391 -0.12 12.203 1 90.31 46 ARG B O 1
ATOM 2713 N N . GLU B 1 47 ? -19.203 0.901 13.75 1 95.44 47 GLU B N 1
ATOM 2714 C CA . GLU B 1 47 ? -20.125 2.027 13.75 1 95.44 47 GLU B CA 1
ATOM 2715 C C . GLU B 1 47 ? -20.031 2.814 12.445 1 95.44 47 GLU B C 1
ATOM 2717 O O . GLU B 1 47 ? -21.031 3.359 11.969 1 95.44 47 GLU B O 1
ATOM 2722 N N . LEU B 1 48 ? -18.844 2.908 11.883 1 96.12 48 LEU B N 1
ATOM 2723 C CA . LEU B 1 48 ? -18.703 3.535 10.57 1 96.12 48 LEU B CA 1
ATOM 2724 C C . LEU B 1 48 ? -19.562 2.814 9.531 1 96.12 48 LEU B C 1
ATOM 2726 O O . LEU B 1 48 ? -20.266 3.457 8.75 1 96.12 48 LEU B O 1
ATOM 2730 N N . LEU B 1 49 ? -19.516 1.549 9.57 1 90.75 49 LEU B N 1
ATOM 2731 C CA . LEU B 1 49 ? -20.219 0.719 8.594 1 90.75 49 LEU B CA 1
ATOM 2732 C C . LEU B 1 49 ? -21.734 0.877 8.734 1 90.75 49 LEU B C 1
ATOM 2734 O O . LEU B 1 49 ? -22.484 0.596 7.797 1 90.75 49 LEU B O 1
ATOM 2738 N N . SER B 1 50 ? -22.156 1.327 9.891 1 92.69 50 SER B N 1
ATOM 2739 C CA . SER B 1 50 ? -23.578 1.393 10.18 1 92.69 50 SER B CA 1
ATOM 2740 C C . SER B 1 50 ? -24.141 2.785 9.898 1 92.69 50 SER B C 1
ATOM 2742 O O . SER B 1 50 ? -25.344 3.006 9.992 1 92.69 50 SER B O 1
ATOM 2744 N N . LEU B 1 51 ? -23.281 3.703 9.57 1 96.12 51 LEU B N 1
ATOM 2745 C CA . LEU B 1 51 ? -23.734 5.07 9.32 1 96.12 51 LEU B CA 1
ATOM 2746 C C . LEU B 1 51 ? -24.594 5.141 8.055 1 96.12 51 LEU B C 1
ATOM 2748 O O . LEU B 1 51 ? -24.297 4.465 7.066 1 96.12 51 LEU B O 1
ATOM 2752 N N . ASP B 1 52 ? -25.656 5.906 8.117 1 95.44 52 ASP B N 1
ATOM 2753 C CA . ASP B 1 52 ? -26.391 6.277 6.906 1 95.44 52 ASP B CA 1
ATOM 2754 C C . ASP B 1 52 ? -25.781 7.523 6.258 1 95.44 52 ASP B C 1
ATOM 2756 O O . ASP B 1 52 ? -25.984 8.641 6.734 1 95.44 52 ASP B O 1
ATOM 2760 N N . LEU B 1 53 ? -25.125 7.301 5.133 1 96.75 53 LEU B N 1
ATOM 2761 C CA . LEU B 1 53 ? -24.391 8.391 4.508 1 96.75 53 LEU B CA 1
ATOM 2762 C C . LEU B 1 53 ? -25.062 8.82 3.203 1 96.75 53 LEU B C 1
ATOM 2764 O O . LEU B 1 53 ? -24.484 9.602 2.438 1 96.75 53 LEU B O 1
ATOM 2768 N N . ALA B 1 54 ? -26.234 8.469 2.955 1 93.75 54 ALA B N 1
ATOM 2769 C CA . ALA B 1 54 ? -26.906 8.641 1.672 1 93.75 54 ALA B CA 1
ATOM 2770 C C . ALA B 1 54 ? -27.188 10.109 1.392 1 93.75 54 ALA B C 1
ATOM 2772 O O . ALA B 1 54 ? -27.188 10.539 0.236 1 93.75 54 ALA B O 1
ATOM 2773 N N . LYS B 1 55 ? -27.391 10.844 2.387 1 95.69 55 LYS B N 1
ATOM 2774 C CA . LYS B 1 55 ? -27.797 12.227 2.186 1 95.69 55 LYS B CA 1
ATOM 2775 C C . LYS B 1 55 ? -26.594 13.141 2.021 1 95.69 55 LYS B C 1
ATOM 2777 O O . LYS B 1 55 ? -26.75 14.328 1.72 1 95.69 55 LYS B O 1
ATOM 2782 N N . PHE B 1 56 ? -25.453 12.641 2.217 1 97.75 56 PHE B N 1
ATOM 2783 C CA . PHE B 1 56 ? -24.266 13.484 2.17 1 97.75 56 PHE B CA 1
ATOM 2784 C C . PHE B 1 56 ? -23.625 13.445 0.789 1 97.75 56 PHE B C 1
ATOM 2786 O O . PHE B 1 56 ? -23.609 12.398 0.139 1 97.75 56 PHE B O 1
ATOM 2793 N N . THR B 1 57 ? -23.125 14.602 0.411 1 96.94 57 THR B N 1
ATOM 2794 C CA . THR B 1 57 ? -22.469 14.695 -0.888 1 96.94 57 THR B CA 1
ATOM 2795 C C . THR B 1 57 ? -20.984 14.352 -0.771 1 96.94 57 THR B C 1
ATOM 2797 O O . THR B 1 57 ? -20.328 14.047 -1.772 1 96.94 57 THR B O 1
ATOM 2800 N N . ARG B 1 58 ? -20.484 14.453 0.492 1 97.31 58 ARG B N 1
ATOM 2801 C CA . ARG B 1 58 ? -19.078 14.148 0.756 1 97.31 58 ARG B CA 1
ATOM 2802 C C . ARG B 1 58 ? -18.844 13.859 2.236 1 97.31 58 ARG B C 1
ATOM 2804 O O . ARG B 1 58 ? -19.672 14.211 3.078 1 97.31 58 ARG B O 1
ATOM 2811 N N . VAL B 1 59 ? -17.766 13.195 2.457 1 98.38 59 VAL B N 1
ATOM 2812 C CA . VAL B 1 59 ? -17.344 12.93 3.828 1 98.38 59 VAL B CA 1
ATOM 2813 C C . VAL B 1 59 ? -16 13.602 4.098 1 98.38 59 VAL B C 1
ATOM 2815 O O . VAL B 1 59 ? -15.102 13.555 3.256 1 98.38 59 VAL B O 1
ATOM 2818 N N . PHE B 1 60 ? -15.898 14.289 5.207 1 98.62 60 PHE B N 1
ATOM 2819 C CA . PHE B 1 60 ? -14.617 14.742 5.723 1 98.62 60 PHE B CA 1
ATOM 2820 C C . PHE B 1 60 ? -14.117 13.82 6.828 1 98.62 60 PHE B C 1
ATOM 2822 O O . PHE B 1 60 ? -14.664 13.812 7.93 1 98.62 60 PHE B O 1
ATOM 2829 N N . LEU B 1 61 ? -13.125 13.109 6.539 1 98.5 61 LEU B N 1
ATOM 2830 C CA . LEU B 1 61 ? -12.523 12.219 7.527 1 98.5 61 LEU B CA 1
ATOM 2831 C C . LEU B 1 61 ? -11.688 13.008 8.531 1 98.5 61 LEU B C 1
ATOM 2833 O O . LEU B 1 61 ? -10.586 13.453 8.211 1 98.5 61 LEU B O 1
ATOM 2837 N N . ALA B 1 62 ? -12.219 13.156 9.695 1 98.19 62 ALA B N 1
ATOM 2838 C CA . ALA B 1 62 ? -11.5 13.719 10.836 1 98.19 62 ALA B CA 1
ATOM 2839 C C . ALA B 1 62 ? -11.109 12.625 11.828 1 98.19 62 ALA B C 1
ATOM 2841 O O . ALA B 1 62 ? -11.375 12.742 13.023 1 98.19 62 ALA B O 1
ATOM 2842 N N . LEU B 1 63 ? -10.586 11.562 11.32 1 96.69 63 LEU B N 1
ATOM 2843 C CA . LEU B 1 63 ? -10.078 10.438 12.102 1 96.69 63 LEU B CA 1
ATOM 2844 C C . LEU B 1 63 ? -8.547 10.406 12.07 1 96.69 63 LEU B C 1
ATOM 2846 O O . LEU B 1 63 ? -7.941 10.695 11.031 1 96.69 63 LEU B O 1
ATOM 2850 N N . HIS B 1 64 ? -7.973 10.047 13.188 1 93.12 64 HIS B N 1
ATOM 2851 C CA . HIS B 1 64 ? -6.523 9.922 13.266 1 93.12 64 HIS B CA 1
ATOM 2852 C C . HIS B 1 64 ? -6.113 8.57 13.836 1 93.12 64 HIS B C 1
ATOM 2854 O O . HIS B 1 64 ? -6.688 8.102 14.82 1 93.12 64 HIS B O 1
ATOM 2860 N N . GLY B 1 65 ? -5.199 7.957 13.133 1 89.88 65 GLY B N 1
ATOM 2861 C CA . GLY B 1 65 ? -4.715 6.656 13.562 1 89.88 65 GLY B CA 1
ATOM 2862 C C . GLY B 1 65 ? -5.66 5.523 13.211 1 89.88 65 GLY B C 1
ATOM 2863 O O . GLY B 1 65 ? -6.82 5.758 12.867 1 89.88 65 GLY B O 1
ATOM 2864 N N . GLY B 1 66 ? -5.168 4.344 13.273 1 89.25 66 GLY B N 1
ATOM 2865 C CA . GLY B 1 66 ? -5.977 3.143 13.125 1 89.25 66 GLY B CA 1
ATOM 2866 C C . GLY B 1 66 ? -6.734 3.096 11.812 1 89.25 66 GLY B C 1
ATOM 2867 O O . GLY B 1 66 ? -6.184 3.41 10.758 1 89.25 66 GLY B O 1
ATOM 2868 N N . PHE B 1 67 ? -8.07 2.721 11.922 1 91.25 67 PHE B N 1
ATOM 2869 C CA . PHE B 1 67 ? -8.867 2.506 10.719 1 91.25 67 PHE B CA 1
ATOM 2870 C C . PHE B 1 67 ? -9.125 3.822 10 1 91.25 67 PHE B C 1
ATOM 2872 O O . PHE B 1 67 ? -9.562 3.832 8.844 1 91.25 67 PHE B O 1
ATOM 2879 N N . GLY B 1 68 ? -8.797 4.91 10.648 1 93.75 68 GLY B N 1
ATOM 2880 C CA . GLY B 1 68 ? -8.977 6.207 10.023 1 93.75 68 GLY B CA 1
ATOM 2881 C C . GLY B 1 68 ? -7.883 6.547 9.023 1 93.75 68 GLY B C 1
ATOM 2882 O O . GLY B 1 68 ? -8.094 7.34 8.109 1 93.75 68 GLY B O 1
ATOM 2883 N N . GLU B 1 69 ? -6.734 5.887 9.211 1 93.56 69 GLU B N 1
ATOM 2884 C CA . GLU B 1 69 ? -5.598 6.281 8.391 1 93.56 69 GLU B CA 1
ATOM 2885 C C . GLU B 1 69 ? -4.949 5.07 7.723 1 93.56 69 GLU B C 1
ATOM 2887 O O . GLU B 1 69 ? -3.998 5.215 6.953 1 93.56 69 GLU B O 1
ATOM 2892 N N . ASN B 1 70 ? -5.527 3.93 7.949 1 90.25 70 ASN B N 1
ATOM 2893 C CA . ASN B 1 70 ? -4.855 2.742 7.438 1 90.25 70 ASN B CA 1
ATOM 2894 C C . ASN B 1 70 ? -5.527 2.219 6.172 1 90.25 70 ASN B C 1
ATOM 2896 O O . ASN B 1 70 ? -5.258 1.098 5.738 1 90.25 70 ASN B O 1
ATOM 2900 N N . GLY B 1 71 ? -6.496 2.984 5.629 1 92.31 71 GLY B N 1
ATOM 2901 C CA . GLY B 1 71 ? -7.125 2.617 4.371 1 92.31 71 GLY B CA 1
ATOM 2902 C C . GLY B 1 71 ? -8.5 2.002 4.543 1 92.31 71 GLY B C 1
ATOM 2903 O O . GLY B 1 71 ? -9.266 1.905 3.586 1 92.31 71 GLY B O 1
ATOM 2904 N N . MET B 1 72 ? -8.859 1.517 5.793 1 91.5 72 MET B N 1
ATOM 2905 C CA . MET B 1 72 ? -10.141 0.846 6.02 1 91.5 72 MET B CA 1
ATOM 2906 C C . MET B 1 72 ? -11.305 1.81 5.816 1 91.5 72 MET B C 1
ATOM 2908 O O . MET B 1 72 ? -12.227 1.523 5.047 1 91.5 72 MET B O 1
ATOM 2912 N N . ALA B 1 73 ? -11.273 2.955 6.406 1 95.88 73 ALA B N 1
ATOM 2913 C CA . ALA B 1 73 ? -12.336 3.939 6.219 1 95.88 73 ALA B CA 1
ATOM 2914 C C . ALA B 1 73 ? -12.398 4.406 4.766 1 95.88 73 ALA B C 1
ATOM 2916 O O . ALA B 1 73 ? -13.484 4.543 4.199 1 95.88 73 ALA B O 1
ATOM 2917 N N . GLN B 1 74 ? -11.258 4.586 4.188 1 95.44 74 GLN B N 1
ATOM 2918 C CA . GLN B 1 74 ? -11.164 5.043 2.805 1 95.44 74 GLN B CA 1
ATOM 2919 C C . GLN B 1 74 ? -11.797 4.035 1.849 1 95.44 74 GLN B C 1
ATOM 2921 O O . GLN B 1 74 ? -12.555 4.41 0.954 1 95.44 74 GLN B O 1
ATOM 2926 N N . ALA B 1 75 ? -11.461 2.809 2.113 1 91.38 75 ALA B N 1
ATOM 2927 C CA . ALA B 1 75 ? -11.992 1.75 1.259 1 91.38 75 ALA B CA 1
ATOM 2928 C C . ALA B 1 75 ? -13.516 1.688 1.344 1 91.38 75 ALA B C 1
ATOM 2930 O O . ALA B 1 75 ? -14.195 1.498 0.331 1 91.38 75 ALA B O 1
ATOM 2931 N N . TYR B 1 76 ? -14.039 1.828 2.549 1 93.38 76 TYR B N 1
ATOM 2932 C CA . TYR B 1 76 ? -15.484 1.812 2.758 1 93.38 76 TYR B CA 1
ATOM 2933 C C . TYR B 1 76 ? -16.156 2.936 1.982 1 93.38 76 TYR B C 1
ATOM 2935 O O . TYR B 1 76 ? -17.125 2.701 1.252 1 93.38 76 TYR B O 1
ATOM 2943 N N . LEU B 1 77 ? -15.609 4.102 2.049 1 95.31 77 LEU B N 1
ATOM 2944 C CA . LEU B 1 77 ? -16.188 5.266 1.392 1 95.31 77 LEU B CA 1
ATOM 2945 C C . LEU B 1 77 ? -16.062 5.156 -0.124 1 95.31 77 LEU B C 1
ATOM 2947 O O . LEU B 1 77 ? -16.984 5.504 -0.858 1 95.31 77 LEU B O 1
ATOM 2951 N N . GLU B 1 78 ? -14.93 4.715 -0.57 1 89.88 78 GLU B N 1
ATOM 2952 C CA . GLU B 1 78 ? -14.75 4.48 -2 1 89.88 78 GLU B CA 1
ATOM 2953 C C . GLU B 1 78 ? -15.773 3.475 -2.521 1 89.88 78 GLU B C 1
ATOM 2955 O O . GLU B 1 78 ? -16.344 3.662 -3.602 1 89.88 78 GLU B O 1
ATOM 2960 N N . GLY B 1 79 ? -15.953 2.482 -1.791 1 86.69 79 GLY B N 1
ATOM 2961 C CA . GLY B 1 79 ? -16.938 1.474 -2.164 1 86.69 79 GLY B CA 1
ATOM 2962 C C . GLY B 1 79 ? -18.344 2.023 -2.287 1 86.69 79 GLY B C 1
ATOM 2963 O O . GLY B 1 79 ? -19.125 1.552 -3.109 1 86.69 79 GLY B O 1
ATOM 2964 N N . LEU B 1 80 ? -18.641 3.025 -1.499 1 91 80 LEU B N 1
ATOM 2965 C CA . LEU B 1 80 ? -19.953 3.656 -1.526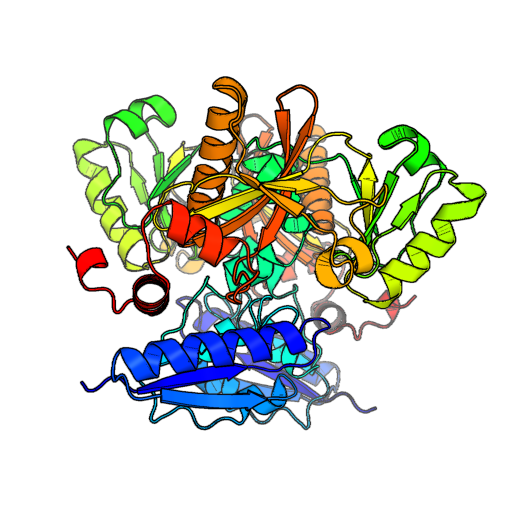 1 91 80 LEU B CA 1
ATOM 2966 C C . LEU B 1 80 ? -20.016 4.719 -2.619 1 91 80 LEU B C 1
ATOM 2968 O O . LEU B 1 80 ? -21.094 5.25 -2.904 1 91 80 LEU B O 1
ATOM 2972 N N . GLY B 1 81 ? -18.844 5.004 -3.195 1 90.12 81 GLY B N 1
ATOM 2973 C CA . GLY B 1 81 ? -18.781 6.055 -4.203 1 90.12 81 GLY B CA 1
ATOM 2974 C C . GLY B 1 81 ? -18.906 7.449 -3.617 1 90.12 81 GLY B C 1
ATOM 2975 O O . GLY B 1 81 ? -19.359 8.375 -4.297 1 90.12 81 GLY B O 1
ATOM 2976 N N . ILE B 1 82 ? -18.562 7.633 -2.361 1 95.06 82 ILE B N 1
ATOM 2977 C CA . ILE B 1 82 ? -18.656 8.93 -1.702 1 95.06 82 ILE B CA 1
ATOM 2978 C C . ILE B 1 82 ? -17.281 9.594 -1.681 1 95.06 82 ILE B C 1
ATOM 2980 O O . ILE B 1 82 ? -16.312 9.023 -1.166 1 95.06 82 ILE B O 1
ATOM 2984 N N . PRO B 1 83 ? -17.172 10.805 -2.186 1 96 83 PRO B N 1
ATOM 2985 C CA . PRO B 1 83 ? -15.891 11.523 -2.109 1 96 83 PRO B CA 1
ATOM 2986 C C . PRO B 1 83 ? -15.461 11.82 -0.673 1 96 83 PRO B C 1
ATOM 2988 O O . PRO B 1 83 ? -16.312 12.078 0.184 1 96 83 PRO B O 1
ATOM 2991 N N . TYR B 1 84 ? -14.211 11.805 -0.46 1 97.5 84 TYR B N 1
ATOM 2992 C CA . TYR B 1 84 ? -13.664 12.102 0.856 1 97.5 84 TYR B CA 1
ATOM 2993 C C . TYR B 1 84 ? -12.289 12.766 0.739 1 97.5 84 TYR B C 1
ATOM 2995 O O . TYR B 1 84 ? -11.68 12.75 -0.332 1 97.5 84 TYR B O 1
ATOM 3003 N N . ASN B 1 85 ? -11.844 13.367 1.811 1 97.12 85 ASN B N 1
ATOM 3004 C CA . ASN B 1 85 ? -10.508 13.953 1.83 1 97.12 85 ASN B CA 1
ATOM 3005 C C . ASN B 1 85 ? -9.438 12.898 2.109 1 97.12 85 ASN B C 1
ATOM 3007 O O . ASN B 1 85 ? -9.719 11.875 2.734 1 97.12 85 ASN B O 1
ATOM 3011 N N . GLY B 1 86 ? -8.188 13.219 1.64 1 94.62 86 GLY B N 1
ATOM 3012 C CA . GLY B 1 86 ? -7.059 12.359 1.947 1 94.62 86 GLY B CA 1
ATOM 3013 C C . GLY B 1 86 ? -6.73 11.383 0.831 1 94.62 86 GLY B C 1
ATOM 3014 O O . GLY B 1 86 ? -7.246 11.508 -0.281 1 94.62 86 GLY B O 1
ATOM 3015 N N . PRO B 1 87 ? -5.898 10.484 1.163 1 94.44 87 PRO B N 1
ATOM 3016 C CA . PRO B 1 87 ? -5.395 9.586 0.121 1 94.44 87 PRO B CA 1
ATOM 3017 C C . PRO B 1 87 ? -6.34 8.422 -0.162 1 94.44 87 PRO B C 1
ATOM 3019 O O . PRO B 1 87 ? -7.324 8.234 0.554 1 94.44 87 PRO B O 1
ATOM 3022 N N . SER B 1 88 ? -6.035 7.672 -1.201 1 92 88 SER B N 1
ATOM 3023 C CA . SER B 1 88 ? -6.73 6.43 -1.53 1 92 88 SER B CA 1
ATOM 3024 C C . SER B 1 88 ? -6.551 5.391 -0.429 1 92 88 SER B C 1
ATOM 3026 O O . SER B 1 88 ? -5.676 5.527 0.428 1 92 88 SER B O 1
ATOM 3028 N N . PRO B 1 89 ? -7.406 4.375 -0.432 1 91.69 89 PRO B N 1
ATOM 3029 C CA . PRO B 1 89 ? -7.227 3.281 0.526 1 91.69 89 PRO B CA 1
ATOM 3030 C C . PRO B 1 89 ? -5.824 2.678 0.474 1 91.69 89 PRO B C 1
ATOM 3032 O O . PRO B 1 89 ? -5.223 2.416 1.519 1 91.69 89 PRO B O 1
ATOM 3035 N N . GLN B 1 90 ? -5.289 2.539 -0.731 1 87.31 90 GLN B N 1
ATOM 3036 C CA . GLN B 1 90 ? -3.986 1.912 -0.925 1 87.31 90 GLN B CA 1
ATOM 3037 C C . GLN B 1 90 ? -2.869 2.775 -0.348 1 87.31 90 GLN B C 1
ATOM 3039 O O . GLN B 1 90 ? -2.035 2.291 0.419 1 87.31 90 GLN B O 1
ATOM 3044 N N . ALA B 1 91 ? -2.877 4.016 -0.735 1 92.75 91 ALA B N 1
ATOM 3045 C CA . ALA B 1 91 ? -1.854 4.93 -0.23 1 92.75 91 ALA B CA 1
ATOM 3046 C C . ALA B 1 91 ? -1.936 5.059 1.288 1 92.75 91 ALA B C 1
ATOM 3048 O O . ALA B 1 91 ? -0.909 5.117 1.969 1 92.75 91 ALA B O 1
ATOM 3049 N N . SER B 1 92 ? -3.176 5.098 1.812 1 93.81 92 SER B N 1
ATOM 3050 C CA . SER B 1 92 ? -3.367 5.148 3.258 1 93.81 92 SER B CA 1
ATOM 3051 C C . SER B 1 92 ? -2.75 3.932 3.939 1 93.81 92 SER B C 1
ATOM 3053 O O . SER B 1 92 ? -2.018 4.066 4.922 1 93.81 92 SER B O 1
ATOM 3055 N N . ALA B 1 93 ? -3.021 2.801 3.42 1 89.56 93 ALA B N 1
ATOM 3056 C CA . ALA B 1 93 ? -2.514 1.556 3.986 1 89.56 93 ALA B CA 1
ATOM 3057 C C . ALA B 1 93 ? -0.987 1.541 3.996 1 89.56 93 ALA B C 1
ATOM 3059 O O . ALA B 1 93 ? -0.37 1.132 4.984 1 89.56 93 ALA B O 1
ATOM 3060 N N . ILE B 1 94 ? -0.391 2.006 2.965 1 90.88 94 ILE B N 1
ATOM 3061 C CA . ILE B 1 94 ? 1.061 2.004 2.82 1 90.88 94 ILE B CA 1
ATOM 3062 C C . ILE B 1 94 ? 1.679 2.996 3.801 1 90.88 94 ILE B C 1
ATOM 3064 O O . ILE B 1 94 ? 2.615 2.66 4.527 1 90.88 94 ILE B O 1
ATOM 3068 N N . CYS B 1 95 ? 1.132 4.156 3.844 1 93.69 95 CYS B N 1
ATOM 3069 C CA . CYS B 1 95 ? 1.737 5.234 4.621 1 93.69 95 CYS B CA 1
ATOM 3070 C C . CYS B 1 95 ? 1.618 4.961 6.113 1 93.69 95 CYS B C 1
ATOM 3072 O O . CYS B 1 95 ? 2.451 5.418 6.902 1 93.69 95 CYS B O 1
ATOM 3074 N N . MET B 1 96 ? 0.655 4.211 6.527 1 91.81 96 MET B N 1
ATOM 3075 C CA . MET B 1 96 ? 0.5 3.857 7.934 1 91.81 96 MET B CA 1
ATOM 3076 C C . MET B 1 96 ? 1.525 2.807 8.344 1 91.81 96 MET B C 1
ATOM 3078 O O . MET B 1 96 ? 1.803 2.635 9.539 1 91.81 96 MET B O 1
ATOM 3082 N N . ASP B 1 97 ? 2.057 2.09 7.434 1 90.69 97 ASP B N 1
ATOM 3083 C CA . ASP B 1 97 ? 3.018 1.017 7.664 1 90.69 97 ASP B CA 1
ATOM 3084 C C . ASP B 1 97 ? 4.449 1.515 7.492 1 90.69 97 ASP B C 1
ATOM 3086 O O . ASP B 1 97 ? 4.93 1.657 6.363 1 90.69 97 ASP B O 1
ATOM 3090 N N . LYS B 1 98 ? 5.156 1.666 8.586 1 91.88 98 LYS B N 1
ATOM 3091 C CA . LYS B 1 98 ? 6.484 2.266 8.57 1 91.88 98 LYS B CA 1
ATOM 3092 C C . LYS B 1 98 ? 7.457 1.423 7.75 1 91.88 98 LYS B C 1
ATOM 3094 O O . LYS B 1 98 ? 8.32 1.963 7.055 1 91.88 98 LYS B O 1
ATOM 3099 N N . LEU B 1 99 ? 7.363 0.14 7.84 1 89.62 99 LEU B N 1
ATOM 3100 C CA . LEU B 1 99 ? 8.242 -0.737 7.074 1 89.62 99 LEU B CA 1
ATOM 3101 C C . LEU B 1 99 ? 8.023 -0.551 5.578 1 89.62 99 LEU B C 1
ATOM 3103 O O . LEU B 1 99 ? 8.984 -0.39 4.82 1 89.62 99 LEU B O 1
ATOM 3107 N N . LEU B 1 100 ? 6.789 -0.571 5.156 1 89.69 100 LEU B N 1
ATOM 3108 C CA . LEU B 1 100 ? 6.484 -0.418 3.736 1 89.69 100 LEU B CA 1
ATOM 3109 C C . LEU B 1 100 ? 6.875 0.97 3.242 1 89.69 100 LEU B C 1
ATOM 3111 O O . LEU B 1 100 ? 7.371 1.118 2.123 1 89.69 100 LEU B O 1
ATOM 3115 N N . THR B 1 101 ? 6.621 1.952 4.051 1 92.75 101 THR B N 1
ATOM 3116 C CA . THR B 1 101 ? 7.059 3.301 3.711 1 92.75 101 THR B CA 1
ATOM 3117 C C . THR B 1 101 ? 8.57 3.338 3.492 1 92.75 101 THR B C 1
ATOM 3119 O O . THR B 1 101 ? 9.047 3.969 2.547 1 92.75 101 THR B O 1
ATOM 3122 N N . LYS B 1 102 ? 9.336 2.66 4.289 1 93.06 102 LYS B N 1
ATOM 3123 C CA . LYS B 1 102 ? 10.789 2.605 4.168 1 93.06 102 LYS B CA 1
ATOM 3124 C C . LYS B 1 102 ? 11.203 1.942 2.857 1 93.06 102 LYS B C 1
ATOM 3126 O O . LYS B 1 102 ? 12.141 2.4 2.195 1 93.06 102 LYS B O 1
ATOM 3131 N N . HIS B 1 103 ? 10.555 0.904 2.564 1 88.75 103 HIS B N 1
ATOM 3132 C CA . HIS B 1 103 ? 10.891 0.21 1.326 1 88.75 103 HIS B CA 1
ATOM 3133 C C . HIS B 1 103 ? 10.641 1.099 0.113 1 88.75 103 HIS B C 1
ATOM 3135 O O . HIS B 1 103 ? 11.453 1.143 -0.809 1 88.75 103 HIS B O 1
ATOM 3141 N N . ILE B 1 104 ? 9.539 1.756 0.096 1 91.75 104 ILE B N 1
ATOM 3142 C CA . ILE B 1 104 ? 9.219 2.656 -1.005 1 91.75 104 ILE B CA 1
ATOM 3143 C C . ILE B 1 104 ? 10.227 3.799 -1.05 1 91.75 104 ILE B C 1
ATOM 3145 O O . ILE B 1 104 ? 10.742 4.141 -2.117 1 91.75 104 ILE B O 1
ATOM 3149 N N . ALA B 1 105 ? 10.508 4.344 0.11 1 95.5 105 ALA B N 1
ATOM 3150 C CA . ALA B 1 105 ? 11.477 5.441 0.19 1 95.5 105 ALA B CA 1
ATOM 3151 C C . ALA B 1 105 ? 12.828 5.02 -0.368 1 95.5 105 ALA B C 1
ATOM 3153 O O . ALA B 1 105 ? 13.422 5.734 -1.181 1 95.5 105 ALA B O 1
ATOM 3154 N N . ARG B 1 106 ? 13.289 3.893 0.013 1 93.12 106 ARG B N 1
ATOM 3155 C CA . ARG B 1 106 ? 14.562 3.381 -0.489 1 93.12 106 ARG B CA 1
ATOM 3156 C C . ARG B 1 106 ? 14.531 3.236 -2.008 1 93.12 106 ARG B C 1
ATOM 3158 O O . ARG B 1 106 ? 15.508 3.572 -2.686 1 93.12 106 ARG B O 1
ATOM 3165 N N . GLY B 1 107 ? 13.445 2.762 -2.467 1 90.62 107 GLY B N 1
ATOM 3166 C CA . GLY B 1 107 ? 13.289 2.623 -3.906 1 90.62 107 GLY B CA 1
ATOM 3167 C C . GLY B 1 107 ? 13.336 3.949 -4.641 1 90.62 107 GLY B C 1
ATOM 3168 O O . GLY B 1 107 ? 13.688 4 -5.82 1 90.62 107 GLY B O 1
ATOM 3169 N N . LEU B 1 108 ? 12.977 4.996 -3.988 1 92.88 108 LEU B N 1
ATOM 3170 C CA . LEU B 1 108 ? 12.969 6.34 -4.555 1 92.88 108 LEU B CA 1
ATOM 3171 C C . LEU B 1 108 ? 14.297 7.043 -4.316 1 92.88 108 LEU B C 1
ATOM 3173 O O . LEU B 1 108 ? 14.469 8.203 -4.695 1 92.88 108 LEU B O 1
ATOM 3177 N N . GLY B 1 109 ? 15.227 6.348 -3.643 1 94.5 109 GLY B N 1
ATOM 3178 C CA . GLY B 1 109 ? 16.516 6.941 -3.332 1 94.5 109 GLY B CA 1
ATOM 3179 C C . GLY B 1 109 ? 16.469 7.871 -2.135 1 94.5 109 GLY B C 1
ATOM 3180 O O . GLY B 1 109 ? 17.328 8.742 -1.986 1 94.5 109 GLY B O 1
ATOM 3181 N N . ILE B 1 110 ? 15.477 7.758 -1.324 1 97.5 110 ILE B N 1
ATOM 3182 C CA . ILE B 1 110 ? 15.32 8.57 -0.125 1 97.5 110 ILE B CA 1
ATOM 3183 C C . ILE B 1 110 ? 15.977 7.875 1.063 1 97.5 110 ILE B C 1
ATOM 3185 O O . ILE B 1 110 ? 15.789 6.676 1.272 1 97.5 110 ILE B O 1
ATOM 3189 N N . ASN B 1 111 ? 16.734 8.633 1.857 1 97.44 111 ASN B N 1
ATOM 3190 C CA . ASN B 1 111 ? 17.422 8.062 3.01 1 97.44 111 ASN B CA 1
ATOM 3191 C C . ASN B 1 111 ? 16.453 7.672 4.117 1 97.44 111 ASN B C 1
ATOM 3193 O O . ASN B 1 111 ? 15.547 8.438 4.453 1 97.44 111 ASN B O 1
ATOM 3197 N N . VAL B 1 112 ? 16.672 6.492 4.625 1 97.06 112 VAL B N 1
ATOM 3198 C CA . VAL B 1 112 ? 15.977 6.012 5.82 1 97.06 112 VAL B CA 1
ATOM 3199 C C . VAL B 1 112 ? 16.984 5.332 6.75 1 97.06 112 VAL B C 1
ATOM 3201 O O . VAL B 1 112 ? 18.062 4.91 6.316 1 97.06 112 VAL B O 1
ATOM 3204 N N . ALA B 1 113 ? 16.672 5.258 8 1 97 113 ALA B N 1
ATOM 3205 C CA . ALA B 1 113 ? 17.547 4.555 8.938 1 97 113 ALA B CA 1
ATOM 3206 C C . ALA B 1 113 ? 17.641 3.072 8.578 1 97 113 ALA B C 1
ATOM 3208 O O . ALA B 1 113 ? 16.656 2.457 8.164 1 97 113 ALA B O 1
ATOM 3209 N N . ASN B 1 114 ? 18.828 2.537 8.789 1 96.19 114 ASN B N 1
ATOM 3210 C CA . ASN B 1 114 ? 18.906 1.081 8.75 1 96.19 114 ASN B CA 1
ATOM 3211 C C . ASN B 1 114 ? 18 0.435 9.781 1 96.19 114 ASN B C 1
ATOM 3213 O O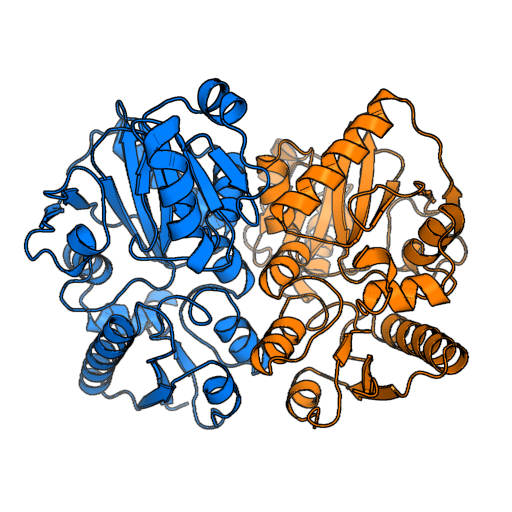 . ASN B 1 114 ? 17.766 1.004 10.852 1 96.19 114 ASN B O 1
ATOM 3217 N N . TYR B 1 115 ? 17.531 -0.762 9.422 1 95.25 115 TYR B N 1
ATOM 3218 C CA . TYR B 1 115 ? 16.531 -1.309 10.328 1 95.25 115 TYR B CA 1
ATOM 3219 C C . TYR B 1 115 ? 16.547 -2.832 10.305 1 95.25 115 TYR B C 1
ATOM 3221 O O . TYR B 1 115 ? 17.156 -3.439 9.414 1 95.25 115 TYR B O 1
ATOM 3229 N N . LEU B 1 116 ? 15.984 -3.371 11.359 1 93.69 116 LEU B N 1
ATOM 3230 C CA . LEU B 1 116 ? 15.539 -4.754 11.469 1 93.69 116 LEU B CA 1
ATOM 3231 C C . LEU B 1 116 ? 14.047 -4.824 11.789 1 93.69 116 LEU B C 1
ATOM 3233 O O . LEU B 1 116 ? 13.508 -3.926 12.438 1 93.69 116 LEU B O 1
ATOM 3237 N N . TYR B 1 117 ? 13.398 -5.855 11.266 1 92.38 117 TYR B N 1
ATOM 3238 C CA . TYR B 1 117 ? 11.969 -6.027 11.484 1 92.38 117 TYR B CA 1
ATOM 3239 C C . TYR B 1 117 ? 11.664 -7.395 12.094 1 92.38 117 TYR B C 1
ATOM 3241 O O . TYR B 1 117 ? 12.297 -8.391 11.734 1 92.38 117 TYR B O 1
ATOM 3249 N N . SER B 1 118 ? 10.812 -7.352 13.062 1 92.19 118 SER B N 1
ATOM 3250 C CA . SER B 1 118 ? 10.297 -8.586 13.648 1 92.19 118 SER B CA 1
ATOM 3251 C C . SER B 1 118 ? 8.773 -8.547 13.766 1 92.19 118 SER B C 1
ATOM 3253 O O . SER B 1 118 ? 8.211 -7.566 14.25 1 92.19 118 SER B O 1
ATOM 3255 N N . LYS B 1 119 ? 8.164 -9.617 13.336 1 85.69 119 LYS B N 1
ATOM 3256 C CA . LYS B 1 119 ? 6.703 -9.656 13.367 1 85.69 119 LYS B CA 1
ATOM 3257 C C . LYS B 1 119 ? 6.184 -9.633 14.805 1 85.69 119 LYS B C 1
ATOM 3259 O O . LYS B 1 119 ? 5.211 -8.938 15.102 1 85.69 119 LYS B O 1
ATOM 3264 N N . ASN B 1 120 ? 6.848 -10.406 15.672 1 86.69 120 ASN B N 1
ATOM 3265 C CA . ASN B 1 120 ? 6.336 -10.531 17.031 1 86.69 120 ASN B CA 1
ATOM 3266 C C . ASN B 1 120 ? 7.438 -10.344 18.062 1 86.69 120 ASN B C 1
ATOM 3268 O O . ASN B 1 120 ? 7.199 -10.477 19.266 1 86.69 120 ASN B O 1
ATOM 3272 N N . GLY B 1 121 ? 8.609 -10.133 17.641 1 87.94 121 GLY B N 1
ATOM 3273 C CA . GLY B 1 121 ? 9.711 -9.906 18.562 1 87.94 121 GLY B CA 1
ATOM 3274 C C . GLY B 1 121 ? 10.445 -11.188 18.922 1 87.94 121 GLY B C 1
ATOM 3275 O O . GLY B 1 121 ? 11.469 -11.141 19.609 1 87.94 121 GLY B O 1
ATOM 3276 N N . ASP B 1 122 ? 9.992 -12.336 18.391 1 84.94 122 ASP B N 1
ATOM 3277 C CA . ASP B 1 122 ? 10.531 -13.625 18.812 1 84.94 122 ASP B CA 1
ATOM 3278 C C . ASP B 1 122 ? 11.859 -13.922 18.125 1 84.94 122 ASP B C 1
ATOM 3280 O O . ASP B 1 122 ? 12.648 -14.734 18.609 1 84.94 122 ASP B O 1
ATOM 3284 N N . ASP B 1 123 ? 12.117 -13.258 17.078 1 85.38 123 ASP B N 1
ATOM 3285 C CA . ASP B 1 123 ? 13.305 -13.602 16.297 1 85.38 123 ASP B CA 1
ATOM 3286 C C . ASP B 1 123 ? 14.336 -12.484 16.359 1 85.38 123 ASP B C 1
ATOM 3288 O O . ASP B 1 123 ? 15.234 -12.414 15.508 1 85.38 123 ASP B O 1
ATOM 3292 N N . VAL B 1 124 ? 14.18 -11.68 17.344 1 86.5 124 VAL B N 1
ATOM 3293 C CA . VAL B 1 124 ? 15.133 -10.586 17.5 1 86.5 124 VAL B CA 1
ATOM 3294 C C . VAL B 1 124 ? 16.438 -11.109 18.109 1 86.5 124 VAL B C 1
ATOM 3296 O O . VAL B 1 124 ? 16.406 -11.805 19.125 1 86.5 124 VAL B O 1
ATOM 3299 N N . CYS B 1 125 ? 17.5 -10.781 17.438 1 87.94 125 CYS B N 1
ATOM 3300 C CA . CYS B 1 125 ? 18.797 -11.273 17.859 1 87.94 125 CYS B CA 1
ATOM 3301 C C . CYS B 1 125 ? 19.703 -10.117 18.281 1 87.94 125 CYS B C 1
ATOM 3303 O O . CYS B 1 125 ? 19.953 -9.195 17.5 1 87.94 125 CYS B O 1
ATOM 3305 N N . PHE B 1 126 ? 20.297 -10.32 19.484 1 90.06 126 PHE B N 1
ATOM 3306 C CA . PHE B 1 126 ? 21.188 -9.312 20.047 1 90.06 126 PHE B CA 1
ATOM 3307 C C . PHE B 1 126 ? 22.391 -9.07 19.125 1 90.06 126 PHE B C 1
ATOM 3309 O O . PHE B 1 126 ? 22.75 -7.918 18.875 1 90.06 126 PHE B O 1
ATOM 3316 N N . GLU B 1 127 ? 22.906 -10.047 18.719 1 92.19 127 GLU B N 1
ATOM 3317 C CA . GLU B 1 127 ? 24.125 -9.961 17.922 1 92.19 127 GLU B CA 1
ATOM 3318 C C . GLU B 1 127 ? 23.844 -9.273 16.578 1 92.19 127 GLU B C 1
ATOM 3320 O O . GLU B 1 127 ? 24.656 -8.461 16.125 1 92.19 127 GLU B O 1
ATOM 3325 N N . GLU B 1 128 ? 22.75 -9.578 16.109 1 93.81 128 GLU B N 1
ATOM 3326 C CA . GLU B 1 128 ? 22.422 -8.969 14.82 1 93.81 128 GLU B CA 1
ATOM 3327 C C . GLU B 1 128 ? 22.188 -7.469 14.961 1 93.81 128 GLU B C 1
ATOM 3329 O O . GLU B 1 128 ? 22.641 -6.688 14.117 1 93.81 128 GLU B O 1
ATOM 3334 N N . ILE B 1 129 ? 21.547 -7.098 15.977 1 95.06 129 ILE B N 1
ATOM 3335 C CA . ILE B 1 129 ? 21.281 -5.684 16.234 1 95.06 129 ILE B CA 1
ATOM 3336 C C . ILE B 1 129 ? 22.609 -4.949 16.453 1 95.06 129 ILE B C 1
ATOM 3338 O O . ILE B 1 129 ? 22.828 -3.885 15.867 1 95.06 129 ILE B O 1
ATOM 3342 N N . SER B 1 130 ? 23.453 -5.527 17.234 1 94.38 130 SER B N 1
ATOM 3343 C CA . SER B 1 130 ? 24.734 -4.914 17.547 1 94.38 130 SER B CA 1
ATOM 3344 C C . SER B 1 130 ? 25.578 -4.75 16.281 1 94.38 130 SER B C 1
ATOM 3346 O O . SER B 1 130 ? 26.219 -3.719 16.078 1 94.38 130 SER B O 1
ATOM 3348 N N . GLU B 1 131 ? 25.562 -5.691 15.445 1 94.69 131 GLU B N 1
ATOM 3349 C CA . GLU B 1 131 ? 26.406 -5.703 14.25 1 94.69 131 GLU B CA 1
ATOM 3350 C C . GLU B 1 131 ? 25.844 -4.781 13.172 1 94.69 131 GLU B C 1
ATOM 3352 O O . GLU B 1 131 ? 26.594 -4.066 12.5 1 94.69 131 GLU B O 1
ATOM 3357 N N . ARG B 1 132 ? 24.547 -4.727 13.07 1 94.75 132 ARG B N 1
ATOM 3358 C CA . ARG B 1 132 ? 23.953 -4.066 11.906 1 94.75 132 ARG B CA 1
ATOM 3359 C C . ARG B 1 132 ? 23.516 -2.65 12.258 1 94.75 132 ARG B C 1
ATOM 3361 O O . ARG B 1 132 ? 23.5 -1.767 11.398 1 94.75 132 ARG B O 1
ATOM 3368 N N . LEU B 1 133 ? 23.094 -2.418 13.445 1 96.31 133 LEU B N 1
ATOM 3369 C CA . LEU B 1 133 ? 22.484 -1.137 13.797 1 96.31 133 LEU B CA 1
ATOM 3370 C C . LEU B 1 133 ? 23.328 -0.405 14.836 1 96.31 133 LEU B C 1
ATOM 3372 O O . LEU B 1 133 ? 23.391 0.827 14.828 1 96.31 133 LEU B O 1
ATOM 3376 N N . GLY B 1 134 ? 23.906 -1.21 15.742 1 94.56 134 GLY B N 1
ATOM 3377 C CA . GLY B 1 134 ? 24.625 -0.607 16.859 1 94.56 134 GLY B CA 1
ATOM 3378 C C . GLY B 1 134 ? 23.703 -0.021 17.906 1 94.56 134 GLY B C 1
ATOM 3379 O O . GLY B 1 134 ? 22.484 -0.187 17.844 1 94.56 134 GLY B O 1
ATOM 3380 N N . THR B 1 135 ? 24.312 0.506 19.031 1 92.88 135 THR B N 1
ATOM 3381 C CA . THR B 1 135 ? 23.609 1.249 20.062 1 92.88 135 THR B CA 1
ATOM 3382 C C . THR B 1 135 ? 24.109 2.689 20.141 1 92.88 135 THR B C 1
ATOM 3384 O O . THR B 1 135 ? 25.281 2.955 19.875 1 92.88 135 THR B O 1
ATOM 3387 N N . PRO B 1 136 ? 23.25 3.676 20.422 1 94.69 136 PRO B N 1
ATOM 3388 C CA . PRO B 1 136 ? 21.828 3.457 20.719 1 94.69 136 PRO B CA 1
ATOM 3389 C C . PRO B 1 136 ? 21.016 3.094 19.484 1 94.69 136 PRO B C 1
ATOM 3391 O O . PRO B 1 136 ? 21.422 3.363 18.359 1 94.69 136 PRO B O 1
ATOM 3394 N N . CYS B 1 137 ? 19.875 2.426 19.719 1 95.81 137 CYS B N 1
ATOM 3395 C CA . CYS B 1 137 ? 18.922 2.139 18.656 1 95.81 137 CYS B CA 1
ATOM 3396 C C . CYS B 1 137 ? 17.5 2.412 19.125 1 95.81 137 CYS B C 1
ATOM 3398 O O . CYS B 1 137 ? 17.266 2.656 20.297 1 95.81 137 CYS B O 1
ATOM 3400 N N . ILE B 1 138 ? 16.562 2.525 18.172 1 95.06 138 ILE B N 1
ATOM 3401 C CA . ILE B 1 138 ? 15.164 2.838 18.438 1 95.06 138 ILE B CA 1
ATOM 3402 C C . ILE B 1 138 ? 14.305 1.604 18.188 1 95.06 138 ILE B C 1
ATOM 3404 O O . ILE B 1 138 ? 14.477 0.913 17.172 1 95.06 138 ILE B O 1
ATOM 3408 N N . VAL B 1 139 ? 13.438 1.297 19.125 1 95 139 VAL B N 1
ATOM 3409 C CA . VAL B 1 139 ? 12.438 0.248 18.953 1 95 139 VAL B CA 1
ATOM 3410 C C . VAL B 1 139 ? 11.039 0.868 18.891 1 95 139 VAL B C 1
ATOM 3412 O O . VAL B 1 139 ? 10.672 1.673 19.75 1 95 139 VAL B O 1
ATOM 3415 N N . LYS B 1 140 ? 10.305 0.52 17.844 1 93.69 140 LYS B N 1
ATOM 3416 C CA . LYS B 1 140 ? 8.984 1.124 17.703 1 93.69 140 LYS B CA 1
ATOM 3417 C C . LYS B 1 140 ? 8.016 0.174 17.016 1 93.69 140 LYS B C 1
ATOM 3419 O O . LYS B 1 140 ? 8.438 -0.7 16.25 1 93.69 140 LYS B O 1
ATOM 3424 N N . PRO B 1 141 ? 6.668 0.35 17.344 1 92.19 141 PRO B N 1
ATOM 3425 C CA . PRO B 1 141 ? 5.68 -0.403 16.578 1 92.19 141 PRO B CA 1
ATOM 3426 C C . PRO B 1 141 ? 5.617 0.033 15.109 1 92.19 141 PRO B C 1
ATOM 3428 O O . PRO B 1 141 ? 5.836 1.207 14.805 1 92.19 141 PRO B O 1
ATOM 3431 N N . ASN B 1 142 ? 5.227 -0.857 14.266 1 90.81 142 ASN B N 1
ATOM 3432 C CA . ASN B 1 142 ? 5.273 -0.623 12.828 1 90.81 142 ASN B CA 1
ATOM 3433 C C . ASN B 1 142 ? 4.129 0.278 12.367 1 90.81 142 ASN B C 1
ATOM 3435 O O . ASN B 1 142 ? 4.262 1.007 11.383 1 90.81 142 ASN B O 1
ATOM 3439 N N . ARG B 1 143 ? 2.916 0.223 13.086 1 86.44 143 ARG B N 1
ATOM 3440 C CA . ARG B 1 143 ? 1.757 0.941 12.562 1 86.44 143 ARG B CA 1
ATOM 3441 C C . ARG B 1 143 ? 1.132 1.822 13.641 1 86.44 143 ARG B C 1
ATOM 3443 O O . ARG B 1 143 ? -0.089 1.991 13.68 1 86.44 143 ARG B O 1
ATOM 3450 N N . GLU B 1 144 ? 1.851 2.375 14.453 1 77.81 144 GLU B N 1
ATOM 3451 C CA . GLU B 1 144 ? 1.335 3.293 15.461 1 77.81 144 GLU B CA 1
ATOM 3452 C C . GLU B 1 144 ? 1.894 4.699 15.266 1 77.81 144 GLU B C 1
ATOM 3454 O O . GLU B 1 144 ? 2.975 4.871 14.695 1 77.81 144 GLU B O 1
ATOM 3459 N N . GLY B 1 145 ? 1.034 5.574 15.633 1 71.88 145 GLY B N 1
ATOM 3460 C CA . GLY B 1 145 ? 1.449 6.969 15.578 1 71.88 145 GLY B CA 1
ATOM 3461 C C . GLY B 1 145 ? 1.775 7.547 16.953 1 71.88 145 GLY B C 1
ATOM 3462 O O . GLY B 1 145 ? 1.854 6.812 17.938 1 71.88 145 GLY B O 1
ATOM 3463 N N . CYS B 1 146 ? 2.213 8.766 16.938 1 65.12 146 CYS B N 1
ATOM 3464 C CA . CYS B 1 146 ? 2.393 9.594 18.125 1 65.12 146 CYS B CA 1
ATOM 3465 C C . CYS B 1 146 ? 3.408 8.969 19.078 1 65.12 146 CYS B C 1
ATOM 3467 O O . CYS B 1 146 ? 3.252 9.047 20.297 1 65.12 146 CYS B O 1
ATOM 3469 N N . SER B 1 147 ? 4.266 8.273 18.641 1 70.19 147 SER B N 1
ATOM 3470 C CA . SER B 1 147 ? 5.402 7.711 19.375 1 70.19 147 SER B CA 1
ATOM 3471 C C . SER B 1 147 ? 4.941 6.715 20.422 1 70.19 147 SER B C 1
ATOM 3473 O O . SER B 1 147 ? 5.652 6.461 21.406 1 70.19 147 SER B O 1
ATOM 3475 N N . PHE B 1 148 ? 3.789 6.281 20.281 1 71.38 148 PHE B N 1
ATOM 3476 C CA . PHE B 1 148 ? 3.359 5.23 21.203 1 71.38 148 PHE B CA 1
ATOM 3477 C C . PHE B 1 148 ? 4.18 3.963 21 1 71.38 148 PHE B C 1
ATOM 3479 O O . PHE B 1 148 ? 4.387 3.525 19.859 1 71.38 148 PHE B O 1
ATOM 3486 N N . GLY B 1 149 ? 4.758 3.523 22.047 1 76.38 149 GLY B N 1
ATOM 3487 C CA . GLY B 1 149 ? 5.492 2.271 22.016 1 76.38 149 GLY B CA 1
ATOM 3488 C C . GLY B 1 149 ? 6.922 2.43 21.531 1 76.38 149 GLY B C 1
ATOM 3489 O O . GLY B 1 149 ? 7.613 1.44 21.281 1 76.38 149 GLY B O 1
ATOM 3490 N N . VAL B 1 150 ? 7.301 3.635 21.344 1 87.81 150 VAL B N 1
ATOM 3491 C CA . VAL B 1 150 ? 8.656 3.912 20.875 1 87.81 150 VAL B CA 1
ATOM 3492 C C . VAL B 1 150 ? 9.617 3.947 22.062 1 87.81 150 VAL B C 1
ATOM 3494 O O . VAL B 1 150 ? 9.312 4.535 23.094 1 87.81 150 VAL B O 1
ATOM 3497 N N . SER B 1 151 ? 10.734 3.307 21.922 1 91.44 151 SER B N 1
ATOM 3498 C CA . SER B 1 151 ? 11.742 3.248 22.984 1 91.44 151 SER B CA 1
ATOM 3499 C C . SER B 1 151 ? 13.141 3.488 22.422 1 91.44 151 SER B C 1
ATOM 3501 O O . SER B 1 151 ? 13.469 3.023 21.328 1 91.44 151 SER B O 1
ATOM 3503 N N . LEU B 1 152 ? 13.875 4.195 23.234 1 91.56 152 LEU B N 1
ATOM 3504 C CA . LEU B 1 152 ? 15.305 4.328 22.969 1 91.56 152 LEU B CA 1
ATOM 3505 C C . LEU B 1 152 ? 16.094 3.277 23.75 1 91.56 152 LEU B C 1
ATOM 3507 O O . LEU B 1 152 ? 15.977 3.18 24.969 1 91.56 152 LEU B O 1
ATOM 3511 N N . VAL B 1 153 ? 16.891 2.545 23.047 1 93.69 153 VAL B N 1
ATOM 3512 C CA . VAL B 1 153 ? 17.688 1.487 23.656 1 93.69 153 VAL B CA 1
ATOM 3513 C C . VAL B 1 153 ? 19.156 1.896 23.672 1 93.69 153 VAL B C 1
ATOM 3515 O O . VAL B 1 153 ? 19.797 2.025 22.625 1 93.69 153 VAL B O 1
ATOM 3518 N N . ARG B 1 154 ? 19.703 2.035 24.828 1 93.44 154 ARG B N 1
ATOM 3519 C CA . ARG B 1 154 ? 21.109 2.418 24.953 1 93.44 154 ARG B CA 1
ATOM 3520 C C . ARG B 1 154 ? 21.969 1.22 25.344 1 93.44 154 ARG B C 1
ATOM 3522 O O . ARG B 1 154 ? 23.141 1.139 24.969 1 93.44 154 ARG B O 1
ATOM 3529 N N . ASP B 1 155 ? 21.359 0.34 26.156 1 93.81 155 ASP B N 1
ATOM 3530 C CA . ASP B 1 155 ? 21.984 -0.917 26.562 1 93.81 155 ASP B CA 1
ATOM 3531 C C . ASP B 1 155 ? 21.125 -2.113 26.141 1 93.81 155 ASP B C 1
ATOM 3533 O O . ASP B 1 155 ? 20.062 -2.354 26.703 1 93.81 155 ASP B O 1
ATOM 3537 N N . LEU B 1 156 ? 21.672 -2.895 25.297 1 93.69 156 LEU B N 1
ATOM 3538 C CA . LEU B 1 156 ? 20.891 -3.992 24.734 1 93.69 156 LEU B CA 1
ATOM 3539 C C . LEU B 1 156 ? 20.469 -4.98 25.812 1 93.69 156 LEU B C 1
ATOM 3541 O O . LEU B 1 156 ? 19.328 -5.445 25.812 1 93.69 156 LEU B O 1
ATOM 3545 N N . LYS B 1 157 ? 21.328 -5.328 26.641 1 92.5 157 LYS B N 1
ATOM 3546 C CA . LYS B 1 157 ? 21.031 -6.328 27.656 1 92.5 157 LYS B CA 1
ATOM 3547 C C . LYS B 1 157 ? 19.938 -5.855 28.594 1 92.5 157 LYS B C 1
ATOM 3549 O O . LYS B 1 157 ? 19.047 -6.633 28.953 1 92.5 157 LYS B O 1
ATOM 3554 N N . ALA B 1 158 ? 19.953 -4.617 28.844 1 93.88 158 ALA B N 1
ATOM 3555 C CA . ALA B 1 158 ? 19.031 -4.098 29.859 1 93.88 158 ALA B CA 1
ATOM 3556 C C . ALA B 1 158 ? 17.734 -3.6 29.219 1 93.88 158 ALA B C 1
ATOM 3558 O O . ALA B 1 158 ? 16.656 -3.77 29.797 1 93.88 158 ALA B O 1
ATOM 3559 N N . ASP B 1 159 ? 17.891 -3.01 28.016 1 93.69 159 ASP B N 1
ATOM 3560 C CA . ASP B 1 159 ? 16.797 -2.176 27.531 1 93.69 159 ASP B CA 1
ATOM 3561 C C . ASP B 1 159 ? 16.016 -2.881 26.406 1 93.69 159 ASP B C 1
ATOM 3563 O O . ASP B 1 159 ? 14.883 -2.521 26.109 1 93.69 159 ASP B O 1
ATOM 3567 N N . LEU B 1 160 ? 16.547 -3.822 25.781 1 94.06 160 LEU B N 1
ATOM 3568 C CA . LEU B 1 160 ? 15.992 -4.328 24.531 1 94.06 160 LEU B CA 1
ATOM 3569 C C . LEU B 1 160 ? 14.672 -5.062 24.781 1 94.06 160 LEU B C 1
ATOM 3571 O O . LEU B 1 160 ? 13.672 -4.789 24.125 1 94.06 160 LEU B O 1
ATOM 3575 N N . GLN B 1 161 ? 14.688 -5.98 25.656 1 94.19 161 GLN B N 1
ATOM 3576 C CA . GLN B 1 161 ? 13.508 -6.805 25.891 1 94.19 161 GLN B CA 1
ATOM 3577 C C . GLN B 1 161 ? 12.32 -5.953 26.328 1 94.19 161 GLN B C 1
ATOM 3579 O O . GLN B 1 161 ? 11.211 -6.094 25.797 1 94.19 161 GLN B O 1
ATOM 3584 N N . PRO B 1 162 ? 12.523 -5.039 27.312 1 94.5 162 PRO B N 1
ATOM 3585 C CA . PRO B 1 162 ? 11.414 -4.145 27.656 1 94.5 162 PRO B CA 1
ATOM 3586 C C . PRO B 1 162 ? 10.914 -3.342 26.469 1 94.5 162 PRO B C 1
ATOM 3588 O O . PRO B 1 162 ? 9.711 -3.115 26.328 1 94.5 162 PRO B O 1
ATOM 3591 N N . ALA B 1 163 ? 11.797 -2.883 25.672 1 94.12 163 ALA B N 1
ATOM 3592 C CA . ALA B 1 163 ? 11.438 -2.113 24.484 1 94.12 163 ALA B CA 1
ATOM 3593 C C . ALA B 1 163 ? 10.617 -2.957 23.5 1 94.12 163 ALA B C 1
ATOM 3595 O O . ALA B 1 163 ? 9.617 -2.488 22.953 1 94.12 163 ALA B O 1
ATOM 3596 N N . ILE B 1 164 ? 11 -4.16 23.312 1 94.81 164 ILE B N 1
ATOM 3597 C CA . ILE B 1 164 ? 10.289 -5.09 22.438 1 94.81 164 ILE B CA 1
ATOM 3598 C C . ILE B 1 164 ? 8.891 -5.348 22.984 1 94.81 164 ILE B C 1
ATOM 3600 O O . ILE B 1 164 ? 7.91 -5.316 22.234 1 94.81 164 ILE B O 1
ATOM 3604 N N . ASN B 1 165 ? 8.797 -5.57 24.219 1 93.88 165 ASN B N 1
ATOM 3605 C CA . ASN B 1 165 ? 7.508 -5.824 24.859 1 93.88 165 ASN B CA 1
ATOM 3606 C C . ASN B 1 165 ? 6.555 -4.645 24.672 1 93.88 165 ASN B C 1
ATOM 3608 O O . ASN B 1 165 ? 5.367 -4.836 24.406 1 93.88 165 ASN B O 1
ATOM 3612 N N . ALA B 1 166 ? 7.129 -3.498 24.828 1 91.94 166 ALA B N 1
ATOM 3613 C CA . ALA B 1 166 ? 6.312 -2.297 24.672 1 91.94 166 ALA B CA 1
ATOM 3614 C C . ALA B 1 166 ? 5.77 -2.176 23.25 1 91.94 166 ALA B C 1
ATOM 3616 O O . ALA B 1 166 ? 4.594 -1.861 23.062 1 91.94 166 ALA B O 1
ATOM 3617 N N . ALA B 1 167 ? 6.578 -2.406 22.297 1 92.31 167 ALA B N 1
ATOM 3618 C CA . ALA B 1 167 ? 6.176 -2.299 20.906 1 92.31 167 ALA B CA 1
ATOM 3619 C C . ALA B 1 167 ? 5.227 -3.432 20.516 1 92.31 167 ALA B C 1
ATOM 3621 O O . ALA B 1 167 ? 4.297 -3.232 19.734 1 92.31 167 ALA B O 1
ATOM 3622 N N . ALA B 1 168 ? 5.406 -4.57 21.078 1 91.5 168 ALA B N 1
ATOM 3623 C CA . ALA B 1 168 ? 4.652 -5.77 20.719 1 91.5 168 ALA B CA 1
ATOM 3624 C C . ALA B 1 168 ? 3.203 -5.668 21.172 1 91.5 168 ALA B C 1
ATOM 3626 O O . ALA B 1 168 ? 2.332 -6.379 20.672 1 91.5 168 ALA B O 1
ATOM 3627 N N . LYS B 1 169 ? 2.932 -4.82 22.109 1 88.06 169 LYS B N 1
ATOM 3628 C CA . LYS B 1 169 ? 1.589 -4.652 22.656 1 88.06 169 LYS B CA 1
ATOM 3629 C C . LYS B 1 169 ? 0.606 -4.211 21.578 1 88.06 169 LYS B C 1
ATOM 3631 O O . LYS B 1 169 ? -0.604 -4.41 21.703 1 88.06 169 LYS B O 1
ATOM 3636 N N . PHE B 1 170 ? 1.104 -3.732 20.531 1 84.56 170 PHE B N 1
ATOM 3637 C CA . PHE B 1 170 ? 0.241 -3.172 19.5 1 84.56 170 PHE B CA 1
ATOM 3638 C C . PHE B 1 170 ? -0.019 -4.191 18.391 1 84.56 170 PHE B C 1
ATOM 3640 O O . PHE B 1 170 ? -0.886 -3.988 17.547 1 84.56 170 PHE B O 1
ATOM 3647 N N . HIS B 1 171 ? 0.725 -5.227 18.312 1 80.25 171 HIS B N 1
ATOM 3648 C CA . HIS B 1 171 ? 0.513 -6.367 17.438 1 80.25 171 HIS B CA 1
ATOM 3649 C C . HIS B 1 171 ? 0.524 -5.938 15.969 1 80.25 171 HIS B C 1
ATOM 3651 O O . HIS B 1 171 ? -0.333 -6.359 15.188 1 80.25 171 HIS B O 1
ATOM 3657 N N . THR B 1 172 ? 1.399 -5.047 15.633 1 83.88 172 THR B N 1
ATOM 3658 C CA . THR B 1 172 ? 1.492 -4.578 14.258 1 83.88 172 THR B CA 1
ATOM 3659 C C . THR B 1 172 ? 2.893 -4.812 13.695 1 83.88 172 THR B C 1
ATOM 3661 O O . THR B 1 172 ? 3.242 -4.285 12.641 1 83.88 172 THR B O 1
ATOM 3664 N N . GLY B 1 173 ? 3.707 -5.578 14.438 1 89.5 173 GLY B N 1
ATOM 3665 C CA . GLY B 1 173 ? 5.109 -5.73 14.078 1 89.5 173 GLY B CA 1
ATOM 3666 C C . GLY B 1 173 ? 6.02 -4.75 14.797 1 89.5 173 GLY B C 1
ATOM 3667 O O . GLY B 1 173 ? 5.547 -3.764 15.367 1 89.5 173 GLY B O 1
ATOM 3668 N N . ILE B 1 174 ? 7.32 -5.105 14.812 1 93.5 174 ILE B N 1
ATOM 3669 C CA . ILE B 1 174 ? 8.297 -4.328 15.555 1 93.5 174 ILE B CA 1
ATOM 3670 C C . ILE B 1 174 ? 9.438 -3.906 14.633 1 93.5 174 ILE B C 1
ATOM 3672 O O . ILE B 1 174 ? 10.023 -4.742 13.938 1 93.5 174 ILE B O 1
ATOM 3676 N N . LEU B 1 175 ? 9.711 -2.639 14.641 1 94.56 175 LEU B N 1
ATOM 3677 C CA . LEU B 1 175 ? 10.836 -2.074 13.906 1 94.56 175 LEU B CA 1
ATOM 3678 C C . LEU B 1 175 ? 11.953 -1.654 14.859 1 94.56 175 LEU B C 1
ATOM 3680 O O . LEU B 1 175 ? 11.703 -0.946 15.836 1 94.56 175 LEU B O 1
ATOM 3684 N N . ILE B 1 176 ? 13.148 -2.133 14.586 1 95.75 176 ILE B N 1
ATOM 3685 C CA . ILE B 1 176 ? 14.359 -1.703 15.281 1 95.75 176 ILE B CA 1
ATOM 3686 C C . ILE B 1 176 ? 15.266 -0.936 14.328 1 95.75 176 ILE B C 1
ATOM 3688 O O . ILE B 1 176 ? 15.664 -1.46 13.281 1 95.75 176 ILE B O 1
ATOM 3692 N N . GLU B 1 177 ? 15.578 0.29 14.703 1 96.81 177 GLU B N 1
ATOM 3693 C CA . GLU B 1 177 ? 16.297 1.155 13.773 1 96.81 177 GLU B CA 1
ATOM 3694 C C . GLU B 1 177 ? 17.562 1.733 14.43 1 96.81 177 GLU B C 1
ATOM 3696 O O . GLU B 1 177 ? 17.578 1.958 15.641 1 96.81 177 GLU B O 1
ATOM 3701 N N . GLU B 1 178 ? 18.562 1.958 13.586 1 96.88 178 GLU B N 1
ATOM 3702 C CA . GLU B 1 178 ? 19.703 2.73 14.078 1 96.88 178 GLU B CA 1
ATOM 3703 C C . GLU B 1 178 ? 19.281 4.125 14.523 1 96.88 178 GLU B C 1
ATOM 3705 O O . GLU B 1 178 ? 18.328 4.699 13.961 1 96.88 178 GLU B O 1
ATOM 3710 N N . PHE B 1 179 ? 19.938 4.609 15.523 1 94.5 179 PHE B N 1
ATOM 3711 C CA . PHE B 1 179 ? 19.688 5.969 15.984 1 94.5 179 PHE B CA 1
ATOM 3712 C C . PHE B 1 179 ? 20.375 6.988 15.094 1 94.5 179 PHE B C 1
ATOM 3714 O O . PHE B 1 179 ? 21.594 6.91 14.883 1 94.5 179 PHE B O 1
ATOM 3721 N N . ILE B 1 180 ? 19.641 7.891 14.555 1 94.62 180 ILE B N 1
ATOM 3722 C CA . ILE B 1 180 ? 20.172 9.008 13.773 1 94.62 180 ILE B CA 1
ATOM 3723 C C . ILE B 1 180 ? 20.031 10.305 14.57 1 94.62 180 ILE B C 1
ATOM 3725 O O . ILE B 1 180 ? 18.906 10.695 14.93 1 94.62 180 ILE B O 1
ATOM 3729 N N . SER B 1 181 ? 21.078 10.945 14.789 1 91.5 181 SER B N 1
ATOM 3730 C CA . SER B 1 181 ? 21.047 12.18 15.562 1 91.5 181 SER B CA 1
ATOM 3731 C C . SER B 1 181 ? 20.859 13.391 14.656 1 91.5 181 SER B C 1
ATOM 3733 O O . SER B 1 181 ? 21.344 13.414 13.523 1 91.5 181 SER B O 1
ATOM 3735 N N . GLY B 1 182 ? 20.141 14.406 15.172 1 90.62 182 GLY B N 1
ATOM 3736 C CA . GLY B 1 182 ? 19.922 15.656 14.461 1 90.62 182 GLY B CA 1
ATOM 3737 C C . GLY B 1 182 ? 18.562 16.266 14.703 1 90.62 182 GLY B C 1
ATOM 3738 O O . GLY B 1 182 ? 17.719 15.656 15.375 1 90.62 182 GLY B O 1
ATOM 3739 N N . PRO B 1 183 ? 18.453 17.422 14.281 1 90.75 183 PRO B N 1
ATOM 3740 C CA . PRO B 1 183 ? 17.141 18.062 14.438 1 90.75 183 PRO B CA 1
ATOM 3741 C C . PRO B 1 183 ? 16.031 17.359 13.648 1 90.75 183 PRO B C 1
ATOM 3743 O O . PRO B 1 183 ? 16.281 16.891 12.531 1 90.75 183 PRO B O 1
ATOM 3746 N N . GLU B 1 184 ? 14.867 17.297 14.219 1 93.12 184 GLU B N 1
ATOM 3747 C CA . GLU B 1 184 ? 13.703 16.75 13.539 1 93.12 184 GLU B CA 1
ATOM 3748 C C . GLU B 1 184 ? 12.938 17.844 12.789 1 93.12 184 GLU B C 1
ATOM 3750 O O . GLU B 1 184 ? 12.711 18.922 13.328 1 93.12 184 GLU B O 1
ATOM 3755 N N . LEU B 1 185 ? 12.633 17.547 11.594 1 95.5 185 LEU B N 1
ATOM 3756 C CA . LEU B 1 185 ? 11.852 18.453 10.766 1 95.5 185 LEU B CA 1
ATOM 3757 C C . LEU B 1 185 ? 10.438 17.922 10.547 1 95.5 185 LEU B C 1
ATOM 3759 O O . LEU B 1 185 ? 10.242 16.719 10.383 1 95.5 185 LEU B O 1
ATOM 3763 N N . SER B 1 186 ? 9.516 18.812 10.57 1 95.75 186 SER B N 1
ATOM 3764 C CA . SER B 1 186 ? 8.172 18.562 10.062 1 95.75 186 SER B CA 1
ATOM 3765 C C . SER B 1 186 ? 7.938 19.297 8.742 1 95.75 186 SER B C 1
ATOM 3767 O O . SER B 1 186 ? 7.984 20.531 8.703 1 95.75 186 SER B O 1
ATOM 3769 N N . VAL B 1 187 ? 7.766 18.578 7.742 1 97.75 187 VAL B N 1
ATOM 3770 C CA . VAL B 1 187 ? 7.66 19.141 6.398 1 97.75 187 VAL B CA 1
ATOM 3771 C C . VAL B 1 187 ? 6.266 18.875 5.836 1 97.75 187 VAL B C 1
ATOM 3773 O O . VAL B 1 187 ? 5.883 17.719 5.633 1 97.75 187 VAL B O 1
ATOM 3776 N N . CYS B 1 188 ? 5.555 19.922 5.578 1 98 188 CYS B N 1
ATOM 3777 C CA . CYS B 1 188 ? 4.207 19.828 5.027 1 98 188 CYS B CA 1
ATOM 3778 C C . CYS B 1 188 ? 4.223 20.016 3.516 1 98 188 CYS B C 1
ATOM 3780 O O . CYS B 1 188 ? 4.992 20.828 2.994 1 98 188 CYS B O 1
ATOM 3782 N N . TYR B 1 189 ? 3.455 19.234 2.848 1 98.12 189 TYR B N 1
ATOM 3783 C CA . TYR B 1 189 ? 3.293 19.234 1.398 1 98.12 189 TYR B CA 1
ATOM 3784 C C . TYR B 1 189 ? 1.829 19.422 1.015 1 98.12 189 TYR B C 1
ATOM 3786 O O . TYR B 1 189 ? 0.942 18.812 1.624 1 98.12 189 TYR B O 1
ATOM 3794 N N . LEU B 1 190 ? 1.531 20.344 0.085 1 97.38 190 LEU B N 1
ATOM 3795 C CA . LEU B 1 190 ? 0.17 20.609 -0.371 1 97.38 190 LEU B CA 1
ATOM 3796 C C . LEU B 1 190 ? 0.161 21.047 -1.828 1 97.38 190 LEU B C 1
ATOM 3798 O O . LEU B 1 190 ? 0.844 22.016 -2.189 1 97.38 190 LEU B O 1
ATOM 3802 N N . ASN B 1 191 ? -0.612 20.328 -2.654 1 92.25 191 ASN B N 1
ATOM 3803 C CA . ASN B 1 191 ? -0.833 20.688 -4.051 1 92.25 191 ASN B CA 1
ATOM 3804 C C . ASN B 1 191 ? 0.486 20.922 -4.785 1 92.25 191 ASN B C 1
ATOM 3806 O O . ASN B 1 191 ? 0.699 21.969 -5.383 1 92.25 191 ASN B O 1
ATOM 3810 N N . LYS B 1 192 ? 1.403 20.031 -4.68 1 92.19 192 LYS B N 1
ATOM 3811 C CA . LYS B 1 192 ? 2.652 19.938 -5.43 1 92.19 192 LYS B CA 1
ATOM 3812 C C . LYS B 1 192 ? 3.67 20.953 -4.926 1 92.19 192 LYS B C 1
ATOM 3814 O O . LYS B 1 192 ? 4.59 21.328 -5.652 1 92.19 192 LYS B O 1
ATOM 3819 N N . SER B 1 193 ? 3.48 21.344 -3.666 1 95.56 193 SER B N 1
ATOM 3820 C CA . SER B 1 193 ? 4.418 22.297 -3.088 1 95.56 193 SER B CA 1
ATOM 3821 C C . SER B 1 193 ? 4.77 21.938 -1.649 1 95.56 193 SER B C 1
ATOM 3823 O O . SER B 1 193 ? 3.895 21.547 -0.873 1 95.56 193 SER B O 1
ATOM 3825 N N . THR B 1 194 ? 6.086 22.109 -1.426 1 97.38 194 THR B N 1
ATOM 3826 C CA . THR B 1 194 ? 6.523 22.031 -0.035 1 97.38 194 THR B CA 1
ATOM 3827 C C . THR B 1 194 ? 6.238 23.344 0.696 1 97.38 194 THR B C 1
ATOM 3829 O O . THR B 1 194 ? 6.539 24.422 0.184 1 97.38 194 THR B O 1
ATOM 3832 N N . LEU B 1 195 ? 5.68 23.266 1.853 1 97.75 195 LEU B N 1
ATOM 3833 C CA . LEU B 1 195 ? 5.332 24.438 2.656 1 97.75 195 LEU B CA 1
ATOM 3834 C C . LEU B 1 195 ? 6.473 24.812 3.602 1 97.75 195 LEU B C 1
ATOM 3836 O O . LEU B 1 195 ? 7.5 24.125 3.637 1 97.75 195 LEU B O 1
ATOM 3840 N N . PRO B 1 196 ? 6.348 25.938 4.27 1 96.06 196 PRO B N 1
ATOM 3841 C CA . PRO B 1 196 ? 7.387 26.312 5.234 1 96.06 196 PRO B CA 1
ATOM 3842 C C . PRO B 1 196 ? 7.684 25.203 6.238 1 96.06 196 PRO B C 1
ATOM 3844 O O . PRO B 1 196 ? 6.762 24.547 6.723 1 96.06 196 PRO B O 1
ATOM 3847 N N . ILE B 1 197 ? 8.961 25.047 6.535 1 97.31 197 ILE B N 1
ATOM 3848 C CA . ILE B 1 197 ? 9.445 23.875 7.266 1 97.31 197 ILE B CA 1
ATOM 3849 C C . ILE B 1 197 ? 9.641 24.25 8.734 1 97.31 197 ILE B C 1
ATOM 3851 O O . ILE B 1 197 ? 10.148 25.328 9.055 1 97.31 197 ILE B O 1
ATOM 3855 N N . TYR B 1 198 ? 9.25 23.281 9.609 1 95.56 198 TYR B N 1
ATOM 3856 C CA . TYR B 1 198 ? 9.398 23.5 11.047 1 95.56 198 TYR B CA 1
ATOM 3857 C C . TYR B 1 198 ? 10.398 22.516 11.641 1 95.56 198 TYR B C 1
ATOM 3859 O O . TYR B 1 198 ? 10.422 21.344 11.266 1 95.56 198 TYR B O 1
ATOM 3867 N N . THR B 1 199 ? 11.188 23.016 12.562 1 93.75 199 THR B N 1
ATOM 3868 C CA . THR B 1 199 ? 11.992 22.156 13.43 1 93.75 199 THR B CA 1
ATOM 3869 C C . THR B 1 199 ? 11.25 21.859 14.727 1 93.75 199 THR B C 1
ATOM 3871 O O . THR B 1 199 ? 10.656 22.75 15.336 1 93.75 199 THR B O 1
ATOM 3874 N N . VAL B 1 200 ? 11.273 20.578 15.039 1 86.94 200 VAL B N 1
ATOM 3875 C CA . VAL B 1 200 ? 10.586 20.156 16.25 1 86.94 200 VAL B CA 1
ATOM 3876 C C . VAL B 1 200 ? 11.602 19.828 17.344 1 86.94 200 VAL B C 1
ATOM 3878 O O . VAL B 1 200 ? 12.531 19.062 17.125 1 86.94 200 VAL B O 1
ATOM 3881 N N . GLU B 1 201 ? 11.609 20.562 18.375 1 76.88 201 GLU B N 1
ATOM 3882 C CA . GLU B 1 201 ? 12.516 20.344 19.5 1 76.88 201 GLU B CA 1
ATOM 3883 C C . GLU B 1 201 ? 11.789 19.734 20.688 1 76.88 201 GLU B C 1
ATOM 3885 O O . GLU B 1 201 ? 10.664 20.125 21.016 1 76.88 201 GLU B O 1
ATOM 3890 N N . PHE B 1 202 ? 12.352 18.578 20.984 1 64.56 202 PHE B N 1
ATOM 3891 C CA . PHE B 1 202 ? 11.742 17.906 22.125 1 64.56 202 PHE B CA 1
ATOM 3892 C C . PHE B 1 202 ? 12.609 18.062 23.359 1 64.56 202 PHE B C 1
ATOM 3894 O O . PHE B 1 202 ? 13.828 18.219 23.266 1 64.56 202 PHE B O 1
ATOM 3901 N N . GLU B 1 203 ? 12.164 18.625 24.484 1 54.66 203 GLU B N 1
ATOM 3902 C CA . GLU B 1 203 ? 12.961 18.672 25.719 1 54.66 203 GLU B CA 1
ATOM 3903 C C . GLU B 1 203 ? 13.547 17.312 26.047 1 54.66 203 GLU B C 1
ATOM 3905 O O . GLU B 1 203 ? 14.578 17.219 26.734 1 54.66 203 GLU B O 1
ATOM 3910 N N . SER B 1 204 ? 12.781 16.344 25.797 1 53.28 204 SER B N 1
ATOM 3911 C CA . SER B 1 204 ? 13.336 15.055 26.203 1 53.28 204 SER B CA 1
ATOM 3912 C C . SER B 1 204 ? 14.133 14.414 25.062 1 53.28 204 SER B C 1
ATOM 3914 O O . SER B 1 204 ? 13.969 14.789 23.891 1 53.28 204 SER B O 1
ATOM 3916 N N . ASP B 1 205 ? 15.211 13.789 25.391 1 50.75 205 ASP B N 1
ATOM 3917 C CA . ASP B 1 205 ? 16.188 13.18 24.5 1 50.75 205 ASP B CA 1
ATOM 3918 C C . ASP B 1 205 ? 15.516 12.523 23.297 1 50.75 205 ASP B C 1
ATOM 3920 O O . ASP B 1 205 ? 16.156 12.312 22.266 1 50.75 205 ASP B O 1
ATOM 3924 N N . PHE B 1 206 ? 14.398 11.758 23.625 1 52.59 206 PHE B N 1
ATOM 3925 C CA . PHE B 1 206 ? 13.781 11.109 22.469 1 52.59 206 PHE B CA 1
ATOM 3926 C C . PH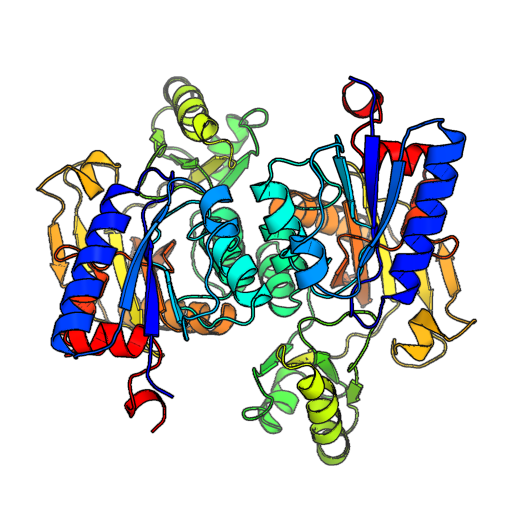E B 1 206 ? 12.312 11.484 22.359 1 52.59 206 PHE B C 1
ATOM 3928 O O . PHE B 1 206 ? 11.672 11.836 23.359 1 52.59 206 PHE B O 1
ATOM 3935 N N . PHE B 1 207 ? 11.781 11.711 21.109 1 51.88 207 PHE B N 1
ATOM 3936 C CA . PHE B 1 207 ? 10.414 12.055 20.719 1 51.88 207 PHE B CA 1
ATOM 3937 C C . PHE B 1 207 ? 9.414 11.07 21.297 1 51.88 207 PHE B C 1
ATOM 3939 O O . PHE B 1 207 ? 9.297 9.938 20.812 1 51.88 207 PHE B O 1
ATOM 3946 N N . SER B 1 208 ? 9.141 11.164 22.609 1 55.25 208 SER B N 1
ATOM 3947 C CA . SER B 1 208 ? 8.109 10.344 23.234 1 55.25 208 SER B CA 1
ATOM 3948 C C . SER B 1 208 ? 6.734 11 23.109 1 55.25 208 SER B C 1
ATOM 3950 O O . SER B 1 208 ? 6.629 12.172 22.75 1 55.25 208 SER B O 1
ATOM 3952 N N . TYR B 1 209 ? 5.672 10.164 23.156 1 52.47 209 TYR B N 1
ATOM 3953 C CA . TYR B 1 209 ? 4.301 10.656 23.188 1 52.47 209 TYR B CA 1
ATOM 3954 C C . TYR B 1 209 ? 4.16 11.836 24.141 1 52.47 209 TYR B C 1
ATOM 3956 O O . TYR B 1 209 ? 3.545 12.852 23.797 1 52.47 209 TYR B O 1
ATOM 3964 N N . ASP B 1 210 ? 4.75 11.727 25.266 1 49.59 210 ASP B N 1
ATOM 3965 C CA . ASP B 1 210 ? 4.688 12.797 26.25 1 49.59 210 ASP B CA 1
ATOM 3966 C C . ASP B 1 210 ? 5.328 14.078 25.734 1 49.59 210 ASP B C 1
ATOM 3968 O O . ASP B 1 210 ? 4.805 15.172 25.938 1 49.59 210 ASP B O 1
ATOM 3972 N N . ALA B 1 211 ? 6.402 13.867 25.031 1 53.38 211 ALA B N 1
ATOM 3973 C CA . ALA B 1 211 ? 7.105 15.039 24.516 1 53.38 211 ALA B CA 1
ATOM 3974 C C . ALA B 1 211 ? 6.328 15.68 23.375 1 53.38 211 ALA B C 1
ATOM 3976 O O . ALA B 1 211 ? 6.336 16.906 23.219 1 53.38 211 ALA B O 1
ATOM 3977 N N . LYS B 1 212 ? 5.664 14.836 22.578 1 51.38 212 LYS B N 1
ATOM 3978 C CA . LYS B 1 212 ? 4.973 15.305 21.391 1 51.38 212 LYS B CA 1
ATOM 3979 C C . LYS B 1 212 ? 3.639 15.953 21.734 1 51.38 212 LYS B C 1
ATOM 3981 O O . LYS B 1 212 ? 3.279 17 21.188 1 51.38 212 LYS B O 1
ATOM 3986 N N . PHE B 1 213 ? 2.906 15.312 22.656 1 49.12 213 PHE B N 1
ATOM 3987 C CA . PHE B 1 213 ? 1.508 15.703 22.766 1 49.12 213 PHE B CA 1
ATOM 3988 C C . PHE B 1 213 ? 1.208 16.25 24.156 1 49.12 213 PHE B C 1
ATOM 3990 O O . PHE B 1 213 ? 0.182 16.906 24.359 1 49.12 213 PHE B O 1
ATOM 3997 N N . ILE B 1 214 ? 1.945 15.914 25.125 1 47 214 ILE B N 1
ATOM 3998 C CA . ILE B 1 214 ? 1.624 16.328 26.484 1 47 214 ILE B CA 1
ATOM 3999 C C . ILE B 1 214 ? 2.516 17.5 26.891 1 47 214 ILE B C 1
ATOM 4001 O O . ILE B 1 214 ? 2.053 18.453 27.516 1 47 214 ILE B O 1
ATOM 4005 N N . SER B 1 215 ? 3.746 17.266 26.406 1 47.31 215 SER B N 1
ATOM 4006 C CA . SER B 1 215 ? 4.613 18.297 26.953 1 47.31 215 SER B CA 1
ATOM 4007 C C . SER B 1 215 ? 4.312 19.656 26.312 1 47.31 215 SER B C 1
ATOM 4009 O O . SER B 1 215 ? 4.16 19.766 25.094 1 47.31 215 SER B O 1
ATOM 4011 N N . THR B 1 216 ? 3.785 20.531 27.016 1 47.25 216 THR B N 1
ATOM 4012 C CA . THR B 1 216 ? 3.598 21.953 26.688 1 47.25 216 THR B CA 1
ATOM 4013 C C . THR B 1 216 ? 4.844 22.531 26.031 1 47.25 216 THR B C 1
ATOM 4015 O O . THR B 1 216 ? 4.824 23.656 25.531 1 47.25 216 THR B O 1
ATOM 4018 N N . LYS B 1 217 ? 5.902 21.719 26.062 1 53.53 217 LYS B N 1
ATOM 4019 C CA . LYS B 1 217 ? 7.176 22.312 25.656 1 53.53 217 LYS B CA 1
ATOM 4020 C C . LYS B 1 217 ? 7.605 21.844 24.281 1 53.53 217 LYS B C 1
ATOM 4022 O O . LYS B 1 217 ? 8.773 21.953 23.922 1 53.53 217 LYS B O 1
ATOM 4027 N N . THR B 1 218 ? 6.742 21.047 23.594 1 57.34 218 THR B N 1
ATOM 4028 C CA . THR B 1 218 ? 7.121 20.844 22.203 1 57.34 218 THR B CA 1
ATOM 4029 C C . THR B 1 218 ? 6.965 22.141 21.406 1 57.34 218 THR B C 1
ATOM 4031 O O . THR B 1 218 ? 5.875 22.719 21.359 1 57.34 218 THR B O 1
ATOM 4034 N N . ASN B 1 219 ? 8.203 22.703 21.156 1 73.94 219 ASN B N 1
ATOM 4035 C CA . ASN B 1 219 ? 8.242 23.969 20.422 1 73.94 219 ASN B CA 1
ATOM 4036 C C . ASN B 1 219 ? 8.625 23.75 18.953 1 73.94 219 ASN B C 1
ATOM 4038 O O . ASN B 1 219 ? 9.641 23.109 18.672 1 73.94 219 ASN B O 1
ATOM 4042 N N . ALA B 1 220 ? 7.621 23.891 18.109 1 83.69 220 ALA B N 1
ATOM 4043 C CA . ALA B 1 220 ? 7.934 23.922 16.672 1 83.69 220 ALA B CA 1
ATOM 4044 C C . ALA B 1 220 ? 8.266 25.344 16.219 1 83.69 220 ALA B C 1
ATOM 4046 O O . ALA B 1 220 ? 7.523 26.281 16.5 1 83.69 220 ALA B O 1
ATOM 4047 N N . THR B 1 221 ? 9.445 25.453 15.641 1 90.31 221 THR B N 1
ATOM 4048 C CA . THR B 1 221 ? 9.898 26.75 15.164 1 90.31 221 THR B CA 1
ATOM 4049 C C . THR B 1 221 ? 10.156 26.719 13.664 1 90.31 221 THR B C 1
ATOM 4051 O O . THR B 1 221 ? 10.688 25.734 13.141 1 90.31 221 THR B O 1
ATOM 4054 N N . LEU B 1 222 ? 9.734 27.781 13.047 1 93 222 LEU B N 1
ATOM 4055 C CA . LEU B 1 222 ? 10.055 27.922 11.633 1 93 222 LEU B CA 1
ATOM 4056 C C . LEU B 1 222 ? 11.562 27.859 11.406 1 93 222 LEU B C 1
ATOM 4058 O O . LEU B 1 222 ? 12.336 28.469 12.141 1 93 222 LEU B O 1
ATOM 4062 N N . THR B 1 223 ? 11.938 27.109 10.359 1 91.88 223 THR B N 1
ATOM 4063 C CA . THR B 1 223 ? 13.367 26.891 10.156 1 91.88 223 THR B CA 1
ATOM 4064 C C . THR B 1 223 ? 13.766 27.203 8.719 1 91.88 223 THR B C 1
ATOM 4066 O O . THR B 1 223 ? 13 26.938 7.785 1 91.88 223 THR B O 1
ATOM 4069 N N . ILE B 1 224 ? 14.961 27.766 8.625 1 91.62 224 ILE B N 1
ATOM 4070 C CA . ILE B 1 224 ? 15.578 27.969 7.32 1 91.62 224 ILE B CA 1
ATOM 4071 C C . ILE B 1 224 ? 16.734 26.984 7.137 1 91.62 224 ILE B C 1
ATOM 4073 O O . ILE B 1 224 ? 17.703 27.016 7.902 1 91.62 224 ILE B O 1
ATOM 4077 N N . LEU B 1 225 ? 16.609 26.172 6.152 1 94.69 225 LEU B N 1
ATOM 4078 C CA . LEU B 1 225 ? 17.625 25.156 5.852 1 94.69 225 LEU B CA 1
ATOM 4079 C C . LEU B 1 225 ? 18.625 25.688 4.836 1 94.69 225 LEU B C 1
ATOM 4081 O O . LEU B 1 225 ? 18.328 26.641 4.102 1 94.69 225 LEU B O 1
ATOM 4085 N N . ASP B 1 226 ? 19.797 25.094 4.91 1 94.62 226 ASP B N 1
ATOM 4086 C CA . ASP B 1 226 ? 20.719 25.391 3.818 1 94.62 226 ASP B CA 1
ATOM 4087 C C . ASP B 1 226 ? 20.141 24.922 2.48 1 94.62 226 ASP B C 1
ATOM 4089 O O . ASP B 1 226 ? 19.266 24.062 2.438 1 94.62 226 ASP B O 1
ATOM 4093 N N . ARG B 1 227 ? 20.688 25.469 1.444 1 95.31 227 ARG B N 1
ATOM 4094 C CA . ARG B 1 227 ? 20.125 25.281 0.107 1 95.31 227 ARG B CA 1
ATOM 4095 C C . ARG B 1 227 ? 20.125 23.812 -0.284 1 95.31 227 ARG B C 1
ATOM 4097 O O . ARG B 1 227 ? 19.125 23.312 -0.804 1 95.31 227 ARG B O 1
ATOM 4104 N N . SER B 1 228 ? 21.172 23.172 0.012 1 96.44 228 SER B N 1
ATOM 4105 C CA . SER B 1 228 ? 21.297 21.781 -0.391 1 96.44 228 SER B CA 1
ATOM 4106 C C . SER B 1 228 ? 20.297 20.891 0.352 1 96.44 228 SER B C 1
ATOM 4108 O O . SER B 1 228 ? 19.609 20.078 -0.259 1 96.44 228 SER B O 1
ATOM 4110 N N . THR B 1 229 ? 20.188 21.094 1.691 1 96.88 229 THR B N 1
ATOM 4111 C CA . THR B 1 229 ? 19.25 20.312 2.504 1 96.88 229 THR B CA 1
ATOM 4112 C C . THR B 1 229 ? 17.812 20.609 2.092 1 96.88 229 THR B C 1
ATOM 4114 O O . THR B 1 229 ? 17 19.688 1.972 1 96.88 229 THR B O 1
ATOM 4117 N N . HIS B 1 230 ? 17.562 21.844 1.84 1 97 230 HIS B N 1
ATOM 4118 C CA . HIS B 1 230 ? 16.219 22.25 1.433 1 97 230 HIS B CA 1
ATOM 4119 C C . HIS B 1 230 ? 15.82 21.609 0.108 1 97 230 HIS B C 1
ATOM 4121 O O . HIS B 1 230 ? 14.703 21.109 -0.036 1 97 230 HIS B O 1
ATOM 4127 N N . GLN B 1 231 ? 16.734 21.625 -0.775 1 97.25 231 GLN B N 1
ATOM 4128 C CA . GLN B 1 231 ? 16.484 21.031 -2.082 1 97.25 231 GLN B CA 1
ATOM 4129 C C . GLN B 1 231 ? 16.219 19.531 -1.964 1 97.25 231 GLN B C 1
ATOM 4131 O O . GLN B 1 231 ? 15.328 18.984 -2.619 1 97.25 231 GLN B O 1
ATOM 4136 N N . LEU B 1 232 ? 16.969 18.891 -1.125 1 97.56 232 LEU B N 1
ATOM 4137 C CA . LEU B 1 232 ? 16.797 17.453 -0.938 1 97.56 232 LEU B CA 1
ATOM 4138 C C . LEU B 1 232 ? 15.43 17.125 -0.341 1 97.56 232 LEU B C 1
ATOM 4140 O O . LEU B 1 232 ? 14.719 16.266 -0.84 1 97.56 232 LEU B O 1
ATOM 4144 N N . VAL B 1 233 ? 15.047 17.859 0.636 1 97.81 233 VAL B N 1
ATOM 4145 C CA . VAL B 1 233 ? 13.773 17.641 1.311 1 97.81 233 VAL B CA 1
ATOM 4146 C C . VAL B 1 233 ? 12.617 17.891 0.337 1 97.81 233 VAL B C 1
ATOM 4148 O O . VAL B 1 233 ? 11.656 17.109 0.297 1 97.81 233 VAL B O 1
ATOM 4151 N N . THR B 1 234 ? 12.742 18.906 -0.448 1 97.88 234 THR B N 1
ATOM 4152 C CA . THR B 1 234 ? 11.719 19.234 -1.433 1 97.88 234 THR B CA 1
ATOM 4153 C C . THR B 1 234 ? 11.602 18.141 -2.49 1 97.88 234 THR B C 1
ATOM 4155 O O . THR B 1 234 ? 10.5 17.703 -2.83 1 97.88 234 THR B O 1
ATOM 4158 N N . ASN B 1 235 ? 12.75 17.703 -2.945 1 97.75 235 ASN B N 1
ATOM 4159 C CA . ASN B 1 235 ? 12.773 16.625 -3.932 1 97.75 235 ASN B CA 1
ATOM 4160 C C . ASN B 1 235 ? 12.172 15.344 -3.371 1 97.75 235 ASN B C 1
ATOM 4162 O O . ASN B 1 235 ? 11.43 14.648 -4.062 1 97.75 235 ASN B O 1
ATOM 4166 N N . TYR B 1 236 ? 12.547 15.039 -2.121 1 98.06 236 TYR B N 1
ATOM 4167 C CA . TYR B 1 236 ? 12.023 13.844 -1.471 1 98.06 236 TYR B CA 1
ATOM 4168 C C . TYR B 1 236 ? 10.5 13.906 -1.377 1 98.06 236 TYR B C 1
ATOM 4170 O O . TYR B 1 236 ? 9.812 12.945 -1.737 1 98.06 236 TYR B O 1
ATOM 4178 N N . CYS B 1 237 ? 9.961 15.039 -0.962 1 98.06 237 CYS B N 1
ATOM 4179 C CA . CYS B 1 237 ? 8.516 15.18 -0.788 1 98.06 237 CYS B CA 1
ATOM 4180 C C . CYS B 1 237 ? 7.793 15.102 -2.127 1 98.06 237 CYS B C 1
ATOM 4182 O O . CYS B 1 237 ? 6.734 14.477 -2.23 1 98.06 237 CYS B O 1
ATOM 4184 N N . SER B 1 238 ? 8.367 15.656 -3.143 1 96.94 238 SER B N 1
ATOM 4185 C CA . SER B 1 238 ? 7.789 15.578 -4.477 1 96.94 238 SER B CA 1
ATOM 4186 C C . SER B 1 238 ? 7.754 14.141 -4.988 1 96.94 238 SER B C 1
ATOM 4188 O O . SER B 1 238 ? 6.754 13.703 -5.551 1 96.94 238 SER B O 1
ATOM 4190 N N . ALA B 1 239 ? 8.852 13.469 -4.77 1 94.94 239 ALA B N 1
ATOM 4191 C CA . ALA B 1 239 ? 8.938 12.078 -5.215 1 94.94 239 ALA B CA 1
ATOM 4192 C C . ALA B 1 239 ? 7.91 11.211 -4.496 1 94.94 239 ALA B C 1
ATOM 4194 O O . ALA B 1 239 ? 7.246 10.375 -5.121 1 94.94 239 ALA B O 1
ATOM 4195 N N . ILE B 1 240 ? 7.762 11.438 -3.221 1 96.12 240 ILE B N 1
ATOM 4196 C CA . ILE B 1 240 ? 6.801 10.695 -2.416 1 96.12 240 ILE B CA 1
ATOM 4197 C C . ILE B 1 240 ? 5.383 10.984 -2.906 1 96.12 240 ILE B C 1
ATOM 4199 O O . ILE B 1 240 ? 4.598 10.062 -3.123 1 96.12 240 ILE B O 1
ATOM 4203 N N . ALA B 1 241 ? 5.078 12.242 -3.115 1 95.69 241 ALA B N 1
ATOM 4204 C CA . ALA B 1 241 ? 3.75 12.664 -3.557 1 95.69 241 ALA B CA 1
ATOM 4205 C C . ALA B 1 241 ? 3.389 12.023 -4.895 1 95.69 241 ALA B C 1
ATOM 4207 O O . ALA B 1 241 ? 2.268 11.539 -5.074 1 95.69 241 ALA B O 1
ATOM 4208 N N . GLU B 1 242 ? 4.332 11.953 -5.719 1 90.69 242 GLU B N 1
ATOM 4209 C CA . GLU B 1 242 ? 4.098 11.391 -7.043 1 90.69 242 GLU B CA 1
ATOM 4210 C C . GLU B 1 242 ? 3.922 9.875 -6.977 1 90.69 242 GLU B C 1
ATOM 4212 O O . GLU B 1 242 ? 2.971 9.328 -7.539 1 90.69 242 GLU B O 1
ATOM 4217 N N . ALA B 1 243 ? 4.754 9.227 -6.242 1 89.5 243 ALA B N 1
ATOM 4218 C CA . ALA B 1 243 ? 4.75 7.766 -6.188 1 89.5 243 ALA B CA 1
ATOM 4219 C C . ALA B 1 243 ? 3.48 7.25 -5.52 1 89.5 243 ALA B C 1
ATOM 4221 O O . ALA B 1 243 ? 2.949 6.203 -5.906 1 89.5 243 ALA B O 1
ATOM 4222 N N . LEU B 1 244 ? 2.994 8.016 -4.547 1 92.75 244 LEU B N 1
ATOM 4223 C CA . LEU B 1 244 ? 1.859 7.551 -3.762 1 92.75 244 LEU B CA 1
ATOM 4224 C C . LEU B 1 244 ? 0.602 8.344 -4.094 1 92.75 244 LEU B C 1
ATOM 4226 O O . LEU B 1 244 ? -0.448 8.141 -3.479 1 92.75 244 LEU B O 1
ATOM 4230 N N . GLU B 1 245 ? 0.765 9.281 -5.043 1 90.06 245 GLU B N 1
ATOM 4231 C CA . GLU B 1 245 ? -0.347 10.117 -5.488 1 90.06 245 GLU B CA 1
ATOM 4232 C C . GLU B 1 245 ? -1 10.844 -4.312 1 90.06 245 GLU B C 1
ATOM 4234 O O . GLU B 1 245 ? -2.217 10.766 -4.133 1 90.06 245 GLU B O 1
ATOM 4239 N N . LEU B 1 246 ? -0.188 11.5 -3.594 1 95.25 246 LEU B N 1
ATOM 4240 C CA . LEU B 1 246 ? -0.659 12.258 -2.436 1 95.25 246 LEU B CA 1
ATOM 4241 C C . LEU B 1 246 ? -0.796 13.734 -2.771 1 95.25 246 LEU B C 1
ATOM 4243 O O . LEU B 1 246 ? 0.158 14.359 -3.24 1 95.25 246 LEU B O 1
ATOM 4247 N N . ASP B 1 247 ? -1.976 14.25 -2.475 1 94.94 247 ASP B N 1
ATOM 4248 C CA . ASP B 1 247 ? -2.193 15.68 -2.699 1 94.94 247 ASP B CA 1
ATOM 4249 C C . ASP B 1 247 ? -1.678 16.5 -1.521 1 94.94 247 ASP B C 1
ATOM 4251 O O . ASP B 1 247 ? -1.379 17.688 -1.673 1 94.94 247 ASP B O 1
ATOM 4255 N N . TYR B 1 248 ? -1.675 15.914 -0.365 1 97.31 248 TYR B N 1
ATOM 4256 C CA . TYR B 1 248 ? -1.131 16.578 0.818 1 97.31 248 TYR B CA 1
ATOM 4257 C C . TYR B 1 248 ? -0.686 15.547 1.855 1 97.31 248 TYR B C 1
ATOM 4259 O O . TYR B 1 248 ? -1.185 14.422 1.878 1 97.31 248 TYR B O 1
ATOM 4267 N N . PHE B 1 249 ? 0.268 15.922 2.629 1 97.75 249 PHE B N 1
ATOM 4268 C CA . PHE B 1 249 ? 0.746 15.117 3.746 1 97.75 249 PHE B CA 1
ATOM 4269 C C . PHE B 1 249 ? 1.73 15.906 4.602 1 97.75 249 PHE B C 1
ATOM 4271 O O . PHE B 1 249 ? 2.078 17.031 4.27 1 97.75 249 PHE B O 1
ATOM 4278 N N . ARG B 1 250 ? 2.047 15.398 5.754 1 97.12 250 ARG B N 1
ATOM 4279 C CA . ARG B 1 250 ? 3.168 15.836 6.574 1 97.12 250 ARG B CA 1
ATOM 4280 C C . ARG B 1 250 ? 4.215 14.742 6.711 1 97.12 250 ARG B C 1
ATOM 4282 O O . ARG B 1 250 ? 3.885 13.594 7.023 1 97.12 250 ARG B O 1
ATOM 4289 N N . ALA B 1 251 ? 5.41 15.102 6.414 1 97.31 251 ALA B N 1
ATOM 4290 C CA . ALA B 1 251 ? 6.527 14.172 6.547 1 97.31 251 ALA B CA 1
ATOM 4291 C C . ALA B 1 251 ? 7.473 14.602 7.668 1 97.31 251 ALA B C 1
ATOM 4293 O O . ALA B 1 251 ? 7.809 15.781 7.781 1 97.31 251 ALA B O 1
ATOM 4294 N N . ASP B 1 252 ? 7.879 13.656 8.438 1 95.19 252 ASP B N 1
ATOM 4295 C CA . ASP B 1 252 ? 8.883 13.906 9.461 1 95.19 252 ASP B CA 1
ATOM 4296 C C . ASP B 1 252 ? 10.25 13.375 9.039 1 95.19 252 ASP B C 1
ATOM 4298 O O . ASP B 1 252 ? 10.367 12.227 8.609 1 95.19 252 ASP B O 1
ATOM 4302 N N . PHE B 1 253 ? 11.242 14.281 9.164 1 96.94 253 PHE B N 1
ATOM 4303 C CA . PHE B 1 253 ? 12.617 13.938 8.82 1 96.94 253 PHE B CA 1
ATOM 4304 C C . PHE B 1 253 ? 13.555 14.219 9.992 1 96.94 253 PHE B C 1
ATOM 4306 O O . PHE B 1 253 ? 13.258 15.055 10.852 1 96.94 253 PHE B O 1
ATOM 4313 N N . ILE B 1 254 ? 14.648 13.508 10.008 1 95.81 254 ILE B N 1
ATOM 4314 C CA . ILE B 1 254 ? 15.805 13.898 10.805 1 95.81 254 ILE B CA 1
ATOM 4315 C C . ILE B 1 254 ? 16.953 14.32 9.891 1 95.81 254 ILE B C 1
ATOM 4317 O O . ILE B 1 254 ? 17.219 13.664 8.883 1 95.81 254 ILE B O 1
ATOM 4321 N N . VAL B 1 255 ? 17.516 15.422 10.211 1 95.88 255 VAL B N 1
ATOM 4322 C CA . VAL B 1 255 ? 18.641 15.891 9.406 1 95.88 255 VAL B CA 1
ATOM 4323 C C . VAL B 1 255 ? 19.953 15.57 10.109 1 95.88 255 VAL B C 1
ATOM 4325 O O . VAL B 1 255 ? 20.234 16.094 11.18 1 95.88 255 VAL B O 1
ATOM 4328 N N . HIS B 1 256 ? 20.688 14.641 9.461 1 95.5 256 HIS B N 1
ATOM 4329 C CA . HIS B 1 256 ? 22.016 14.273 9.945 1 95.5 256 HIS B CA 1
ATOM 4330 C C . HIS B 1 256 ? 23.094 14.734 8.977 1 95.5 256 HIS B C 1
ATOM 4332 O O . HIS B 1 256 ? 23.156 14.273 7.84 1 95.5 256 HIS B O 1
ATOM 4338 N N . ASN B 1 257 ? 24.016 15.625 9.391 1 92.56 257 ASN B N 1
ATOM 4339 C CA . ASN B 1 257 ? 25.062 16.172 8.539 1 92.56 257 ASN B CA 1
ATOM 4340 C C . ASN B 1 257 ? 24.5 16.688 7.215 1 92.56 257 ASN B C 1
ATOM 4342 O O . ASN B 1 257 ? 24.984 16.312 6.145 1 92.56 257 ASN B O 1
ATOM 4346 N N . THR B 1 258 ? 23.422 17.328 7.195 1 92.44 258 THR B N 1
ATOM 4347 C CA . THR B 1 258 ? 22.781 18.016 6.078 1 92.44 258 THR B CA 1
ATOM 4348 C C . THR B 1 258 ? 21.953 17.031 5.25 1 92.44 258 THR B C 1
ATOM 4350 O O . THR B 1 258 ? 21.375 17.406 4.234 1 92.44 258 THR B O 1
ATOM 4353 N N . GLU B 1 259 ? 21.938 15.766 5.645 1 96.5 259 GLU B N 1
ATOM 4354 C CA . GLU B 1 259 ? 21.172 14.75 4.922 1 96.5 259 GLU B CA 1
ATOM 4355 C C . GLU B 1 259 ? 19.859 14.445 5.629 1 96.5 259 GLU B C 1
ATOM 4357 O O . GLU B 1 259 ? 19.844 14.023 6.789 1 96.5 259 GLU B O 1
ATOM 4362 N N . PRO B 1 260 ? 18.812 14.648 4.965 1 98 260 PRO B N 1
ATOM 4363 C CA . PRO B 1 260 ? 17.531 14.312 5.578 1 98 260 PRO B CA 1
ATOM 4364 C C . PRO B 1 260 ? 17.234 12.812 5.531 1 98 260 PRO B C 1
ATOM 4366 O O . PRO B 1 260 ? 17.438 12.172 4.5 1 98 260 PRO B O 1
ATOM 4369 N N . TYR B 1 261 ? 16.75 12.258 6.648 1 98.12 261 TYR B N 1
ATOM 4370 C CA . TYR B 1 261 ? 16.281 10.875 6.785 1 98.12 261 TYR B CA 1
ATOM 4371 C C . TYR B 1 261 ? 14.789 10.836 7.094 1 98.12 261 TYR B C 1
ATOM 4373 O O . TYR B 1 261 ? 14.344 11.391 8.102 1 98.12 261 TYR B O 1
ATOM 4381 N N . LEU B 1 262 ? 14.016 10.172 6.234 1 97.88 262 LEU B N 1
ATOM 4382 C CA . LEU B 1 262 ? 12.57 10.078 6.422 1 97.88 262 LEU B CA 1
ATOM 4383 C C . LEU B 1 262 ? 12.234 9.195 7.621 1 97.88 262 LEU B C 1
ATOM 4385 O O . LEU B 1 262 ? 12.789 8.109 7.773 1 97.88 262 LEU B O 1
ATOM 4389 N N . ILE B 1 263 ? 11.32 9.641 8.453 1 94.06 263 ILE B N 1
ATOM 4390 C CA . ILE B 1 263 ? 10.891 8.898 9.633 1 94.06 263 ILE B CA 1
ATOM 4391 C C . ILE B 1 263 ? 9.508 8.312 9.391 1 94.06 263 ILE B C 1
ATOM 4393 O O . ILE B 1 263 ? 9.305 7.098 9.508 1 94.06 263 ILE B O 1
ATOM 4397 N N . GLU B 1 264 ? 8.578 9.172 8.992 1 92.81 264 GLU B N 1
ATOM 4398 C CA . GLU B 1 264 ? 7.207 8.719 8.797 1 92.81 264 GLU B CA 1
ATOM 4399 C C . GLU B 1 264 ? 6.418 9.711 7.938 1 92.81 264 GLU B C 1
ATOM 4401 O O . GLU B 1 264 ? 6.859 10.844 7.727 1 92.81 264 GLU B O 1
ATOM 4406 N N . LEU B 1 265 ? 5.32 9.25 7.422 1 95.5 265 LEU B N 1
ATOM 4407 C CA . LEU B 1 265 ? 4.367 10.039 6.652 1 95.5 265 LEU B CA 1
ATOM 4408 C C . LEU B 1 265 ? 3.016 10.102 7.355 1 95.5 265 LEU B C 1
ATOM 4410 O O . LEU B 1 265 ? 2.521 9.086 7.844 1 95.5 265 LEU B O 1
ATOM 4414 N N . ASN B 1 266 ? 2.465 11.266 7.434 1 93.94 266 ASN B N 1
ATOM 4415 C CA . ASN B 1 266 ? 1.124 11.484 7.969 1 93.94 266 ASN B CA 1
ATOM 4416 C C . ASN B 1 266 ? 0.175 12.016 6.902 1 93.94 266 ASN B C 1
ATOM 4418 O O . ASN B 1 266 ? 0.324 13.156 6.445 1 93.94 266 ASN B O 1
ATOM 4422 N N . THR B 1 267 ? -0.837 11.234 6.602 1 95 267 THR B N 1
ATOM 4423 C CA . THR B 1 267 ? -1.625 11.539 5.414 1 95 267 THR B CA 1
ATOM 4424 C C . THR B 1 267 ? -2.941 12.211 5.797 1 95 267 THR B C 1
ATOM 4426 O O . THR B 1 267 ? -3.67 12.703 4.934 1 95 267 THR B O 1
ATOM 4429 N N . LEU B 1 268 ? -3.332 12.211 7.051 1 95.44 268 LEU B N 1
ATOM 4430 C CA . LEU B 1 268 ? -4.402 13.031 7.617 1 95.44 268 LEU B CA 1
ATOM 4431 C C . LEU B 1 268 ? -3.896 13.836 8.805 1 95.44 268 LEU B C 1
ATOM 4433 O O . LEU B 1 268 ? -4.344 13.633 9.938 1 95.44 268 LEU B O 1
ATOM 4437 N N . PRO B 1 269 ? -3 14.711 8.492 1 94.5 269 PRO B N 1
ATOM 4438 C CA . PRO B 1 269 ? -2.432 15.469 9.609 1 94.5 269 PRO B CA 1
ATOM 4439 C C . PRO B 1 269 ? -3.49 16.219 10.422 1 94.5 269 PRO B C 1
ATOM 4441 O O . PRO B 1 269 ? -4.52 16.625 9.867 1 94.5 269 PRO B O 1
ATOM 4444 N N . GLY B 1 270 ? -3.186 16.359 11.648 1 92.06 270 GLY B N 1
ATOM 4445 C CA . GLY B 1 270 ? -4.094 17.094 12.523 1 92.06 270 GLY B CA 1
ATOM 4446 C C . GLY B 1 270 ? -4.383 18.5 12.039 1 92.06 270 GLY B C 1
ATOM 4447 O O . GLY B 1 270 ? -3.508 19.156 11.477 1 92.06 270 GLY B O 1
ATOM 4448 N N . LEU B 1 271 ? -5.605 18.922 12.336 1 94.12 271 LEU B N 1
ATOM 4449 C CA . LEU B 1 271 ? -6.035 20.25 11.906 1 94.12 271 LEU B CA 1
ATOM 4450 C C . LEU B 1 271 ? -6.484 21.094 13.094 1 94.12 271 LEU B C 1
ATOM 4452 O O . LEU B 1 271 ? -7.387 21.922 12.969 1 94.12 271 LEU B O 1
ATOM 4456 N N . THR B 1 272 ? -5.848 20.844 14.141 1 87.12 272 THR B N 1
ATOM 4457 C CA . THR B 1 272 ? -6.141 21.641 15.328 1 87.12 272 THR B CA 1
ATOM 4458 C C . THR B 1 272 ? -5.379 22.969 15.297 1 87.12 272 THR B C 1
ATOM 4460 O O . THR B 1 272 ? -4.547 23.188 14.414 1 87.12 272 THR B O 1
ATOM 4463 N N . SER B 1 273 ? -5.66 23.797 16.281 1 77.25 273 SER B N 1
ATOM 4464 C CA . SER B 1 273 ? -4.996 25.094 16.375 1 77.25 273 SER B CA 1
ATOM 4465 C C . SER B 1 273 ? -3.502 24.938 16.625 1 77.25 273 SER B C 1
ATOM 4467 O O . SER B 1 273 ? -2.713 25.812 16.281 1 77.25 273 SER B O 1
ATOM 4469 N N . HIS B 1 274 ? -3.094 23.828 17.062 1 81.88 274 HIS B N 1
ATOM 4470 C CA . HIS B 1 274 ? -1.688 23.625 17.406 1 81.88 274 HIS B CA 1
ATOM 4471 C C . HIS B 1 274 ? -1.015 22.703 16.406 1 81.88 274 HIS B C 1
ATOM 4473 O O . HIS B 1 274 ? 0.19 22.453 16.484 1 81.88 274 HIS B O 1
ATOM 4479 N N . SER B 1 275 ? -1.806 22.328 15.453 1 90.38 275 SER B N 1
ATOM 4480 C CA . SER B 1 275 ? -1.245 21.406 14.484 1 90.38 275 SER B CA 1
ATOM 4481 C C . SER B 1 275 ? -0.306 22.109 13.516 1 90.38 275 SER B C 1
ATOM 4483 O O . SER B 1 275 ? -0.55 23.25 13.133 1 90.38 275 SER B O 1
ATOM 4485 N N . LEU B 1 276 ? 0.667 21.438 13.148 1 92.38 276 LEU B N 1
ATOM 4486 C CA . LEU B 1 276 ? 1.718 22.016 12.312 1 92.38 276 LEU B CA 1
ATOM 4487 C C . LEU B 1 276 ? 1.237 22.203 10.883 1 92.38 276 LEU B C 1
ATOM 4489 O O . LEU B 1 276 ? 1.665 23.141 10.195 1 92.38 276 LEU B O 1
ATOM 4493 N N . PHE B 1 277 ? 0.318 21.391 10.438 1 96.06 277 PHE B N 1
ATOM 4494 C CA . PHE B 1 277 ? -0.12 21.484 9.055 1 96.06 277 PHE B CA 1
ATOM 4495 C C . PHE B 1 277 ? -0.875 22.781 8.805 1 96.06 277 PHE B C 1
ATOM 4497 O O . PHE B 1 277 ? -0.51 23.562 7.918 1 96.06 277 PHE B O 1
ATOM 4504 N N . PRO B 1 278 ? -1.884 23.109 9.625 1 96.19 278 PRO B N 1
ATOM 4505 C CA . PRO B 1 278 ? -2.533 24.406 9.453 1 96.19 278 PRO B CA 1
ATOM 4506 C C . PRO B 1 278 ? -1.566 25.578 9.633 1 96.19 278 PRO B C 1
ATOM 4508 O O . PRO B 1 278 ? -1.676 26.594 8.93 1 96.19 278 PRO B O 1
ATOM 4511 N N . LYS B 1 279 ? -0.613 25.453 10.531 1 94.25 279 LYS B N 1
ATOM 4512 C CA . LYS B 1 279 ? 0.364 26.516 10.766 1 94.25 279 LYS B CA 1
ATOM 4513 C C . LYS B 1 279 ? 1.225 26.75 9.523 1 94.25 279 LYS B C 1
ATOM 4515 O O . LYS B 1 279 ? 1.456 27.891 9.125 1 94.25 279 LYS B O 1
ATOM 4520 N N . ALA B 1 280 ? 1.673 25.719 8.945 1 96.44 280 ALA B N 1
ATOM 4521 C CA . ALA B 1 280 ? 2.484 25.812 7.738 1 96.44 280 ALA B CA 1
ATOM 4522 C C . ALA B 1 280 ? 1.683 26.406 6.586 1 96.44 280 ALA B C 1
ATOM 4524 O O . ALA B 1 280 ? 2.201 27.234 5.82 1 96.44 280 ALA B O 1
ATOM 4525 N N . CYS B 1 281 ? 0.446 26 6.48 1 96.44 281 CYS B N 1
ATOM 4526 C CA . CYS B 1 281 ? -0.425 26.547 5.445 1 96.44 281 CYS B CA 1
ATOM 4527 C C . CYS B 1 281 ? -0.622 28.047 5.637 1 96.44 281 CYS B C 1
ATOM 4529 O O . CYS B 1 281 ? -0.516 28.812 4.684 1 96.44 281 CYS B O 1
ATOM 4531 N N . GLN B 1 282 ? -0.855 28.406 6.871 1 95.19 282 GLN B N 1
ATOM 4532 C CA . GLN B 1 282 ? -1.039 29.812 7.176 1 95.19 282 GLN B CA 1
ATOM 4533 C C . GLN B 1 282 ? 0.205 30.625 6.812 1 95.19 282 GLN B C 1
ATOM 4535 O O . GLN B 1 282 ? 0.103 31.703 6.215 1 95.19 282 GLN B O 1
ATOM 4540 N N . GLN B 1 283 ? 1.348 30.109 7.141 1 94.56 283 GLN B N 1
ATOM 4541 C CA . GLN B 1 283 ? 2.611 30.766 6.824 1 94.56 283 GLN B CA 1
ATOM 4542 C C . GLN B 1 283 ? 2.807 30.891 5.316 1 94.56 283 GLN B C 1
ATOM 4544 O O . GLN B 1 283 ? 3.479 31.797 4.844 1 94.56 283 GLN B O 1
ATOM 4549 N N . HIS B 1 284 ? 2.195 30 4.59 1 95.44 284 HIS B N 1
ATOM 4550 C CA . HIS B 1 284 ? 2.273 29.984 3.135 1 95.44 284 HIS B CA 1
ATOM 4551 C C . HIS B 1 284 ? 1.17 30.844 2.516 1 95.44 284 HIS B C 1
ATOM 4553 O O . HIS B 1 284 ? 1.062 30.938 1.29 1 95.44 284 HIS B O 1
ATOM 4559 N N . GLY B 1 285 ? 0.264 31.375 3.342 1 95.12 285 GLY B N 1
ATOM 4560 C CA . GLY B 1 285 ? -0.77 32.281 2.859 1 95.12 285 GLY B CA 1
ATOM 4561 C C . GLY B 1 285 ? -2.113 31.609 2.67 1 95.12 285 GLY B C 1
ATOM 4562 O O . GLY B 1 285 ? -3.01 32.156 2.027 1 95.12 285 GLY B O 1
ATOM 4563 N N . ILE B 1 286 ? -2.25 30.438 3.17 1 95.75 286 ILE B N 1
ATOM 4564 C CA . ILE B 1 286 ? -3.518 29.734 3.08 1 95.75 286 ILE B CA 1
ATOM 4565 C C . ILE B 1 286 ? -4.211 29.734 4.441 1 95.75 286 ILE B C 1
ATOM 4567 O O . ILE B 1 286 ? -3.824 29 5.348 1 95.75 286 ILE B O 1
ATOM 4571 N N . GLU B 1 287 ? -5.227 30.5 4.531 1 95.94 287 GLU B N 1
ATOM 4572 C CA . GLU B 1 287 ? -5.996 30.562 5.77 1 95.94 287 GLU B CA 1
ATOM 4573 C C . GLU B 1 287 ? -6.789 29.281 5.996 1 95.94 287 GLU B C 1
ATOM 4575 O O . GLU B 1 287 ? -7.066 28.531 5.051 1 95.94 287 GLU B O 1
ATOM 4580 N N . PHE B 1 288 ? -7.242 29.062 7.191 1 96.56 288 PHE B N 1
ATOM 4581 C CA . PHE B 1 288 ? -7.828 27.797 7.602 1 96.56 288 PHE B CA 1
ATOM 4582 C C . PHE B 1 288 ? -9.094 27.5 6.809 1 96.56 288 PHE B C 1
ATOM 4584 O O . PHE B 1 288 ? -9.297 26.375 6.348 1 96.56 288 PHE B O 1
ATOM 4591 N N . ASP B 1 289 ? -9.953 28.5 6.652 1 96.69 289 ASP B N 1
ATOM 4592 C CA . ASP B 1 289 ? -11.188 28.281 5.91 1 96.69 289 ASP B CA 1
ATOM 4593 C C . ASP B 1 289 ? -10.891 27.859 4.473 1 96.69 289 ASP B C 1
ATOM 4595 O O . ASP B 1 289 ? -11.562 26.984 3.928 1 96.69 289 ASP B O 1
ATOM 4599 N N . LYS B 1 290 ? -9.938 28.484 3.908 1 96.12 290 LYS B N 1
ATOM 4600 C CA . LYS B 1 290 ? -9.523 28.094 2.562 1 96.12 290 LYS B CA 1
ATOM 4601 C C . LYS B 1 290 ? -8.953 26.688 2.545 1 96.12 290 LYS B C 1
ATOM 4603 O O . LYS B 1 290 ? -9.211 25.922 1.616 1 96.12 290 LYS B O 1
ATOM 4608 N N . LEU B 1 291 ? -8.164 26.375 3.533 1 96.75 291 LEU B N 1
ATOM 4609 C CA . LEU B 1 291 ? -7.617 25.016 3.656 1 96.75 291 LEU B CA 1
ATOM 4610 C C . LEU B 1 291 ? -8.734 23.984 3.695 1 96.75 291 LEU B C 1
ATOM 4612 O O . LEU B 1 291 ? -8.672 22.969 2.998 1 96.75 291 LEU B O 1
ATOM 4616 N N . VAL B 1 292 ? -9.766 24.234 4.453 1 96.94 292 VAL B N 1
ATOM 4617 C CA . VAL B 1 292 ? -10.891 23.328 4.586 1 96.94 292 VAL B CA 1
ATOM 4618 C C . VAL B 1 292 ? -11.578 23.156 3.232 1 96.94 292 VAL B C 1
ATOM 4620 O O . VAL B 1 292 ? -11.969 22.047 2.859 1 96.94 292 VAL B O 1
ATOM 4623 N N . LEU B 1 293 ? -11.695 24.203 2.498 1 96.31 293 LEU B N 1
ATOM 4624 C CA . LEU B 1 293 ? -12.258 24.125 1.155 1 96.31 293 LEU B CA 1
ATOM 4625 C C . LEU B 1 293 ? -11.383 23.25 0.254 1 96.31 293 LEU B C 1
ATOM 4627 O O . LEU B 1 293 ? -11.891 22.406 -0.475 1 96.31 293 LEU B O 1
ATOM 4631 N N . ILE B 1 294 ? -10.078 23.469 0.323 1 95.94 294 ILE B N 1
ATOM 4632 C CA . ILE B 1 294 ? -9.133 22.719 -0.504 1 95.94 294 ILE B CA 1
ATOM 4633 C C . ILE B 1 294 ? -9.227 21.234 -0.19 1 95.94 294 ILE B C 1
ATOM 4635 O O . ILE B 1 294 ? -9.336 20.406 -1.1 1 95.94 294 ILE B O 1
ATOM 4639 N N . LEU B 1 295 ? -9.242 20.906 1.091 1 96.06 295 LEU B N 1
ATOM 4640 C CA . LEU B 1 295 ? -9.258 19.516 1.514 1 96.06 295 LEU B CA 1
ATOM 4641 C C . LEU B 1 295 ? -10.578 18.844 1.128 1 96.06 295 LEU B C 1
ATOM 4643 O O . LEU B 1 295 ? -10.656 17.625 1.062 1 96.06 295 LEU B O 1
ATOM 4647 N N . ASN B 1 296 ? -11.617 19.625 0.858 1 93.06 296 ASN B N 1
ATOM 4648 C CA . ASN B 1 296 ? -12.906 19.109 0.426 1 93.06 296 ASN B CA 1
ATOM 4649 C C . ASN B 1 296 ? -13.07 19.188 -1.09 1 93.06 296 ASN B C 1
ATOM 4651 O O . ASN B 1 296 ? -14.133 18.875 -1.625 1 93.06 296 ASN B O 1
ATOM 4655 N N . ASN B 1 297 ? -12.039 19.609 -1.733 1 91.44 297 ASN B N 1
ATOM 4656 C CA . ASN B 1 297 ? -12.078 19.812 -3.176 1 91.44 297 ASN B CA 1
ATOM 4657 C C . ASN B 1 297 ? -13.203 20.766 -3.572 1 91.44 297 ASN B C 1
ATOM 4659 O O . ASN B 1 297 ? -13.922 20.516 -4.539 1 91.44 297 ASN B O 1
ATOM 4663 N N . LEU B 1 298 ? -13.438 21.734 -2.785 1 88.56 298 LEU B N 1
ATOM 4664 C CA . LEU B 1 298 ? -14.484 22.719 -3.039 1 88.56 298 LEU B CA 1
ATOM 4665 C C . LEU B 1 298 ? -13.891 24.078 -3.373 1 88.56 298 LEU B C 1
ATOM 4667 O O . LEU B 1 298 ? -14.625 25.031 -3.623 1 88.56 298 LEU B O 1
ATOM 4671 N N . ASP B 1 299 ? -12.531 24.047 -3.316 1 85.06 299 ASP B N 1
ATOM 4672 C CA . ASP B 1 299 ? -11.867 25.297 -3.674 1 85.06 299 ASP B CA 1
ATOM 4673 C C . ASP B 1 299 ? -11.891 25.516 -5.184 1 85.06 299 ASP B C 1
ATOM 4675 O O . ASP B 1 299 ? -11.305 24.734 -5.941 1 85.06 299 ASP B O 1
ATOM 4679 N N . PRO B 1 300 ? -12.562 26.422 -5.633 1 71.94 300 PRO B N 1
ATOM 4680 C CA . PRO B 1 300 ? -12.695 26.672 -7.07 1 71.94 300 PRO B CA 1
ATOM 4681 C C . PRO B 1 300 ? -11.344 26.859 -7.762 1 71.94 300 PRO B C 1
ATOM 4683 O O . PRO B 1 300 ? -11.227 26.641 -8.969 1 71.94 300 PRO B O 1
ATOM 4686 N N . SER B 1 301 ? -10.336 27.344 -7.055 1 61.72 301 SER B N 1
ATOM 4687 C CA . SER B 1 301 ? -9.047 27.641 -7.676 1 61.72 301 SER B CA 1
ATOM 4688 C C . SER B 1 301 ? -8.344 26.344 -8.102 1 61.72 301 SER B C 1
ATOM 4690 O O . SER B 1 301 ? -7.418 26.391 -8.914 1 61.72 301 SER B O 1
ATOM 4692 N N . GLN B 1 302 ? -8.703 25.312 -7.496 1 54.56 302 GLN B N 1
ATOM 4693 C CA . GLN B 1 302 ? -8.078 24.031 -7.844 1 54.56 302 GLN B CA 1
ATOM 4694 C C . GLN B 1 302 ? -8.516 23.578 -9.234 1 54.56 302 GLN B C 1
ATOM 4696 O O . GLN B 1 302 ? -7.848 22.75 -9.852 1 54.56 302 GLN B O 1
ATOM 4701 N N . TYR B 1 303 ? -9.641 24.094 -9.695 1 41.34 303 TYR B N 1
ATOM 4702 C CA . TYR B 1 303 ? -10.156 23.797 -11.023 1 41.34 303 TYR B CA 1
ATOM 4703 C C . TYR B 1 303 ? -9.758 24.891 -12.016 1 41.34 303 TYR B C 1
ATOM 4705 O O . TYR B 1 303 ? -10.203 24.891 -13.164 1 41.34 303 TYR B O 1
ATOM 4713 N N . CYS B 1 304 ? -8.992 25.797 -11.578 1 34.34 304 CYS B N 1
ATOM 4714 C CA . CYS B 1 304 ? -8.547 26.781 -12.562 1 34.34 304 CYS B CA 1
ATOM 4715 C C . CYS B 1 304 ? -7.18 26.406 -13.125 1 34.34 304 CYS B C 1
ATOM 4717 O O . CYS B 1 304 ? -6.355 25.812 -12.43 1 34.34 304 CYS B O 1
#

Organism: Pseudomonas putida (strain ATCC 47054 / DSM 6125 / CFBP 8728 / NCIMB 11950 /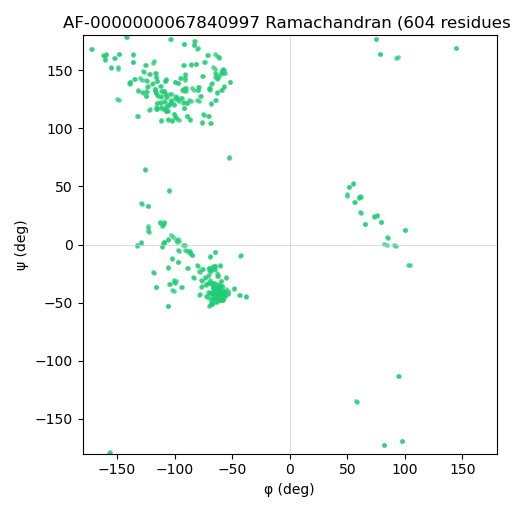 KT2440) (NCBI:txid160488)

InterPro domains:
  IPR000291 D-alanine--D-alanine ligase/VANA/B/C, conserved site [PS00843] (64-75)
  IPR005905 D-alanine--D-alanine ligase [MF_00047] (3-300)
  IPR005905 D-alanine--D-alanine ligase [PIRSF039102] (4-293)
  IPR011095 D-alanine--D-alanine ligase, C-terminal [PF07478] (107-293)
  IPR011761 ATP-grasp fold [PS50975] (102-297)
  IPR013815 ATP-grasp fold, subdomain 1 [G3DSA:3.30.1490.20] (112-180)
  IPR016185 Pre-ATP-grasp domain superfamily [SSF52440] (3-97)

Secondary structure (DSSP, 8-state):
---EEEEEEE-SSTTHHHHHHHHHHHHHHHHHTT-EEEEEEESSHHHHHH---TT-SEEEEE--SGGGTSSHHHHHHHHHT--BSS--HHHHHHHH-HHHHHHHHHHTT--B--EEEESSSTT--HHHHHHHT-SSEEEEETT--TTTT-EEES-HHHHHHHHHHHHHTT-S-EEEEE---S-EEEEEEETTEEPPPEEEE-SSSS--HIIIII-TT-EEEE----HHHHHHHHHHHHHHHHHHT-SEEEEEEEEETTEEEEEEEESS---STT-HHHHHHHHTT--HHHHHHHHTT--GGGG-/---EEEEEEE-SSTTHHHHHHHHHHHHHHHHHTT-EEEEEEESSHHHHHH---TT-SEEEEE--SGGGTSSHHHHHHHHHT--BSS--HHHHHHHH-HHHHHHHHHHTT-----EEEESSSTT--HHHHHHHT-SSEEEEETT--TTTT-EEES-HHHHHHHHHHHHHTT-S-EEEEE---S-EEEEEEETTEEPPPEEEE-SSSS--HIIIII-TT-EEEE----HHHHHHHHHHHHHHHHHHT-SEEEEEEEEETTEEEEEEEESS---STT-HHHHHHHHTT--HHHHHHHHTT--GGGG-

pLDDT: mean 90.22, std 12.01, range [34.06, 98.81]